Protein 4S28 (pdb70)

Solvent-accessible surface area: 21002 Å² total; per-residue (Å²): 124,18,122,36,58,121,25,50,33,3,111,112,5,11,31,75,7,54,48,52,86,110,112,27,81,5,158,108,28,46,23,74,3,121,3,3,38,21,78,5,74,31,54,69,82,40,106,42,33,66,28,36,1,7,10,1,56,46,148,50,80,10,92,136,8,14,78,108,58,0,108,86,5,25,55,50,19,92,183,120,49,29,91,72,31,0,1,3,36,8,0,91,91,50,62,58,1,1,0,0,24,3,0,0,19,22,11,150,48,87,35,86,70,0,41,29,1,0,19,133,0,34,1,2,0,0,2,0,34,81,0,31,3,0,9,0,4,1,0,0,88,92,0,42,6,2,0,0,0,30,9,2,10,29,93,142,39,56,47,28,56,42,0,4,18,4,4,47,26,0,8,1,10,9,0,4,0,0,7,8,32,5,46,10,64,108,12,68,81,0,5,59,58,1,0,48,10,2,8,5,0,0,0,2,10,0,2,28,9,0,34,90,85,24,127,46,83,3,63,75,3,68,32,78,20,1,76,89,0,0,56,36,2,0,92,11,0,0,0,0,0,5,2,6,0,0,0,2,28,158,19,12,89,75,14,74,181,24,119,58,24,41,62,2,111,0,0,44,18,1,5,111,7,0,101,54,106,142,96,35,0,6,0,47,103,56,0,68,57,0,1,73,20,0,7,88,22,2,0,0,0,0,0,0,8,0,0,36,0,10,5,46,156,3,3,21,37,96,0,11,17,20,1,10,97,7,3,0,58,0,0,95,66,0,33,142,46,12,0,0,0,0,0,23,3,3,2,20,0,17,107,144,65,2,72,69,2,6,98,46,0,42,111,62,0,69,65,2,5,5,7,0,40,0,0,3,16,40,64,152,26,68,25,132,3,28,94,8,0,18,74,0,0,23,58,0,0,32,69,2,0,0,0,0,10,6,1,3,22,66,52,104,111,45,61,31,66,84,102,14,0,46,34,0,0,29,12,0,32,97,1,2,32,43,0,7,58,65,53,158,19,77,129,10,109,44,42,51,73,21,28,57,91,0,108,69,70,9,33,28,74,3,17,7,3,4,23,39,18,0,75,49,34,44,58,135,21,26,130,86,45,91,65,128,49,11,26,110,16,68,54,37,60,171,59,17,84,161,144,10,74,50,64,84,43,60,68,81,133,134,105,12,118,159,118,20,154,84,61,144

Organism: Arabidopsis thaliana (NCBI:txid3702)

CATH classification: 3.20.20.540

B-factor: mean 16.29, std 10.5, range [6.79, 68.23]

InterPro domains:
  IPR002817 Phosphomethylpyrimidine synthase ThiC/5-hydroxybenzimidazole synthase BzaA/B [PF01964] (164-584)
  IPR002817 Phosphomethylpyrimidine synthase ThiC/5-hydroxybenzimidazole synthase BzaA/B [PTHR30557] (45-643)
  IPR002817 Phosphomethylpyrimidine synthase ThiC/5-hydroxybenzimidazole synthase BzaA/B [SFLDF00407] (164-584)
  IPR002817 Phosphomethylpyrimidine synthase ThiC/5-hydroxybenzimidazole synthase BzaA/B [TIGR00190] (164-587)
  IPR037509 Phosphomethylpyrimidine synthase [MF_00089] (163-589)
  IPR038521 ThiC/Bza, core domain [G3DSA:3.20.20.540] (206-520)

Foldseek 3Di:
DDPADFDDFLCVFFPQKDKAFDWDAPPVVRDIDTAIWIWRHADDPDHIDIGAAFLADPPDDLVVFADLQCVVQLVVDVVVDDPFAALLVCLLVVHQGPLLVSACVSQVHDSNVSSVCLNLQQKGWLWFSLLSLARIHMFGLLGFFAEEFEAEAEPVDDDLNQRLNLQSLLRSLGHQEYEHAYADDCSLPSVLSNSRHGHHAYEYAQVRVLCVVVVNDLLPDAVVSSVVSLLSNSNSIHREYAYQLLLWQVLQVQQVPAPVGFPDPRLVSQNVNCVVVVDTRRCNVCLVVSLVSCRHGVRAYAHEQRPAEAAQRCHPGPSRVSSLLVLQVSLVVSVVSSHRYEYEHDDAHAPVRLVVRLVSNCPSNVNNAYEYAQHQNHDPDQLCSLPSRLVRLLNNLLSRHGYYYWDFSCVVNDRDGSVRSSRRSLSNVVSSLSSCVSNVNPPSCVLVVQLVVCVLQLQQQSNLSSDSGSVVSLVVQCVQPVDPVSSRDQDGPVQPNPGRVSVVVVVQVVVQPVPGDPDD

Nearest PDB structures (foldseek):
  4s26-assembly1_A  TM=9.994E-01  e=6.951E-98  Arabidopsis thaliana
  4n7q-assembly1_A  TM=9.936E-01  e=3.331E-90  Arabidopsis thaliana
  3epn-assembly1_B  TM=9.527E-01  e=3.423E-64  Caulobacter vibrioides
  3epn-assembly1_A  TM=9.523E-01  e=1.612E-63  Caulobacter vibrioides
  3epm-assembly1_A  TM=9.352E-01  e=2.106E-63  Caulobacter vibrioides

Structure (mmCIF, N/CA/C/O backbone):
data_4S28
#
_entry.id   4S28
#
_cell.length_a   107.071
_cell.length_b   107.071
_cell.length_c   87.677
_cell.angle_alpha   90.00
_cell.angle_beta   90.00
_cell.angle_gamma   120.00
#
_symmetry.space_group_name_H-M   'P 32 2 1'
#
loop_
_entity.id
_entity.type
_entity.pdbx_description
1 polymer 'Phosphomethylpyrimidine synthase, chloroplastic'
2 non-polymer 'IRON/SULFUR CLUSTER'
3 non-polymer '5-AMINOIMIDAZOLE RIBONUCLEOTIDE'
4 non-polymer S-ADENOSYL-L-HOMOCYSTEINE
5 non-polymer 'FE (II) ION'
6 non-polymer 'CHLORIDE ION'
7 non-polymer 1,4-BUTANEDIOL
8 water water
#
loop_
_atom_site.group_PDB
_atom_site.id
_atom_site.type_symbol
_atom_site.label_atom_id
_atom_site.label_alt_id
_atom_site.label_comp_id
_atom_site.label_asym_id
_atom_site.label_entity_id
_atom_site.label_seq_id
_atom_site.pdbx_PDB_ins_code
_atom_site.Cartn_x
_atom_site.Cartn_y
_atom_site.Cartn_z
_atom_site.occupancy
_atom_site.B_iso_or_equiv
_atom_site.auth_seq_id
_atom_site.auth_comp_id
_atom_site.auth_asym_id
_atom_site.auth_atom_id
_atom_site.pdbx_PDB_model_num
ATOM 1 N N . SER A 1 11 ? 4.082 15.243 11.127 1.00 47.93 79 SER A N 1
ATOM 2 C CA . SER A 1 11 ? 2.967 15.471 12.041 1.00 47.58 79 SER A CA 1
ATOM 3 C C . SER A 1 11 ? 3.262 14.919 13.434 1.00 46.44 79 SER A C 1
ATOM 4 O O . SER A 1 11 ? 2.807 13.829 13.784 1.00 46.43 79 SER A O 1
ATOM 6 N N . PRO A 1 12 ? 4.034 15.674 14.232 1.00 44.42 80 PRO A N 1
ATOM 7 C CA . PRO A 1 12 ? 4.391 15.280 15.600 1.00 43.19 80 PRO A CA 1
ATOM 8 C C . PRO A 1 12 ? 3.166 15.136 16.497 1.00 41.55 80 PRO A C 1
ATOM 9 O O . PRO A 1 12 ? 2.125 15.734 16.226 1.00 40.86 80 PRO A O 1
ATOM 13 N N . ASP A 1 13 ? 3.300 14.347 17.557 1.00 41.02 81 ASP A N 1
ATOM 14 C CA . ASP A 1 13 ? 2.212 14.134 18.502 1.00 41.04 81 ASP A CA 1
ATOM 15 C C . ASP A 1 13 ? 2.220 15.218 19.576 1.00 37.55 81 ASP A C 1
ATOM 16 O O . ASP A 1 13 ? 2.562 14.960 20.730 1.00 37.04 81 ASP A O 1
ATOM 21 N N . PHE A 1 14 ? 1.848 16.434 19.189 1.00 34.67 82 PHE A N 1
ATOM 22 C CA . PHE A 1 14 ? 1.862 17.562 20.118 1.00 33.35 82 PHE A CA 1
ATOM 23 C C . PHE A 1 14 ? 0.850 17.385 21.245 1.00 34.05 82 PHE A C 1
ATOM 24 O O . PHE A 1 14 ? -0.280 16.949 21.015 1.00 34.76 82 PHE A O 1
ATOM 32 N N . GLN A 1 15 ? 1.273 17.721 22.460 1.00 33.04 83 GLN A N 1
ATOM 33 C CA . GLN A 1 15 ? 0.407 17.681 23.633 1.00 33.17 83 GLN A CA 1
ATOM 34 C C . GLN A 1 15 ? 0.344 19.065 24.270 1.00 30.68 83 GLN A C 1
ATOM 35 O O . GLN A 1 15 ? 1.352 19.769 24.332 1.00 29.75 83 GLN A O 1
ATOM 37 N N . PRO A 1 16 ? -0.842 19.460 24.751 1.00 28.82 84 PRO A N 1
ATOM 38 C CA . PRO A 1 16 ? -1.025 20.817 25.275 1.00 27.05 84 PRO A CA 1
ATOM 39 C C . PRO A 1 16 ? -0.340 21.054 26.621 1.00 24.19 84 PRO A C 1
ATOM 40 O O . PRO A 1 16 ? -0.275 20.158 27.463 1.00 25.27 84 PRO A O 1
ATOM 44 N N . ILE A 1 17 ? 0.168 22.263 26.821 1.00 20.72 85 ILE A N 1
ATOM 45 C CA . ILE A 1 17 ? 0.642 22.656 28.140 1.00 18.94 85 ILE A CA 1
ATOM 46 C C . ILE A 1 17 ? -0.574 22.928 29.021 1.00 18.39 85 ILE A C 1
ATOM 47 O O . ILE A 1 17 ? -1.683 23.110 28.507 1.00 18.98 85 ILE A O 1
ATOM 52 N N . PRO A 1 18 ? -0.384 22.924 30.351 1.00 17.99 86 PRO A N 1
ATOM 53 C CA . PRO A 1 18 ? -1.450 23.348 31.262 1.00 18.16 86 PRO A CA 1
ATOM 54 C C . PRO A 1 18 ? -1.992 24.713 30.869 1.00 18.37 86 PRO A C 1
ATOM 55 O O . PRO A 1 18 ? -1.253 25.553 30.338 1.00 18.94 86 PRO A O 1
ATOM 59 N N . SER A 1 19 ? -3.273 24.931 31.130 1.00 19.03 87 SER A N 1
ATOM 60 C CA . SER A 1 19 ? -3.932 26.136 30.663 1.00 18.34 87 SER A CA 1
ATOM 61 C C . SER A 1 19 ? -3.455 27.367 31.416 1.00 16.29 87 SER A C 1
ATOM 62 O O . SER A 1 19 ? -2.936 27.284 32.536 1.00 15.80 87 SER A O 1
ATOM 65 N N . PHE A 1 20 ? -3.647 28.516 30.784 1.00 16.48 88 PHE A N 1
ATOM 66 C CA . PHE A 1 20 ? -3.364 29.797 31.403 1.00 15.32 88 PHE A CA 1
ATOM 67 C C . PHE A 1 20 ? -4.079 29.901 32.750 1.00 15.28 88 PHE A C 1
ATOM 68 O O . PHE A 1 20 ? -3.504 30.367 33.733 1.00 15.19 88 PHE A O 1
ATOM 76 N N . GLU A 1 21 ? -5.327 29.440 32.786 1.00 16.06 89 GLU A N 1
ATOM 77 C CA . GLU A 1 21 ? -6.156 29.521 33.985 1.00 17.92 89 GLU A CA 1
ATOM 78 C C . GLU A 1 21 ? -5.623 28.658 35.114 1.00 17.25 89 GLU A C 1
ATOM 79 O O . GLU A 1 21 ? -5.708 29.038 36.283 1.00 17.79 89 GLU A O 1
ATOM 85 N N . GLU A 1 22 ? -5.081 27.493 34.768 1.00 17.35 90 GLU A N 1
ATOM 86 C CA . GLU A 1 22 ? -4.457 26.624 35.757 1.00 18.47 90 GLU A CA 1
ATOM 87 C C . GLU A 1 22 ? -3.195 27.254 36.332 1.00 15.86 90 GLU A C 1
ATOM 88 O O . GLU A 1 22 ? -2.914 27.127 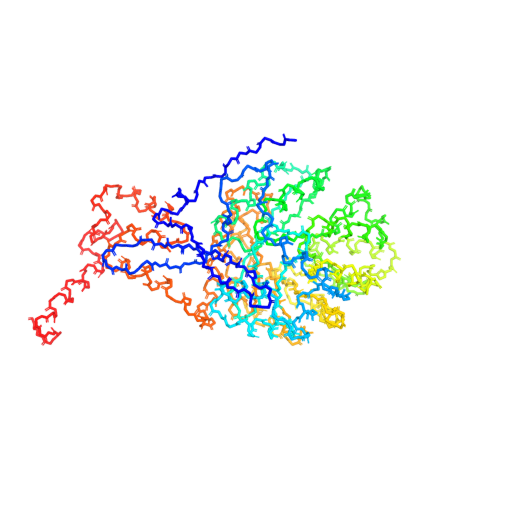37.518 1.00 18.03 90 GLU A O 1
ATOM 94 N N . CYS A 1 23 ? -2.440 27.940 35.482 1.00 13.71 91 CYS A N 1
ATOM 95 C CA . CYS A 1 23 ? -1.171 28.529 35.893 1.00 12.67 91 CYS A CA 1
ATOM 96 C C . CYS A 1 23 ? -1.359 29.831 36.659 1.00 11.59 91 CYS A C 1
ATOM 97 O O . CYS A 1 23 ? -0.607 30.126 37.593 1.00 11.60 91 CYS A O 1
ATOM 100 N N . PHE A 1 24 ? -2.376 30.592 36.263 1.00 11.86 92 PHE A N 1
ATOM 101 C CA . PHE A 1 24 ? -2.613 31.927 36.803 1.00 11.12 92 PHE A CA 1
ATOM 102 C C . PHE A 1 24 ? -4.060 32.128 37.236 1.00 11.22 92 PHE A C 1
ATOM 103 O O . PHE A 1 24 ? -4.820 32.865 36.604 1.00 11.60 92 PHE A O 1
ATOM 111 N N . PRO A 1 25 ? -4.447 31.477 38.339 1.00 11.96 93 PRO A N 1
ATOM 112 C CA . PRO A 1 25 ? -5.811 31.640 38.837 1.00 12.99 93 PRO A CA 1
ATOM 113 C C . PRO A 1 25 ? -6.110 33.107 39.127 1.00 12.28 93 PRO A C 1
ATOM 114 O O . PRO A 1 25 ? -5.245 33.822 39.626 1.00 12.72 93 PRO A O 1
ATOM 118 N N . LYS A 1 26 ? -7.318 33.533 38.769 1.00 11.61 94 LYS A N 1
ATOM 119 C CA . LYS A 1 26 ? -7.800 34.911 38.935 1.00 12.14 94 LYS A CA 1
ATOM 120 C C . LYS A 1 26 ? -7.249 35.883 37.896 1.00 11.67 94 LYS A C 1
ATOM 121 O O . LYS A 1 26 ? -7.588 37.059 37.930 1.00 12.99 94 LYS A O 1
ATOM 127 N N . SER A 1 27 ? -6.408 35.406 36.982 1.00 11.49 95 SER A N 1
ATOM 128 C CA . SER A 1 27 ? -5.919 36.258 35.900 1.00 11.30 95 SER A CA 1
ATOM 129 C C . SER A 1 27 ? -6.699 36.041 34.616 1.00 11.54 95 SER A C 1
ATOM 130 O O . SER A 1 27 ? -7.162 34.934 34.336 1.00 12.92 95 SER A O 1
ATOM 133 N N . THR A 1 28 ? -6.816 37.098 33.820 1.00 11.76 96 THR A N 1
ATOM 134 C CA . THR A 1 28 ? -7.327 36.971 32.463 1.00 12.09 96 THR A CA 1
ATOM 135 C C . THR A 1 28 ? -6.343 37.566 31.477 1.00 11.71 96 THR A C 1
ATOM 136 O O . THR A 1 28 ? -5.633 38.516 31.784 1.00 11.74 96 THR A O 1
ATOM 140 N N . LYS A 1 29 ? -6.300 36.988 30.283 1.00 12.19 97 LYS A N 1
ATOM 141 C CA . LYS A 1 29 ? -5.547 37.579 29.184 1.00 12.45 97 LYS A CA 1
ATOM 142 C C . LYS A 1 29 ? -6.379 38.709 28.600 1.00 12.30 97 LYS A C 1
ATOM 143 O O . LYS A 1 29 ? -7.580 38.561 28.383 1.00 14.72 97 LYS A O 1
ATOM 149 N N . GLU A 1 30 ? -5.734 39.845 28.378 1.00 11.90 98 GLU A N 1
ATOM 150 C CA . GLU A 1 30 ? -6.387 41.020 27.828 1.00 12.57 98 GLU A CA 1
ATOM 151 C C . GLU A 1 30 ? -5.508 41.600 26.729 1.00 12.55 98 GLU A C 1
ATOM 152 O O . GLU A 1 30 ? -4.360 41.191 26.549 1.00 12.01 98 GLU A O 1
ATOM 158 N N A HIS A 1 31 ? -6.059 42.538 25.970 0.69 12.92 99 HIS A N 1
ATOM 159 N N B HIS A 1 31 ? -6.040 42.573 26.001 0.31 13.72 99 HIS A N 1
ATOM 160 C CA A HIS A 1 31 ? -5.268 43.267 24.987 0.69 12.83 99 HIS A CA 1
ATOM 161 C CA B HIS A 1 31 ? -5.242 43.271 25.004 0.31 14.75 99 HIS A CA 1
ATOM 162 C C A HIS A 1 31 ? -5.642 44.742 25.042 0.69 13.86 99 HIS A C 1
ATOM 163 C C B HIS A 1 31 ? -5.644 44.734 24.907 0.31 14.64 99 HIS A C 1
ATOM 164 O O A HIS A 1 31 ? -6.807 45.086 25.258 0.69 16.04 99 HIS A O 1
ATOM 165 O O B HIS A 1 31 ? -6.830 45.066 24.857 0.31 15.97 99 HIS A O 1
ATOM 178 N N . LYS A 1 32 ? -4.642 45.605 24.888 1.00 13.65 100 LYS A N 1
ATOM 179 C CA . LYS A 1 32 ? -4.870 47.033 24.751 1.00 13.83 100 LYS A CA 1
ATOM 180 C C . LYS A 1 32 ? -4.846 47.376 23.269 1.00 13.11 100 LYS A C 1
ATOM 181 O O . LYS A 1 32 ? -3.861 47.104 22.580 1.00 13.74 100 LYS A O 1
ATOM 187 N N . GLU A 1 33 ? -5.928 47.964 22.774 1.00 13.83 101 GLU A N 1
ATOM 188 C CA . GLU A 1 33 ? -6.008 48.315 21.364 1.00 14.74 101 GLU A CA 1
ATOM 189 C C . GLU A 1 33 ? -5.482 49.718 21.122 1.00 14.05 101 GLU A C 1
ATOM 190 O O . GLU A 1 33 ? -5.896 50.674 21.785 1.00 16.32 101 GLU A O 1
ATOM 196 N N A VAL A 1 34 ? -4.562 49.836 20.173 0.67 12.68 102 VAL A N 1
ATOM 197 N N B VAL A 1 34 ? -4.568 49.839 20.163 0.33 13.31 102 VAL A N 1
ATOM 198 C CA A VAL A 1 34 ? -4.036 51.132 19.786 0.67 12.36 102 VAL A CA 1
ATOM 199 C CA B VAL A 1 34 ? -3.974 51.124 19.813 0.33 12.99 102 VAL A CA 1
ATOM 200 C C A VAL A 1 34 ? -3.988 51.172 18.277 0.67 12.37 102 VAL A C 1
ATOM 201 C C B VAL A 1 34 ? -3.784 51.200 18.300 0.33 12.43 102 VAL A C 1
ATOM 202 O O A VAL A 1 34 ? -3.915 50.138 17.623 0.67 12.90 102 VAL A O 1
ATOM 203 O O B VAL A 1 34 ? -3.422 50.213 17.662 0.33 12.04 102 VAL A O 1
ATOM 210 N N . VAL A 1 35 ? -4.042 52.373 17.731 1.00 12.55 103 VAL A N 1
ATOM 211 C CA . VAL A 1 35 ? -4.013 52.543 16.288 1.00 12.32 103 VAL A CA 1
ATOM 212 C C . VAL A 1 35 ? -2.672 53.082 15.835 1.00 12.11 103 VAL A C 1
ATOM 213 O O . VAL A 1 35 ? -2.188 54.083 16.362 1.00 13.00 103 VAL A O 1
ATOM 217 N N . HIS A 1 36 ? -2.071 52.412 14.855 1.00 11.72 104 HIS A N 1
ATOM 218 C CA . HIS A 1 36 ? -0.862 52.908 14.226 1.00 12.70 104 HIS A CA 1
ATOM 219 C C . HIS A 1 36 ? -1.303 53.951 13.216 1.00 14.35 104 HIS A C 1
ATOM 220 O O . HIS A 1 36 ? -1.900 53.620 12.196 1.00 14.31 104 HIS A O 1
ATOM 227 N N . GLU A 1 37 ? -1.045 55.220 13.509 1.00 17.80 105 GLU A N 1
ATOM 228 C CA . GLU A 1 37 ? -1.711 56.269 12.750 1.00 21.40 105 GLU A CA 1
ATOM 229 C C . GLU A 1 37 ? -1.332 56.361 11.282 1.00 21.82 105 GLU A C 1
ATOM 230 O O . GLU A 1 37 ? -2.186 56.631 10.451 1.00 22.60 105 GLU A O 1
ATOM 236 N N . GLU A 1 38 ? -0.073 56.104 10.949 1.00 22.19 106 GLU A N 1
ATOM 237 C CA . GLU A 1 38 ? 0.343 56.196 9.553 1.00 23.80 106 GLU A CA 1
ATOM 238 C C . GLU A 1 38 ? -0.383 55.192 8.656 1.00 20.88 106 GLU A C 1
ATOM 239 O O . GLU A 1 38 ? -0.720 55.500 7.506 1.00 22.25 106 GLU A O 1
ATOM 245 N N . SER A 1 39 ? -0.626 53.996 9.179 1.00 17.56 107 SER A N 1
ATOM 246 C CA . SER A 1 39 ? -1.195 52.916 8.372 1.00 15.50 107 SER A CA 1
ATOM 247 C C . SER A 1 39 ? -2.673 52.706 8.628 1.00 16.08 107 SER A C 1
ATOM 248 O O . SER A 1 39 ? -3.373 52.125 7.800 1.00 17.62 107 SER A O 1
ATOM 251 N N . GLY A 1 40 ? -3.147 53.144 9.791 1.00 14.59 108 GLY A N 1
ATOM 252 C CA . GLY A 1 40 ? -4.491 52.807 10.224 1.00 14.47 108 GLY A CA 1
ATOM 253 C C . GLY A 1 40 ? -4.613 51.403 10.804 1.00 13.24 108 GLY A C 1
ATOM 254 O O . GLY A 1 40 ? -5.707 50.972 11.154 1.00 14.28 108 GLY A O 1
ATOM 255 N N . HIS A 1 41 ? -3.500 50.688 10.930 1.00 12.06 109 HIS A N 1
ATOM 256 C CA . HIS A 1 41 ? -3.554 49.334 11.479 1.00 12.50 109 HIS A CA 1
ATOM 257 C C . HIS A 1 41 ? -3.860 49.358 12.968 1.00 11.96 109 HIS A C 1
ATOM 258 O O . HIS A 1 41 ? -3.281 50.140 13.720 1.00 12.67 109 HIS A O 1
ATOM 265 N N . VAL A 1 42 ? -4.778 48.497 13.384 1.00 11.80 110 VAL A N 1
ATOM 266 C CA . VAL A 1 42 ? -5.137 48.369 14.789 1.00 12.38 110 VAL A CA 1
ATOM 267 C C . VAL A 1 42 ? -4.271 47.279 15.412 1.00 11.52 110 VAL A C 1
ATOM 268 O O . VAL A 1 42 ? -4.216 46.144 14.911 1.00 12.48 110 VAL A O 1
ATOM 272 N N . LEU A 1 43 ? -3.574 47.634 16.487 1.00 11.40 111 LEU A N 1
ATOM 273 C CA . LEU A 1 43 ? -2.689 46.707 17.182 1.00 11.04 111 LEU A CA 1
ATOM 274 C C . LEU A 1 43 ? -3.373 46.262 18.469 1.00 11.37 111 LEU A C 1
ATOM 275 O O . LEU A 1 43 ? -4.018 47.063 19.145 1.00 13.38 111 LEU A O 1
ATOM 280 N N . LYS A 1 44 ? -3.226 44.985 18.806 1.00 11.10 112 LYS A N 1
ATOM 281 C CA . LYS A 1 44 ? -3.797 44.439 20.028 1.00 11.83 112 LYS A CA 1
ATOM 282 C C . LYS A 1 44 ? -2.667 43.953 20.927 1.00 10.50 112 LYS A C 1
ATOM 283 O O . LYS A 1 44 ? -2.136 42.862 20.751 1.00 12.09 112 LYS A O 1
ATOM 289 N N . VAL A 1 45 ? -2.304 44.787 21.890 1.00 10.51 113 VAL A N 1
ATOM 290 C CA . VAL A 1 45 ? -1.093 44.569 22.662 1.00 10.30 113 VAL A CA 1
ATOM 291 C C . VAL A 1 45 ? -1.428 43.804 23.947 1.00 10.46 113 VAL A C 1
ATOM 292 O O . VAL A 1 45 ? -2.224 44.266 24.758 1.00 11.54 113 VAL A O 1
ATOM 296 N N . PRO A 1 46 ? -0.837 42.614 24.126 1.00 10.28 114 PRO A N 1
ATOM 297 C CA . PRO A 1 46 ? -1.259 41.745 25.232 1.00 10.44 114 PRO A CA 1
ATOM 298 C C . PRO A 1 46 ? -0.850 42.243 26.610 1.00 10.10 114 PRO A C 1
ATOM 299 O O . PRO A 1 46 ? 0.200 42.864 26.778 1.00 10.60 114 PRO A O 1
ATOM 303 N N . PHE A 1 47 ? -1.702 41.960 27.590 1.00 10.01 115 PHE A N 1
ATOM 304 C CA . PHE A 1 47 ? -1.334 42.084 28.993 1.00 10.03 115 PHE A CA 1
ATOM 305 C C . PHE A 1 47 ? -2.168 41.100 29.776 1.00 10.01 115 PHE A C 1
ATOM 306 O O . PHE A 1 47 ? -3.093 40.492 29.243 1.00 11.31 115 PHE A O 1
ATOM 314 N N A ARG A 1 48 ? -1.825 40.923 31.031 0.51 10.45 116 ARG A N 1
ATOM 315 N N B ARG A 1 48 ? -1.824 40.917 31.055 0.49 10.12 116 ARG A N 1
ATOM 316 C CA A ARG A 1 48 ? -2.703 40.150 31.858 0.51 11.65 116 ARG A CA 1
ATOM 317 C CA B ARG A 1 48 ? -2.517 39.982 31.967 0.49 10.92 116 ARG A CA 1
ATOM 318 C C A ARG A 1 48 ? -3.316 41.055 32.888 0.51 10.72 116 ARG A C 1
ATOM 319 C C B ARG A 1 48 ? -3.128 40.742 33.153 0.49 10.32 116 ARG A C 1
ATOM 320 O O A ARG A 1 48 ? -2.807 42.124 33.229 0.51 10.03 116 ARG A O 1
ATOM 321 O O B ARG A 1 48 ? -2.392 41.437 33.857 0.49 10.52 116 ARG A O 1
ATOM 336 N N . ARG A 1 49 ? -4.448 40.609 33.371 1.00 10.84 117 ARG A N 1
ATOM 337 C CA . ARG A 1 49 ? -5.144 41.332 34.423 1.00 10.97 117 ARG A CA 1
ATOM 338 C C . ARG A 1 49 ? -5.431 40.392 35.577 1.00 10.90 117 ARG A C 1
ATOM 339 O O . ARG A 1 49 ? -6.062 39.347 35.393 1.00 11.29 117 ARG A O 1
ATOM 347 N N . VAL A 1 50 ? -4.958 40.763 36.764 1.00 10.27 118 VAL A N 1
ATOM 348 C CA . VAL A 1 50 ? -5.171 39.948 37.946 1.00 10.54 118 VAL A CA 1
ATOM 349 C C . VAL A 1 50 ? -6.345 40.539 38.711 1.00 10.66 118 VAL A C 1
ATOM 350 O O . VAL A 1 50 ? -6.302 41.682 39.149 1.00 11.28 118 VAL A O 1
ATOM 354 N N . HIS A 1 51 ? -7.408 39.756 38.848 1.00 10.90 119 HIS A N 1
ATOM 355 C CA . HIS A 1 51 ? -8.630 40.222 39.489 1.00 11.65 119 HIS A CA 1
ATOM 356 C C . HIS A 1 51 ? -8.551 40.011 40.993 1.00 12.45 119 HIS A C 1
ATOM 357 O O . HIS A 1 51 ? -8.285 38.904 41.461 1.00 14.87 119 HIS A O 1
ATOM 364 N N . LEU A 1 52 ? -8.711 41.098 41.740 1.00 12.46 120 LEU A N 1
ATOM 365 C CA . LEU A 1 52 ? -8.477 41.092 43.175 1.00 12.27 120 LEU A CA 1
ATOM 366 C C . LEU A 1 52 ? -9.765 41.356 43.937 1.00 14.60 120 LEU A C 1
ATOM 367 O O . LEU A 1 52 ? -10.775 41.769 43.377 1.00 17.32 120 LEU A O 1
ATOM 372 N N . SER A 1 53 ? -9.706 41.156 45.239 1.00 13.87 121 SER A N 1
ATOM 373 C CA . SER A 1 53 ? -10.870 41.304 46.097 1.00 14.63 121 SER A CA 1
ATOM 374 C C . SER A 1 53 ? -10.751 42.552 46.956 1.00 14.87 121 SER A C 1
ATOM 375 O O . SER A 1 53 ? -9.801 43.317 46.822 1.00 15.18 121 SER A O 1
ATOM 378 N N . GLY A 1 54 ? -11.720 42.755 47.842 1.00 16.67 122 GLY A N 1
ATOM 379 C CA . GLY A 1 54 ? -11.637 43.820 48.825 1.00 17.57 122 GLY A CA 1
ATOM 380 C C . GLY A 1 54 ? -11.571 45.235 48.281 1.00 18.37 122 GLY A C 1
ATOM 381 O O . GLY A 1 54 ? -10.995 46.123 48.908 1.00 20.15 122 GLY A O 1
ATOM 382 N N . GLY A 1 55 ? -12.166 45.460 47.120 1.00 18.52 123 GLY A N 1
ATOM 383 C CA . GLY A 1 55 ? -12.157 46.787 46.534 1.00 17.95 123 GLY A CA 1
ATOM 384 C C . GLY A 1 55 ? -10.837 47.213 45.909 1.00 15.29 123 GLY A C 1
ATOM 385 O O . GLY A 1 55 ? -10.676 48.369 45.525 1.00 16.38 123 GLY A O 1
ATOM 386 N N . GLU A 1 56 ? -9.882 46.298 45.791 1.00 12.63 124 GLU A N 1
ATOM 387 C CA . GLU A 1 56 ? -8.655 46.629 45.074 1.00 11.78 124 GLU A CA 1
ATOM 388 C C . GLU A 1 56 ? -8.938 46.691 43.586 1.00 12.20 124 GLU A C 1
ATOM 389 O O . GLU A 1 56 ? -9.651 45.839 43.055 1.00 12.86 124 GLU A O 1
ATOM 395 N N . PRO A 1 57 ? -8.347 47.674 42.893 1.00 12.04 125 PRO A N 1
ATOM 396 C CA . PRO A 1 57 ? -8.445 47.629 41.433 1.00 12.47 125 PRO A CA 1
ATOM 397 C C . PRO A 1 57 ? -7.684 46.424 40.906 1.00 12.14 125 PRO A C 1
ATOM 398 O O . PRO A 1 57 ? -6.731 45.959 41.525 1.00 12.71 125 PRO A O 1
ATOM 402 N N . ALA A 1 58 ? -8.110 45.905 39.768 1.00 12.02 126 ALA A N 1
ATOM 403 C CA . ALA A 1 58 ? -7.387 44.804 39.161 1.00 12.29 126 ALA A CA 1
ATOM 404 C C . ALA A 1 58 ? -5.969 45.257 38.829 1.00 11.90 126 ALA A C 1
ATOM 405 O O . ALA A 1 58 ? -5.727 46.432 38.531 1.00 14.26 126 ALA A O 1
ATOM 407 N N . PHE A 1 59 ? -5.029 44.324 38.897 1.00 10.70 127 PHE A N 1
ATOM 408 C CA . PHE A 1 59 ? -3.637 44.645 38.648 1.00 11.21 127 PHE A CA 1
ATOM 409 C C . PHE A 1 59 ? -3.211 44.144 37.272 1.00 10.04 127 PHE A C 1
ATOM 410 O O . PHE A 1 59 ? -3.320 42.953 36.976 1.00 10.92 127 PHE A O 1
ATOM 418 N N . ASP A 1 60 ? -2.717 45.056 36.444 1.00 11.18 128 ASP A N 1
ATOM 419 C CA . ASP A 1 60 ? -2.327 44.706 35.089 1.00 11.48 128 ASP A CA 1
ATOM 420 C C . ASP A 1 60 ? -0.836 44.456 35.014 1.00 11.55 128 ASP A C 1
ATOM 421 O O . ASP A 1 60 ? -0.031 45.256 35.486 1.00 13.95 128 ASP A O 1
ATOM 426 N N . ASN A 1 61 ? -0.474 43.340 34.403 1.00 11.85 129 ASN A N 1
ATOM 427 C CA . ASN A 1 61 ? 0.917 42.965 34.289 1.00 11.80 129 ASN A CA 1
ATOM 428 C C . ASN A 1 61 ? 1.283 42.575 32.863 1.00 10.27 129 ASN A C 1
ATOM 429 O O . ASN A 1 61 ? 0.415 42.404 32.009 1.00 9.97 129 ASN A O 1
ATOM 434 N N . TYR A 1 62 ? 2.578 42.438 32.622 1.00 9.88 130 TYR A N 1
ATOM 435 C CA . TYR A 1 62 ? 3.105 42.013 31.335 1.00 9.42 130 TYR A CA 1
ATOM 436 C C . TYR A 1 62 ? 2.670 40.577 31.040 1.00 9.98 130 TYR A C 1
ATOM 437 O O . TYR A 1 62 ? 2.411 39.792 31.962 1.00 12.04 130 TYR A O 1
ATOM 446 N N . ASP A 1 63 ? 2.587 40.225 29.758 1.00 9.38 131 ASP A N 1
ATOM 447 C CA . ASP A 1 63 ? 2.143 38.887 29.380 1.00 9.79 131 ASP A CA 1
ATOM 448 C C . ASP A 1 63 ? 2.843 38.435 28.108 1.00 8.80 131 ASP A C 1
ATOM 449 O O . ASP A 1 63 ? 2.585 38.971 27.031 1.00 9.29 131 ASP A O 1
ATOM 454 N N . THR A 1 64 ? 3.699 37.426 28.233 1.00 8.91 132 THR A N 1
ATOM 455 C CA . THR A 1 64 ? 4.393 36.832 27.095 1.00 9.96 132 THR A CA 1
ATOM 456 C C . THR A 1 64 ? 3.779 35.526 26.628 1.00 10.62 132 THR A C 1
ATOM 457 O O . THR A 1 64 ? 4.246 34.959 25.645 1.00 11.71 132 THR A O 1
ATOM 461 N N . SER A 1 65 ? 2.738 35.056 27.313 1.00 9.90 133 SER A N 1
ATOM 462 C CA . SER A 1 65 ? 2.233 33.699 27.097 1.00 11.26 133 SER A CA 1
ATOM 463 C C . SER A 1 65 ? 1.686 33.463 25.697 1.00 10.71 133 SER A C 1
ATOM 464 O O . SER A 1 65 ? 1.646 32.323 25.242 1.00 12.11 133 SER A O 1
ATOM 467 N N . GLY A 1 66 ? 1.268 34.529 25.018 1.00 10.23 134 GLY A N 1
ATOM 468 C CA . GLY A 1 66 ? 0.804 34.427 23.646 1.00 10.88 134 GLY A CA 1
ATOM 469 C C . GLY A 1 66 ? -0.579 33.807 23.534 1.00 11.50 134 GLY A C 1
ATOM 470 O O . GLY A 1 66 ? -1.210 33.449 24.532 1.00 12.08 134 GLY A O 1
ATOM 471 N N . PRO A 1 67 ? -1.075 33.669 22.301 1.00 12.20 135 PRO A N 1
ATOM 472 C CA . PRO A 1 67 ? -2.406 33.099 22.088 1.00 13.31 135 PRO A CA 1
ATOM 473 C C . PRO A 1 67 ? -2.484 31.675 22.628 1.00 14.17 135 PRO A C 1
ATOM 474 O O . PRO A 1 67 ? -1.550 30.880 22.462 1.00 14.67 135 PRO A O 1
ATOM 478 N N . GLN A 1 68 ? -3.606 31.365 23.265 1.00 15.58 136 GLN A N 1
ATOM 479 C CA . GLN A 1 68 ? -3.778 30.101 23.959 1.00 17.39 136 GLN A CA 1
ATOM 480 C C . GLN A 1 68 ? -4.650 29.116 23.199 1.00 20.68 136 GLN A C 1
ATOM 481 O O . GLN A 1 68 ? -5.500 29.514 22.406 1.00 20.82 136 GLN A O 1
ATOM 487 N N . ASN A 1 69 ? -4.425 27.828 23.451 1.00 22.85 137 ASN A N 1
ATOM 488 C CA . ASN A 1 69 ? -5.255 26.760 22.901 1.00 25.85 137 ASN A CA 1
ATOM 489 C C . ASN A 1 69 ? -5.235 26.692 21.376 1.00 24.59 137 ASN A C 1
ATOM 490 O O . ASN A 1 69 ? -6.217 26.296 20.757 1.00 25.65 137 ASN A O 1
ATOM 495 N N . VAL A 1 70 ? -4.118 27.078 20.771 1.00 22.30 138 VAL A N 1
ATOM 496 C CA . VAL A 1 70 ? -3.989 27.019 19.320 1.00 22.68 138 VAL A CA 1
ATOM 497 C C . VAL A 1 70 ? -3.327 25.711 18.900 1.00 24.74 138 VAL A C 1
ATOM 498 O O . VAL A 1 70 ? -2.254 25.360 19.396 1.00 26.76 138 VAL A O 1
ATOM 502 N N . ASN A 1 71 ? -3.975 24.993 17.990 1.00 24.75 139 ASN A N 1
ATOM 503 C CA . ASN A 1 71 ? -3.441 23.742 17.466 1.00 26.52 139 ASN A CA 1
ATOM 504 C C . ASN A 1 71 ? -2.088 23.976 16.817 1.00 25.76 139 ASN A C 1
ATOM 505 O O . ASN A 1 71 ? -1.976 24.769 15.887 1.00 25.28 139 ASN A O 1
ATOM 510 N N . ALA A 1 72 ? -1.068 23.284 17.323 1.00 26.42 140 ALA A N 1
ATOM 511 C CA . ALA A 1 72 ? 0.278 23.496 16.830 1.00 27.21 140 ALA A CA 1
ATOM 512 C C . ALA A 1 72 ? 0.469 23.063 15.382 1.00 27.21 140 ALA A C 1
ATOM 513 O O . ALA A 1 72 ? 1.382 23.547 14.705 1.00 26.97 140 ALA A O 1
ATOM 515 N N A HIS A 1 73 ? -0.406 22.180 14.909 0.50 27.89 141 HIS A N 1
ATOM 516 N N B HIS A 1 73 ? -0.407 22.181 14.906 0.50 27.94 141 HIS A N 1
ATOM 517 C CA A HIS A 1 73 ? -0.388 21.783 13.510 0.50 28.76 141 HIS A CA 1
ATOM 518 C CA B HIS A 1 73 ? -0.385 21.784 13.506 0.50 28.85 141 HIS A CA 1
ATOM 519 C C A HIS A 1 73 ? -0.867 22.915 12.612 0.50 28.51 141 HIS A C 1
ATOM 520 C C B HIS A 1 73 ? -0.864 22.918 12.611 0.50 28.56 141 HIS A C 1
ATOM 521 O O A HIS A 1 73 ? -0.548 22.947 11.428 0.50 29.85 141 HIS A O 1
ATOM 522 O O B HIS A 1 73 ? -0.544 22.953 11.427 0.50 29.90 141 HIS A O 1
ATOM 535 N N . ILE A 1 74 ? -1.621 23.853 13.176 1.00 27.20 142 ILE A N 1
ATOM 536 C CA . ILE A 1 74 ? -2.119 25.004 12.416 1.00 25.53 142 ILE A CA 1
ATOM 537 C C . ILE A 1 74 ? -1.211 26.235 12.597 1.00 23.02 142 ILE A C 1
ATOM 538 O O . ILE A 1 74 ? -0.923 26.954 11.650 1.00 24.38 142 ILE A O 1
ATOM 543 N N . GLY A 1 75 ? -0.719 26.430 13.808 1.00 20.40 143 GLY A N 1
ATOM 544 C CA . GLY A 1 75 ? 0.159 27.552 14.100 1.00 18.46 143 GLY A CA 1
ATOM 545 C C . GLY A 1 75 ? -0.602 28.806 14.473 1.00 16.02 143 GLY A C 1
ATOM 546 O O . GLY A 1 75 ? -1.820 28.877 14.318 1.00 16.29 143 GLY A O 1
ATOM 547 N N . LEU A 1 76 ? 0.128 29.800 14.965 1.00 14.09 144 LEU A N 1
ATOM 548 C CA . LEU A 1 76 ? -0.471 31.043 15.430 1.00 12.96 144 LEU A CA 1
ATOM 549 C C . LEU A 1 76 ? -0.914 31.946 14.290 1.00 12.75 144 LEU A C 1
ATOM 550 O O . LEU A 1 76 ? -0.434 31.830 13.165 1.00 13.39 144 LEU A O 1
ATOM 555 N N . ALA A 1 77 ? -1.834 32.856 14.594 1.00 13.19 145 ALA A N 1
ATOM 556 C CA . ALA A 1 77 ? -2.264 33.851 13.624 1.00 13.49 145 ALA A CA 1
ATOM 557 C C . ALA A 1 77 ? -1.085 34.702 13.164 1.00 12.84 145 ALA A C 1
ATOM 558 O O . ALA A 1 77 ? -0.200 35.051 13.952 1.00 12.56 145 ALA A O 1
ATOM 560 N N . LYS A 1 78 ? -1.083 35.044 11.882 1.00 12.39 146 LYS A N 1
ATOM 561 C CA . LYS A 1 78 ? -0.006 35.840 11.312 1.00 12.84 146 LYS A CA 1
ATOM 562 C C . LYS A 1 78 ? -0.310 37.325 11.483 1.00 11.94 146 LYS A C 1
ATOM 563 O O . LYS A 1 78 ? -0.593 38.041 10.523 1.00 12.32 146 LYS A O 1
ATOM 569 N N . LEU A 1 79 ? -0.240 37.775 12.733 1.00 11.33 147 LEU A N 1
ATOM 570 C CA . LEU A 1 79 ? -0.731 39.096 13.116 1.00 12.08 147 LEU A CA 1
ATOM 571 C C . LEU A 1 79 ? -0.001 40.248 12.434 1.00 11.37 147 LEU A C 1
ATOM 572 O O . LEU A 1 79 ? -0.562 41.318 12.265 1.00 12.21 147 LEU A O 1
ATOM 577 N N . ARG A 1 80 ? 1.250 40.031 12.035 1.00 10.14 148 ARG A N 1
ATOM 578 C CA . ARG A 1 80 ? 2.036 41.111 11.446 1.00 10.19 148 ARG A CA 1
ATOM 579 C C . ARG A 1 80 ? 1.897 41.204 9.921 1.00 10.40 148 ARG A C 1
ATOM 580 O O . ARG A 1 80 ? 2.498 42.080 9.302 1.00 10.57 148 ARG A O 1
ATOM 588 N N . LYS A 1 81 ? 1.110 40.320 9.314 1.00 10.41 149 LYS A N 1
ATOM 589 C CA . LYS A 1 81 ? 1.077 40.228 7.857 1.00 11.56 149 LYS A CA 1
ATOM 590 C C . LYS A 1 81 ? 0.793 41.557 7.156 1.00 11.12 149 LYS A C 1
ATOM 591 O O . LYS A 1 81 ? 1.487 41.929 6.216 1.00 11.91 149 LYS A O 1
ATOM 597 N N A GLU A 1 82 ? -0.230 42.272 7.615 0.65 11.44 150 GLU A N 1
ATOM 598 N N B GLU A 1 82 ? -0.229 42.275 7.601 0.35 11.66 150 GLU A N 1
ATOM 599 C CA A GLU A 1 82 ? -0.606 43.513 6.947 0.65 11.72 150 GLU A CA 1
ATOM 600 C CA B GLU A 1 82 ? -0.585 43.507 6.910 0.35 12.18 150 GLU A CA 1
ATOM 601 C C A GLU A 1 82 ? 0.460 44.588 7.113 0.65 10.71 150 GLU A C 1
ATOM 602 C C B GLU A 1 82 ? 0.442 44.615 7.128 0.35 11.23 150 GLU A C 1
ATOM 603 O O A GLU A 1 82 ? 0.617 45.445 6.242 0.65 11.79 150 GLU A O 1
ATOM 604 O O B GLU A 1 82 ? 0.547 45.530 6.311 0.35 12.01 150 GLU A O 1
ATOM 615 N N . TRP A 1 83 ? 1.199 44.533 8.222 1.00 10.39 151 TRP A N 1
ATOM 616 C CA . TRP A 1 83 ? 2.260 45.503 8.458 1.00 10.17 151 TRP A CA 1
ATOM 617 C C . TRP A 1 83 ? 3.363 45.293 7.421 1.00 10.43 151 TRP A C 1
ATOM 618 O O . TRP A 1 83 ? 3.838 46.244 6.793 1.00 10.19 151 TRP A O 1
ATOM 629 N N . ILE A 1 84 ? 3.784 44.038 7.274 1.00 9.69 152 ILE A N 1
ATOM 630 C CA . ILE A 1 84 ? 4.861 43.689 6.362 1.00 9.38 152 ILE A CA 1
ATOM 631 C C . ILE A 1 84 ? 4.443 43.922 4.907 1.00 9.94 152 ILE A C 1
ATOM 632 O O . ILE A 1 84 ? 5.214 44.467 4.112 1.00 10.09 152 ILE A O 1
ATOM 637 N N . ASP A 1 85 ? 3.215 43.541 4.569 1.00 10.60 153 ASP A N 1
ATOM 638 C CA . ASP A 1 85 ? 2.729 43.699 3.198 1.00 12.34 153 ASP A CA 1
ATOM 639 C C . ASP A 1 85 ? 2.676 45.178 2.821 1.00 11.78 153 ASP A C 1
ATOM 640 O O . ASP A 1 85 ? 3.064 45.561 1.713 1.00 12.56 153 ASP A O 1
ATOM 645 N N . ARG A 1 86 ? 2.193 46.019 3.731 1.00 11.92 154 ARG A N 1
ATOM 646 C CA . ARG A 1 86 ? 2.119 47.445 3.431 1.00 12.02 154 ARG A CA 1
ATOM 647 C C . ARG A 1 86 ? 3.510 48.053 3.231 1.00 12.00 154 ARG A C 1
ATOM 648 O O . ARG A 1 86 ? 3.727 48.826 2.300 1.00 12.81 154 ARG A O 1
ATOM 656 N N . ARG A 1 87 ? 4.460 47.706 4.095 1.00 11.73 155 ARG A N 1
ATOM 657 C CA . ARG A 1 87 ? 5.792 48.266 3.941 1.00 11.20 155 ARG A CA 1
ATOM 658 C C . ARG A 1 87 ? 6.441 47.801 2.639 1.00 11.36 155 ARG A C 1
ATOM 659 O O . ARG A 1 87 ? 7.148 48.564 1.997 1.00 12.16 155 ARG A O 1
ATOM 667 N N . GLU A 1 88 ? 6.179 46.565 2.230 1.00 11.01 156 GLU A N 1
ATOM 668 C CA . GLU A 1 88 ? 6.718 46.080 0.967 1.00 11.44 156 GLU A CA 1
ATOM 669 C C . GLU A 1 88 ? 6.128 46.849 -0.210 1.00 11.42 156 GLU A C 1
ATOM 670 O O . GLU A 1 88 ? 6.843 47.207 -1.138 1.00 13.20 156 GLU A O 1
ATOM 676 N N . LYS A 1 89 ? 4.826 47.105 -0.161 1.00 12.49 157 LYS A N 1
ATOM 677 C CA . LYS A 1 89 ? 4.167 47.845 -1.232 1.00 14.54 157 LYS A CA 1
ATOM 678 C C . LYS A 1 89 ? 4.661 49.287 -1.311 1.00 15.21 157 LYS A C 1
ATOM 679 O O . LYS A 1 89 ? 4.746 49.849 -2.395 1.00 17.31 157 LYS A O 1
ATOM 685 N N . LEU A 1 90 ? 4.993 49.889 -0.174 1.00 15.72 158 LEU A N 1
ATOM 686 C CA . LEU A 1 90 ? 5.572 51.235 -0.180 1.00 16.37 158 LEU A CA 1
ATOM 687 C C . LEU A 1 90 ? 6.963 51.246 -0.799 1.00 15.89 158 LEU A C 1
ATOM 688 O O . LEU A 1 90 ? 7.346 52.208 -1.465 1.00 17.16 158 LEU A O 1
ATOM 693 N N . GLY A 1 91 ? 7.711 50.173 -0.564 1.00 15.70 159 GLY A N 1
ATOM 694 C CA . GLY A 1 91 ? 9.066 50.042 -1.070 1.00 15.84 159 GLY A CA 1
ATOM 695 C C . GLY A 1 91 ? 10.086 50.574 -0.082 1.00 15.82 159 GLY A C 1
ATOM 696 O O . GLY A 1 91 ? 9.901 51.634 0.512 1.00 17.24 159 GLY A O 1
ATOM 697 N N . THR A 1 92 ? 11.184 49.844 0.088 1.00 14.55 160 THR A N 1
ATOM 698 C CA . THR A 1 92 ? 12.212 50.264 1.025 1.00 13.72 160 THR A CA 1
ATOM 699 C C . THR A 1 92 ? 13.526 49.587 0.677 1.00 13.44 160 THR A C 1
ATOM 700 O O . THR A 1 92 ? 13.520 48.452 0.209 1.00 14.04 160 THR A O 1
ATOM 704 N N . PRO A 1 93 ? 14.658 50.277 0.900 1.00 13.14 161 PRO A N 1
ATOM 705 C CA . PRO A 1 93 ? 15.946 49.655 0.568 1.00 14.34 161 PRO A CA 1
ATOM 706 C C . PRO A 1 93 ? 16.412 48.674 1.635 1.00 14.37 161 PRO A C 1
ATOM 707 O O . PRO A 1 93 ? 17.170 47.755 1.334 1.00 16.05 161 PRO A O 1
ATOM 711 N N . ARG A 1 94 ? 15.967 48.882 2.873 1.00 12.42 162 ARG A N 1
ATOM 712 C CA . ARG A 1 94 ? 16.349 48.043 4.007 1.00 11.65 162 ARG A CA 1
ATOM 713 C C . ARG A 1 94 ? 15.105 47.837 4.848 1.00 11.37 162 ARG A C 1
ATOM 714 O O . ARG A 1 94 ? 14.192 48.665 4.834 1.00 12.91 162 ARG A O 1
ATOM 722 N N . TYR A 1 95 ? 15.066 46.732 5.576 1.00 10.24 163 TYR A N 1
ATOM 723 C CA . TYR A 1 95 ? 13.838 46.303 6.231 1.00 9.53 163 TYR A CA 1
ATOM 724 C C . TYR A 1 95 ? 13.936 46.316 7.754 1.00 9.61 163 TYR A C 1
ATOM 725 O O . TYR A 1 95 ? 13.041 45.832 8.436 1.00 10.79 163 TYR A O 1
ATOM 734 N N . THR A 1 96 ? 15.005 46.888 8.292 1.00 9.21 164 THR A N 1
ATOM 735 C CA . THR A 1 96 ? 15.226 46.790 9.732 1.00 8.67 164 THR A CA 1
ATOM 736 C C . THR A 1 96 ? 14.546 47.890 10.530 1.00 8.53 164 THR A C 1
ATOM 737 O O . THR A 1 96 ? 14.362 49.008 10.052 1.00 9.02 164 THR A O 1
ATOM 741 N N . GLN A 1 97 ? 14.216 47.586 11.783 1.00 8.38 165 GLN A N 1
ATOM 742 C CA . GLN A 1 97 ? 13.642 48.606 12.648 1.00 8.38 165 GLN A CA 1
ATOM 743 C C . GLN A 1 97 ? 14.599 49.784 12.826 1.00 8.04 165 GLN A C 1
ATOM 744 O O . GLN A 1 97 ? 14.157 50.928 12.982 1.00 8.87 165 GLN A O 1
ATOM 750 N N . MET A 1 98 ? 15.907 49.525 12.819 1.00 8.58 166 MET A N 1
ATOM 751 C CA . MET A 1 98 ? 16.859 50.629 12.921 1.00 8.84 166 MET A CA 1
ATOM 752 C C . MET A 1 98 ? 16.830 51.540 11.688 1.00 8.84 166 MET A C 1
ATOM 753 O O . MET A 1 98 ? 16.881 52.762 11.814 1.00 9.28 166 MET A O 1
ATOM 758 N N . TYR A 1 99 ? 16.746 50.950 10.499 1.00 8.68 167 TYR A N 1
ATOM 759 C CA . TYR A 1 99 ? 16.599 51.751 9.296 1.00 9.37 167 TYR A CA 1
ATOM 760 C C . TYR A 1 99 ? 15.362 52.641 9.395 1.00 9.14 167 TYR A C 1
ATOM 761 O O . TYR A 1 99 ? 15.436 53.848 9.184 1.00 10.02 167 TYR A O 1
ATOM 770 N N . TYR A 1 100 ? 14.217 52.054 9.730 1.00 9.55 168 TYR A N 1
ATOM 771 C CA . TYR A 1 100 ? 12.991 52.834 9.808 1.00 9.50 168 TYR A CA 1
ATOM 772 C C . TYR A 1 100 ? 13.119 53.934 10.860 1.00 9.01 168 TYR A C 1
ATOM 773 O O . TYR A 1 100 ? 12.753 55.084 10.615 1.00 10.38 168 TYR A O 1
ATOM 782 N N . ALA A 1 101 ? 13.663 53.585 12.024 1.00 9.44 169 ALA A N 1
ATOM 783 C CA . ALA A 1 101 ? 13.814 54.547 13.109 1.00 9.78 169 ALA A CA 1
ATOM 784 C C . ALA A 1 101 ? 14.674 55.738 12.674 1.00 10.17 169 ALA A C 1
ATOM 785 O O . ALA A 1 101 ? 14.344 56.892 12.958 1.00 10.63 169 ALA A O 1
ATOM 787 N N . LYS A 1 102 ? 15.762 55.462 11.960 1.00 10.81 170 LYS A N 1
ATOM 788 C CA . LYS A 1 102 ? 16.650 56.531 11.513 1.00 11.80 170 LYS A CA 1
ATOM 789 C C . LYS A 1 102 ? 16.004 57.420 10.457 1.00 12.62 170 LYS A C 1
ATOM 790 O O . LYS A 1 102 ? 16.397 58.570 10.291 1.00 14.14 170 LYS A O 1
ATOM 796 N N A GLN A 1 103 ? 15.011 56.898 9.743 0.58 12.72 171 GLN A N 1
ATOM 797 N N B GLN A 1 103 ? 15.006 56.875 9.765 0.42 12.60 171 GLN A N 1
ATOM 798 C CA A GLN A 1 103 ? 14.279 57.732 8.795 0.58 13.56 171 GLN A CA 1
ATOM 799 C CA B GLN A 1 103 ? 14.217 57.630 8.798 0.42 13.05 171 GLN A CA 1
ATOM 800 C C A GLN A 1 103 ? 13.243 58.605 9.498 0.58 13.06 171 GLN A C 1
ATOM 801 C C B GLN A 1 103 ? 13.104 58.431 9.466 0.42 12.56 171 GLN A C 1
ATOM 802 O O A GLN A 1 103 ? 12.640 59.477 8.872 0.58 14.10 171 GLN A O 1
ATOM 803 O O B GLN A 1 103 ? 12.309 59.076 8.782 0.42 13.12 171 GLN A O 1
ATOM 814 N N . GLY A 1 104 ? 13.034 58.376 10.794 1.00 12.19 172 GLY A N 1
ATOM 815 C CA . GLY A 1 104 ? 12.017 59.101 11.538 1.00 12.74 172 GLY A CA 1
ATOM 816 C C . GLY A 1 104 ? 10.663 58.417 11.521 1.00 13.33 172 GLY A C 1
ATOM 817 O O . GLY A 1 104 ? 9.651 59.013 11.887 1.00 16.80 172 GLY A O 1
ATOM 818 N N . ILE A 1 105 ? 10.645 57.152 11.114 1.00 12.27 173 ILE A N 1
ATOM 819 C CA . ILE A 1 105 ? 9.399 56.417 10.996 1.00 12.75 173 ILE A CA 1
ATOM 820 C C . ILE A 1 105 ? 9.105 55.631 12.266 1.00 12.46 173 ILE A C 1
ATOM 821 O O . ILE A 1 105 ? 9.951 54.879 12.750 1.00 13.66 173 ILE A O 1
ATOM 826 N N . ILE A 1 106 ? 7.908 55.825 12.814 1.00 11.99 174 ILE A N 1
ATOM 827 C CA . ILE A 1 106 ? 7.430 54.980 13.903 1.00 12.36 174 ILE A CA 1
ATOM 828 C C . ILE A 1 106 ? 6.636 53.835 13.278 1.00 11.28 174 ILE A C 1
ATOM 829 O O . ILE A 1 106 ? 5.600 54.049 12.663 1.00 13.39 174 ILE A O 1
ATOM 834 N N . THR A 1 107 ? 7.168 52.625 13.374 1.00 9.96 175 THR A N 1
ATOM 835 C CA . THR A 1 107 ? 6.534 51.455 12.787 1.00 9.50 175 THR A CA 1
ATOM 836 C C . THR A 1 107 ? 5.498 50.868 13.746 1.00 8.74 175 THR A C 1
ATOM 837 O O . THR A 1 107 ? 5.435 51.248 14.933 1.00 9.40 175 THR A O 1
ATOM 841 N N . GLU A 1 108 ? 4.702 49.926 13.249 1.00 9.10 176 GLU A N 1
ATOM 842 C CA . GLU A 1 108 ? 3.782 49.184 14.108 1.00 9.13 176 GLU A CA 1
ATOM 843 C C . GLU A 1 108 ? 4.539 48.525 15.247 1.00 8.26 176 GLU A C 1
ATOM 844 O O . GLU A 1 108 ? 4.080 48.531 16.389 1.00 9.11 176 GLU A O 1
ATOM 850 N N . GLU A 1 109 ? 5.697 47.943 14.934 1.00 8.22 177 GLU A N 1
ATOM 851 C CA . GLU A 1 109 ? 6.478 47.249 15.955 1.00 8.49 177 GLU A CA 1
ATOM 852 C C . GLU A 1 109 ? 6.868 48.211 17.075 1.00 8.00 177 GLU A C 1
ATOM 853 O O . GLU A 1 109 ? 6.779 47.872 18.261 1.00 8.42 177 GLU A O 1
ATOM 859 N N . MET A 1 110 ? 7.301 49.414 16.711 1.00 8.66 178 MET A N 1
ATOM 860 C CA . MET A 1 110 ? 7.685 50.404 17.713 1.00 9.02 178 MET A CA 1
ATOM 861 C C . MET A 1 110 ? 6.508 50.830 18.578 1.00 8.15 178 MET A C 1
ATOM 862 O O . MET A 1 110 ? 6.636 50.937 19.807 1.00 8.98 178 MET A O 1
ATOM 867 N N . LEU A 1 111 ? 5.362 51.087 17.951 1.00 8.38 179 LEU A N 1
ATOM 868 C CA . LEU A 1 111 ? 4.176 51.473 18.715 1.00 9.44 179 LEU A CA 1
ATOM 869 C C . LEU A 1 111 ? 3.715 50.330 19.622 1.00 9.03 179 LEU A C 1
ATOM 870 O O . LEU A 1 111 ? 3.315 50.551 20.765 1.00 9.25 179 LEU A O 1
ATOM 875 N N . TYR A 1 112 ? 3.792 49.105 19.114 1.00 8.47 180 TYR A N 1
ATOM 876 C CA . TYR A 1 112 ? 3.395 47.931 19.881 1.00 8.62 180 TYR A CA 1
ATOM 877 C C . TYR A 1 112 ? 4.260 47.844 21.142 1.00 8.35 180 TYR A C 1
ATOM 878 O O . TYR A 1 112 ? 3.753 47.676 22.249 1.00 8.82 180 TYR A O 1
ATOM 887 N N . CYS A 1 113 ? 5.573 47.970 20.967 1.00 8.08 181 CYS A N 1
ATOM 888 C CA . CYS A 1 113 ? 6.496 47.918 22.099 1.00 8.56 181 CYS A CA 1
ATOM 889 C C . CYS A 1 113 ? 6.285 49.071 23.064 1.00 8.39 181 CYS A C 1
ATOM 890 O O . CYS A 1 113 ? 6.311 48.871 24.277 1.00 8.65 181 CYS A O 1
ATOM 893 N N . ALA A 1 114 ? 6.083 50.276 22.538 1.00 8.54 182 ALA A N 1
ATOM 894 C CA . ALA A 1 114 ? 5.855 51.444 23.387 1.00 9.50 182 ALA A CA 1
ATOM 895 C C . ALA A 1 114 ? 4.639 51.199 24.266 1.00 9.22 182 ALA A C 1
ATOM 896 O O . ALA A 1 114 ? 4.653 51.454 25.470 1.00 9.43 182 ALA A O 1
ATOM 898 N N . THR A 1 115 ? 3.574 50.697 23.658 1.00 9.31 183 THR A N 1
ATOM 899 C CA . THR A 1 115 ? 2.350 50.407 24.391 1.00 9.52 183 THR A CA 1
ATOM 900 C C . THR A 1 115 ? 2.624 49.356 25.469 1.00 8.95 183 THR A C 1
ATOM 901 O O . THR A 1 115 ? 2.193 49.482 26.623 1.00 9.98 183 THR A O 1
ATOM 905 N N . ARG A 1 116 ? 3.358 48.316 25.099 1.00 8.71 184 ARG A N 1
ATOM 906 C CA . ARG A 1 116 ? 3.637 47.207 25.992 1.00 9.58 184 ARG A CA 1
ATOM 907 C C . ARG A 1 116 ? 4.507 47.624 27.183 1.00 9.14 184 ARG A C 1
ATOM 908 O O . ARG A 1 116 ? 4.429 47.022 28.264 1.00 9.95 184 ARG A O 1
ATOM 916 N N . GLU A 1 117 ? 5.322 48.656 26.981 1.00 8.98 185 GLU A N 1
ATOM 917 C CA . GLU A 1 117 ? 6.239 49.178 27.987 1.00 9.16 185 GLU A CA 1
ATOM 918 C C . GLU A 1 117 ? 5.699 50.408 28.719 1.00 9.44 185 GLU A C 1
ATOM 919 O O . GLU A 1 117 ? 6.350 50.928 29.623 1.00 10.27 185 GLU A O 1
ATOM 925 N N . LYS A 1 118 ? 4.511 50.871 28.325 1.00 9.98 186 LYS A N 1
ATOM 926 C CA . LYS A 1 118 ? 3.927 52.108 28.858 1.00 11.18 186 LYS A CA 1
ATOM 927 C C . LYS A 1 118 ? 4.858 53.311 28.708 1.00 10.51 186 LYS A C 1
ATOM 928 O O . LYS A 1 118 ? 5.010 54.125 29.623 1.00 11.46 186 LYS A O 1
ATOM 934 N N . LEU A 1 119 ? 5.469 53.416 27.534 1.00 10.85 187 LEU A N 1
ATOM 935 C CA . LEU A 1 119 ? 6.372 54.513 27.224 1.00 11.58 187 LEU A CA 1
ATOM 936 C C . LEU A 1 119 ? 5.980 55.137 25.883 1.00 11.23 187 LEU A C 1
ATOM 937 O O . LEU A 1 119 ? 5.156 54.586 25.148 1.00 12.28 187 LEU A O 1
ATOM 942 N N . ASP A 1 120 ? 6.559 56.288 25.557 1.00 11.97 188 ASP A N 1
ATOM 943 C CA . ASP A 1 120 ? 6.186 57.003 24.342 1.00 13.73 188 ASP A CA 1
ATOM 944 C C . ASP A 1 120 ? 6.767 56.340 23.092 1.00 11.43 188 ASP A C 1
ATOM 945 O O . ASP A 1 120 ? 7.926 55.934 23.085 1.00 11.31 188 ASP A O 1
ATOM 950 N N . PRO A 1 121 ? 5.974 56.254 22.005 1.00 11.40 189 PRO A N 1
ATOM 951 C CA . PRO A 1 121 ? 6.519 55.677 20.767 1.00 11.25 189 PRO A CA 1
ATOM 952 C C . PRO A 1 121 ? 7.744 56.420 20.227 1.00 10.44 189 PRO A C 1
ATOM 953 O O . PRO A 1 121 ? 8.623 55.767 19.667 1.00 10.73 189 PRO A O 1
ATOM 957 N N . GLU A 1 122 ? 7.806 57.743 20.375 1.00 10.77 190 GLU A N 1
ATOM 958 C CA . GLU A 1 122 ? 8.992 58.473 19.947 1.00 11.29 190 GLU A CA 1
ATOM 959 C C . GLU A 1 122 ? 10.225 58.073 20.751 1.00 10.63 190 GLU A C 1
ATOM 960 O O . GLU A 1 122 ? 11.337 58.009 20.220 1.00 11.72 190 GLU A O 1
ATOM 966 N N . PHE A 1 123 ? 10.029 57.779 22.031 1.00 10.97 191 PHE A N 1
ATOM 967 C CA . PHE A 1 123 ? 11.137 57.330 22.861 1.00 10.72 191 PHE A CA 1
ATOM 968 C C . PHE A 1 123 ? 11.658 55.974 22.380 1.00 10.45 191 PHE A C 1
ATOM 969 O O . PHE A 1 123 ? 12.869 55.754 22.280 1.00 10.68 191 PHE A O 1
ATOM 977 N N . VAL A 1 124 ? 10.740 55.068 22.069 1.00 9.70 192 VAL A N 1
ATOM 978 C CA . VAL A 1 124 ? 11.125 53.791 21.476 1.00 9.17 192 VAL A CA 1
ATOM 979 C C . VAL A 1 124 ? 11.907 53.996 20.173 1.00 8.66 192 VAL A C 1
ATOM 980 O O . VAL A 1 124 ? 12.979 53.405 19.981 1.00 9.19 192 VAL A O 1
ATOM 984 N N . ARG A 1 125 ? 11.383 54.844 19.293 1.00 9.29 193 ARG A N 1
ATOM 985 C CA . ARG A 1 125 ? 12.051 55.097 18.023 1.00 9.60 193 ARG A CA 1
ATOM 986 C C . ARG A 1 125 ? 13.472 55.606 18.256 1.00 9.28 193 ARG A C 1
ATOM 987 O O . ARG A 1 125 ? 14.417 55.165 17.607 1.00 9.87 193 ARG A O 1
ATOM 995 N N . SER A 1 126 ? 13.611 56.544 19.186 1.00 9.65 194 SER A N 1
ATOM 996 C CA . SER A 1 126 ? 14.901 57.140 19.490 1.00 10.40 194 SER A CA 1
ATOM 997 C C . SER A 1 126 ? 15.895 56.095 19.992 1.00 9.63 194 SER A C 1
ATOM 998 O O . SER A 1 126 ? 17.052 56.064 19.571 1.00 10.01 194 SER A O 1
ATOM 1001 N N . GLU A 1 127 ? 15.444 55.246 20.913 1.00 9.29 195 GLU A N 1
ATOM 1002 C CA . GLU A 1 127 ? 16.325 54.225 21.473 1.00 8.43 195 GLU A CA 1
ATOM 1003 C C . GLU A 1 127 ? 16.797 53.242 20.404 1.00 8.58 195 GLU A C 1
ATOM 1004 O O . GLU A 1 127 ? 17.962 52.836 20.391 1.00 9.20 195 GLU A O 1
ATOM 1010 N N . VAL A 1 128 ? 15.896 52.855 19.504 1.00 8.32 196 VAL A N 1
ATOM 1011 C CA . VAL A 1 128 ? 16.266 51.954 18.425 1.00 8.79 196 VAL A CA 1
ATOM 1012 C C . VAL A 1 128 ? 17.218 52.649 17.445 1.00 8.89 196 VAL A C 1
ATOM 1013 O O . VAL A 1 128 ? 18.227 52.074 17.040 1.00 9.55 196 VAL A O 1
ATOM 1017 N N . ALA A 1 129 ? 16.919 53.892 17.085 1.00 8.93 197 ALA A N 1
ATOM 1018 C CA . ALA A 1 129 ? 17.767 54.611 16.143 1.00 9.76 197 ALA A CA 1
ATOM 1019 C C . ALA A 1 129 ? 19.188 54.795 16.652 1.00 10.36 197 ALA A C 1
ATOM 1020 O O . ALA A 1 129 ? 20.140 54.759 15.871 1.00 11.79 197 ALA A O 1
ATOM 1022 N N . ARG A 1 130 ? 19.337 55.015 17.955 1.00 9.98 198 ARG A N 1
ATOM 1023 C CA . ARG A 1 130 ? 20.664 55.275 18.506 1.00 11.10 198 ARG A CA 1
ATOM 1024 C C . ARG A 1 130 ? 21.417 53.979 18.822 1.00 10.62 198 ARG A C 1
ATOM 1025 O O . ARG A 1 130 ? 22.578 54.016 19.218 1.00 12.65 198 ARG A O 1
ATOM 1033 N N . GLY A 1 131 ? 20.756 52.835 18.639 1.00 10.19 199 GLY A N 1
ATOM 1034 C CA . GLY A 1 131 ? 21.381 51.541 18.864 1.00 11.05 199 GLY A CA 1
ATOM 1035 C C . GLY A 1 131 ? 21.328 51.036 20.297 1.00 9.70 199 GLY A C 1
ATOM 1036 O O . GLY A 1 131 ? 21.967 50.032 20.615 1.00 10.83 199 GLY A O 1
ATOM 1037 N N . ARG A 1 132 ? 20.559 51.704 21.158 1.00 8.36 200 ARG A N 1
ATOM 1038 C CA . ARG A 1 132 ? 20.521 51.375 22.577 1.00 8.36 200 ARG A CA 1
ATOM 1039 C C . ARG A 1 132 ? 19.364 50.432 22.910 1.00 7.86 200 ARG A C 1
ATOM 1040 O O . ARG A 1 132 ? 19.222 49.983 24.048 1.00 8.31 200 ARG A O 1
ATOM 1048 N N . ALA A 1 133 ? 18.544 50.112 21.917 1.00 7.75 201 ALA A N 1
ATOM 1049 C CA . ALA A 1 133 ? 17.494 49.112 22.084 1.00 7.75 201 ALA A CA 1
ATOM 1050 C C . ALA A 1 133 ? 17.279 48.436 20.741 1.00 7.41 201 ALA A C 1
ATOM 1051 O O . ALA A 1 133 ? 17.512 49.056 19.698 1.00 8.23 201 ALA A O 1
ATOM 1053 N N . ILE A 1 134 ? 16.829 47.183 20.770 1.00 7.37 202 ILE A N 1
ATOM 1054 C CA . ILE A 1 134 ? 16.478 46.472 19.551 1.00 7.92 202 ILE A CA 1
ATOM 1055 C C . ILE A 1 134 ? 15.097 45.838 19.676 1.00 7.18 202 ILE A C 1
ATOM 1056 O O . ILE A 1 134 ? 14.625 45.511 20.780 1.00 7.62 202 ILE A O 1
ATOM 1061 N N . ILE A 1 135 ? 14.451 45.669 18.528 1.00 7.13 203 ILE A N 1
ATOM 1062 C CA . ILE A 1 135 ? 13.153 45.017 18.432 1.00 7.66 203 ILE A CA 1
ATOM 1063 C C . ILE A 1 135 ? 13.353 43.836 17.490 1.00 7.45 203 ILE A C 1
ATOM 1064 O O . ILE A 1 135 ? 13.268 44.000 16.268 1.00 7.82 203 ILE A O 1
ATOM 1069 N N . PRO A 1 136 ? 13.697 42.653 18.030 1.00 7.75 204 PRO A N 1
ATOM 1070 C CA . PRO A 1 136 ? 14.020 41.519 17.147 1.00 8.41 204 PRO A CA 1
ATOM 1071 C C . PRO A 1 136 ? 12.740 41.022 16.496 1.00 7.86 204 PRO A C 1
ATOM 1072 O O . PRO A 1 136 ? 11.847 40.529 17.184 1.00 8.53 204 PRO A O 1
ATOM 1076 N N . SER A 1 137 ? 12.638 41.172 15.178 1.00 7.67 205 SER A N 1
ATOM 1077 C CA . SER A 1 137 ? 11.348 41.033 14.512 1.00 7.59 205 SER A CA 1
ATOM 1078 C C . SER A 1 137 ? 11.491 40.772 13.008 1.00 7.38 205 SER A C 1
ATOM 1079 O O . SER A 1 137 ? 11.070 41.578 12.167 1.00 8.21 205 SER A O 1
ATOM 1082 N N . ASN A 1 138 ? 12.096 39.638 12.668 1.00 7.86 206 ASN A N 1
ATOM 1083 C CA . ASN A 1 138 ? 12.235 39.219 11.274 1.00 8.02 206 ASN A CA 1
ATOM 1084 C C . ASN A 1 138 ? 10.873 39.302 10.580 1.00 8.06 206 ASN A C 1
ATOM 1085 O O . ASN A 1 138 ? 9.863 38.856 11.125 1.00 8.49 206 ASN A O 1
ATOM 1090 N N . LYS A 1 139 ? 10.838 39.885 9.378 1.00 8.08 207 LYS A N 1
ATOM 1091 C CA . LYS A 1 139 ? 9.585 40.075 8.656 1.00 8.64 207 LYS A CA 1
ATOM 1092 C C . LYS A 1 139 ? 8.898 38.752 8.293 1.00 8.87 207 LYS A C 1
ATOM 1093 O O . LYS A 1 139 ? 7.717 38.753 7.948 1.00 10.47 207 LYS A O 1
ATOM 1099 N N . LYS A 1 140 ? 9.633 37.640 8.364 1.00 8.88 208 LYS A N 1
ATOM 1100 C CA . LYS A 1 140 ? 9.072 36.315 8.123 1.00 10.02 208 LYS A CA 1
ATOM 1101 C C . LYS A 1 140 ? 8.493 35.671 9.384 1.00 9.72 208 LYS A C 1
ATOM 1102 O O . LYS A 1 140 ? 7.865 34.619 9.309 1.00 11.97 208 LYS A O 1
ATOM 1108 N N . HIS A 1 141 ? 8.698 36.289 10.546 1.00 8.82 209 HIS A N 1
ATOM 1109 C CA . HIS A 1 141 ? 8.087 35.783 11.782 1.00 8.77 209 HIS A CA 1
ATOM 1110 C C . HIS A 1 141 ? 6.787 36.554 12.013 1.00 8.66 209 HIS A C 1
ATOM 1111 O O . HIS A 1 141 ? 6.704 37.438 12.868 1.00 9.01 209 HIS A O 1
ATOM 1118 N N . LEU A 1 142 ? 5.772 36.243 11.215 1.00 9.03 210 LEU A N 1
ATOM 1119 C CA . LEU A 1 142 ? 4.538 37.019 11.237 1.00 9.36 210 LEU A CA 1
ATOM 1120 C C . LEU A 1 142 ? 3.698 36.781 12.482 1.00 9.48 210 LEU A C 1
ATOM 1121 O O . LEU A 1 142 ? 2.808 37.567 12.779 1.00 9.99 210 LEU A O 1
ATOM 1126 N N . GLU A 1 143 ? 3.994 35.697 13.196 1.00 9.05 211 GLU A N 1
ATOM 1127 C CA . GLU A 1 143 ? 3.279 35.297 14.408 1.00 9.84 211 GLU A CA 1
ATOM 1128 C C . GLU A 1 143 ? 3.697 36.099 15.636 1.00 9.10 211 GLU A C 1
ATOM 1129 O O . GLU A 1 143 ? 3.053 36.034 16.680 1.00 9.80 211 GLU A O 1
ATOM 1135 N N . LEU A 1 144 ? 4.806 36.820 15.518 1.00 8.60 212 LEU A N 1
ATOM 1136 C CA . LEU A 1 144 ? 5.422 37.512 16.645 1.00 8.66 212 LEU A CA 1
ATOM 1137 C C . LEU A 1 144 ? 4.581 38.646 17.222 1.00 8.36 212 LEU A C 1
ATOM 1138 O O . LEU A 1 144 ? 4.088 39.502 16.485 1.00 9.22 212 LEU A O 1
ATOM 1143 N N . GLU A 1 145 ? 4.441 38.648 18.550 1.00 8.03 213 GLU A N 1
ATOM 1144 C CA . GLU A 1 145 ? 3.999 39.820 19.310 1.00 8.47 213 GLU A CA 1
ATOM 1145 C C . GLU A 1 145 ? 5.248 40.650 19.649 1.00 7.96 213 GLU A C 1
ATOM 1146 O O . GLU A 1 145 ? 6.082 40.214 20.433 1.00 8.56 213 GLU A O 1
ATOM 1152 N N . PRO A 1 146 ? 5.418 41.827 19.023 1.00 8.21 214 PRO A N 1
ATOM 1153 C CA . PRO A 1 146 ? 6.694 42.536 19.226 1.00 7.75 214 PRO A CA 1
ATOM 1154 C C . PRO A 1 146 ? 7.036 42.890 20.670 1.00 7.42 214 PRO A C 1
ATOM 1155 O O . PRO A 1 146 ? 6.164 43.194 21.494 1.00 8.07 214 PRO A O 1
ATOM 1159 N N . MET A 1 147 ? 8.334 42.843 20.940 1.00 7.60 215 MET A N 1
ATOM 1160 C CA . MET A 1 147 ? 8.896 43.236 22.226 1.00 7.83 215 MET A CA 1
ATOM 1161 C C . MET A 1 147 ? 10.213 43.966 21.983 1.00 6.99 215 MET A C 1
ATOM 1162 O O . MET A 1 147 ? 10.812 43.842 20.900 1.00 7.35 215 MET A O 1
ATOM 1167 N N . ILE A 1 148 ? 10.655 44.732 22.981 1.00 7.30 216 ILE A N 1
ATOM 1168 C CA . ILE A 1 148 ? 11.881 45.495 22.869 1.00 7.23 216 ILE A CA 1
ATOM 1169 C C . ILE A 1 148 ? 12.887 45.086 23.945 1.00 7.35 216 ILE A C 1
ATOM 1170 O O . ILE A 1 148 ? 12.506 44.780 25.078 1.00 8.53 216 ILE A O 1
ATOM 1175 N N . VAL A 1 149 ? 14.161 45.085 23.572 1.00 7.09 217 VAL A N 1
ATOM 1176 C CA . VAL A 1 149 ? 15.280 44.806 24.456 1.00 7.39 217 VAL A CA 1
ATOM 1177 C C . VAL A 1 149 ? 16.150 46.050 24.536 1.00 7.29 217 VAL A C 1
ATOM 1178 O O . VAL A 1 149 ? 16.659 46.519 23.525 1.00 8.00 217 VAL A O 1
ATOM 1182 N N . GLY A 1 150 ? 16.322 46.591 25.737 1.00 7.47 218 GLY A N 1
ATOM 1183 C CA . GLY A 1 150 ? 17.203 47.731 25.905 1.00 7.26 218 GLY A CA 1
ATOM 1184 C C . GLY A 1 150 ? 17.197 48.202 27.340 1.00 7.47 218 GLY A C 1
ATOM 1185 O O . GLY A 1 150 ? 16.210 48.009 28.063 1.00 8.09 218 GLY A O 1
ATOM 1186 N N . ARG A 1 151 ? 18.283 48.854 27.749 1.00 8.30 219 ARG A N 1
ATOM 1187 C CA . ARG A 1 151 ? 18.442 49.290 29.136 1.00 8.75 219 ARG A CA 1
ATOM 1188 C C . ARG A 1 151 ? 17.332 50.231 29.616 1.00 8.83 219 ARG A C 1
ATOM 1189 O O . ARG A 1 151 ? 17.030 50.265 30.807 1.00 9.14 219 ARG A O 1
ATOM 1197 N N . LYS A 1 152 ? 16.719 50.986 28.709 1.00 8.52 220 LYS A N 1
ATOM 1198 C CA . LYS A 1 152 ? 15.671 51.921 29.118 1.00 9.10 220 LYS A CA 1
ATOM 1199 C C . LYS A 1 152 ? 14.312 51.245 29.304 1.00 8.93 220 LYS A C 1
ATOM 1200 O O . LYS A 1 152 ? 13.334 51.909 29.676 1.00 10.50 220 LYS A O 1
ATOM 1206 N N . PHE A 1 153 ? 14.254 49.934 29.051 1.00 8.04 221 PHE A N 1
ATOM 1207 C CA . PHE A 1 153 ? 13.005 49.179 29.074 1.00 8.28 221 PHE A CA 1
ATOM 1208 C C . PHE A 1 153 ? 13.007 48.149 30.205 1.00 8.22 221 PHE A C 1
ATOM 1209 O O . PHE A 1 153 ? 13.979 48.041 30.955 1.00 8.78 221 PHE A O 1
ATOM 1217 N N . LEU A 1 154 ? 11.916 47.411 30.352 1.00 8.56 222 LEU A N 1
ATOM 1218 C CA . LEU A 1 154 ? 11.908 46.320 31.325 1.00 8.62 222 LEU A CA 1
ATOM 1219 C C . LEU A 1 154 ? 13.039 45.345 31.011 1.00 7.95 222 LEU A C 1
ATOM 1220 O O . LEU A 1 154 ? 13.287 45.050 29.838 1.00 7.95 222 LEU A O 1
ATOM 1225 N N . VAL A 1 155 ? 13.732 44.850 32.032 1.00 7.92 223 VAL A N 1
ATOM 1226 C CA . VAL A 1 155 ? 14.733 43.824 31.817 1.00 7.74 223 VAL A CA 1
ATOM 1227 C C . VAL A 1 155 ? 14.061 42.539 31.323 1.00 7.79 223 VAL A C 1
ATOM 1228 O O . VAL A 1 155 ? 13.050 42.111 31.882 1.00 8.51 223 VAL A O 1
ATOM 1232 N N . LYS A 1 156 ? 14.601 41.953 30.257 1.00 7.69 224 LYS A N 1
ATOM 1233 C CA . LYS A 1 156 ? 13.981 40.799 29.620 1.00 7.55 224 LYS A CA 1
ATOM 1234 C C . LYS A 1 156 ? 14.750 39.514 29.915 1.00 7.16 224 LYS A C 1
ATOM 1235 O O . LYS A 1 156 ? 15.934 39.554 30.282 1.00 7.89 224 LYS A O 1
ATOM 1241 N N . VAL A 1 157 ? 14.066 38.386 29.737 1.00 7.31 225 VAL A N 1
ATOM 1242 C CA . VAL A 1 157 ? 14.613 37.051 29.995 1.00 7.55 225 VAL A CA 1
ATOM 1243 C C . VAL A 1 157 ? 14.541 36.193 28.732 1.00 7.73 225 VAL A C 1
ATOM 1244 O O . VAL A 1 157 ? 13.500 36.158 28.056 1.00 8.25 225 VAL A O 1
ATOM 1248 N N . ASN A 1 158 ? 15.636 35.498 28.425 1.00 7.69 226 ASN A N 1
ATOM 1249 C CA . ASN A 1 158 ? 15.624 34.491 27.369 1.00 7.86 226 ASN A CA 1
ATOM 1250 C C . ASN A 1 158 ? 15.621 33.085 27.953 1.00 7.78 226 ASN A C 1
ATOM 1251 O O . ASN A 1 158 ? 16.369 32.800 28.893 1.00 8.31 226 ASN A O 1
ATOM 1256 N N . ALA A 1 159 ? 14.805 32.202 27.387 1.00 8.03 227 ALA A N 1
ATOM 1257 C CA . ALA A 1 159 ? 14.863 30.774 27.704 1.00 8.08 227 ALA A CA 1
ATOM 1258 C C . ALA A 1 159 ? 15.466 30.010 26.545 1.00 8.57 227 ALA A C 1
ATOM 1259 O O . ALA A 1 159 ? 15.007 30.116 25.395 1.00 8.94 227 ALA A O 1
ATOM 1261 N N . ASN A 1 160 ? 16.500 29.231 26.842 1.00 9.75 228 ASN A N 1
ATOM 1262 C CA . ASN A 1 160 ? 17.118 28.355 25.859 1.00 9.98 228 ASN A CA 1
ATOM 1263 C C . ASN A 1 160 ? 16.479 26.996 25.893 1.00 10.51 228 ASN A C 1
ATOM 1264 O O . ASN A 1 160 ? 16.320 26.402 26.965 1.00 10.98 228 ASN A O 1
ATOM 1269 N N . ILE A 1 161 ? 16.111 26.512 24.716 1.00 10.40 229 ILE A N 1
ATOM 1270 C CA . ILE A 1 161 ? 15.594 25.166 24.562 1.00 11.11 229 ILE A CA 1
ATOM 1271 C C . ILE A 1 161 ? 16.267 24.535 23.336 1.00 10.70 229 ILE A C 1
ATOM 1272 O O . ILE A 1 161 ? 17.175 25.129 22.747 1.00 11.63 229 ILE A O 1
ATOM 1277 N N . GLY A 1 162 ? 15.835 23.338 22.954 1.00 11.75 230 GLY A N 1
ATOM 1278 C CA . GLY A 1 162 ? 16.386 22.678 21.790 1.00 13.11 230 GLY A CA 1
ATOM 1279 C C . GLY A 1 162 ? 16.833 21.289 22.169 1.00 14.30 230 GLY A C 1
ATOM 1280 O O . GLY A 1 162 ? 17.087 20.996 23.338 1.00 16.08 230 GLY A O 1
ATOM 1281 N N . ASN A 1 163 ? 16.943 20.416 21.188 1.00 15.68 231 ASN A N 1
ATOM 1282 C CA . ASN A 1 163 ? 17.399 19.078 21.503 1.00 16.67 231 ASN A CA 1
ATOM 1283 C C . ASN A 1 163 ? 18.930 18.981 21.536 1.00 16.63 231 ASN A C 1
ATOM 1284 O O . ASN A 1 163 ? 19.641 19.971 21.311 1.00 17.19 231 ASN A O 1
ATOM 1289 N N . SER A 1 164 ? 19.419 17.780 21.808 1.00 16.42 232 SER A N 1
ATOM 1290 C CA . SER A 1 164 ? 20.796 17.422 21.504 1.00 17.91 232 SER A CA 1
ATOM 1291 C C . SER A 1 164 ? 20.762 16.068 20.815 1.00 18.43 232 SER A C 1
ATOM 1292 O O . SER A 1 164 ? 19.700 15.462 20.680 1.00 18.85 232 SER A O 1
ATOM 1295 N N . ALA A 1 165 ? 21.920 15.582 20.390 1.00 19.86 233 ALA A N 1
ATOM 1296 C CA . ALA A 1 165 ? 21.987 14.264 19.773 1.00 22.87 233 ALA A CA 1
ATOM 1297 C C . ALA A 1 165 ? 21.605 13.162 20.767 1.00 26.09 233 ALA A C 1
ATOM 1298 O O . ALA A 1 165 ? 21.212 12.066 20.364 1.00 27.37 233 ALA A O 1
ATOM 1300 N N . VAL A 1 166 ? 21.707 13.477 22.059 1.00 26.87 234 VAL A N 1
ATOM 1301 C CA . VAL A 1 166 ? 21.476 12.523 23.146 1.00 28.34 234 VAL A CA 1
ATOM 1302 C C . VAL A 1 166 ? 20.037 12.544 23.678 1.00 27.48 234 VAL A C 1
ATOM 1303 O O . VAL A 1 166 ? 19.553 11.544 24.208 1.00 28.11 234 VAL A O 1
ATOM 1307 N N . ALA A 1 167 ? 19.346 13.673 23.538 1.00 26.24 235 ALA A N 1
ATOM 1308 C CA . ALA A 1 167 ? 18.064 13.832 24.231 1.00 26.47 235 ALA A CA 1
ATOM 1309 C C . ALA A 1 167 ? 17.006 14.690 23.528 1.00 25.39 235 ALA A C 1
ATOM 1310 O O . ALA A 1 167 ? 17.331 15.591 22.753 1.00 24.16 235 ALA A O 1
ATOM 1312 N N . SER A 1 168 ? 15.743 14.375 23.833 1.00 24.56 236 SER A N 1
ATOM 1313 C CA . SER A 1 168 ? 14.544 15.158 23.479 1.00 23.19 236 SER A CA 1
ATOM 1314 C C . SER A 1 168 ? 13.965 14.903 22.080 1.00 23.73 236 SER A C 1
ATOM 1315 O O . SER A 1 168 ? 14.449 14.046 21.346 1.00 25.64 236 SER A O 1
ATOM 1318 N N . SER A 1 169 ? 12.920 15.657 21.735 1.00 22.81 237 SER A N 1
ATOM 1319 C CA . SER A 1 169 ? 12.113 15.406 20.540 1.00 21.97 237 SER A CA 1
ATOM 1320 C C . SER A 1 169 ? 11.413 16.685 20.096 1.00 20.63 237 SER A C 1
ATOM 1321 O O . SER A 1 169 ? 11.374 17.659 20.842 1.00 20.93 237 SER A O 1
ATOM 1324 N N . ILE A 1 170 ? 10.824 16.669 18.902 1.00 19.82 238 ILE A N 1
ATOM 1325 C CA . ILE A 1 170 ? 10.119 17.847 18.398 1.00 21.01 238 ILE A CA 1
ATOM 1326 C C . ILE A 1 170 ? 8.960 18.226 19.314 1.00 20.19 238 ILE A C 1
ATOM 1327 O O . ILE A 1 170 ? 8.799 19.390 19.685 1.00 20.22 238 ILE A O 1
ATOM 1332 N N . GLU A 1 171 ? 8.156 17.234 19.680 1.00 20.42 239 GLU A N 1
ATOM 1333 C CA . GLU A 1 171 ? 7.009 17.466 20.551 1.00 20.70 239 GLU A CA 1
ATOM 1334 C C . GLU A 1 171 ? 7.425 18.111 21.861 1.00 18.89 239 GLU A C 1
ATOM 1335 O O . GLU A 1 171 ? 6.788 19.061 22.331 1.00 19.33 239 GLU A O 1
ATOM 1341 N N A GLU A 1 172 ? 8.502 17.612 22.448 0.61 18.57 240 GLU A N 1
ATOM 1342 N N B GLU A 1 172 ? 8.492 17.580 22.454 0.39 18.41 240 GLU A N 1
ATOM 1343 C CA A GLU A 1 172 ? 8.914 18.124 23.742 0.61 17.81 240 GLU A CA 1
ATOM 1344 C CA B GLU A 1 172 ? 8.988 18.068 23.738 0.39 17.55 240 GLU A CA 1
ATOM 1345 C C A GLU A 1 172 ? 9.471 19.540 23.650 0.61 16.20 240 GLU A C 1
ATOM 1346 C C B GLU A 1 172 ? 9.475 19.512 23.648 0.39 16.21 240 GLU A C 1
ATOM 1347 O O A GLU A 1 172 ? 9.275 20.349 24.549 0.61 15.46 240 GLU A O 1
ATOM 1348 O O B GLU A 1 172 ? 9.233 20.310 24.549 0.39 15.77 240 GLU A O 1
ATOM 1359 N N . GLU A 1 173 ? 10.154 19.851 22.558 1.00 15.60 241 GLU A N 1
ATOM 1360 C CA . GLU A 1 173 ? 10.685 21.198 22.404 1.00 15.33 241 GLU A CA 1
ATOM 1361 C C . GLU A 1 173 ? 9.592 22.249 22.146 1.00 14.83 241 GLU A C 1
ATOM 1362 O O . GLU A 1 173 ? 9.670 23.359 22.662 1.00 14.60 241 GLU A O 1
ATOM 1368 N N . VAL A 1 174 ? 8.563 21.901 21.378 1.00 15.93 242 VAL A N 1
ATOM 1369 C CA . VAL A 1 174 ? 7.434 22.809 21.219 1.00 15.62 242 VAL A CA 1
ATOM 1370 C C . VAL A 1 174 ? 6.721 23.038 22.561 1.00 14.76 242 VAL A C 1
ATOM 1371 O O . VAL A 1 174 ? 6.378 24.173 22.910 1.00 15.23 242 VAL A O 1
ATOM 1375 N N . TYR A 1 175 ? 6.507 21.961 23.317 1.00 14.10 243 TYR A N 1
ATOM 1376 C CA . TYR A 1 175 ? 5.961 22.087 24.665 1.00 13.79 243 TYR A CA 1
ATOM 1377 C C . TYR A 1 175 ? 6.808 23.070 25.464 1.00 13.21 243 TYR A C 1
ATOM 1378 O O . TYR A 1 175 ? 6.279 23.974 26.102 1.00 12.33 243 TYR A O 1
ATOM 1387 N N . LYS A 1 176 ? 8.131 22.914 25.397 1.00 13.37 244 LYS A N 1
ATOM 1388 C CA . LYS A 1 176 ? 9.022 23.751 26.195 1.00 13.24 244 LYS A CA 1
ATOM 1389 C C . LYS A 1 176 ? 8.958 25.233 25.829 1.00 13.06 244 LYS A C 1
ATOM 1390 O O . LYS A 1 176 ? 9.096 26.082 26.693 1.00 13.78 244 LYS A O 1
ATOM 1396 N N . VAL A 1 177 ? 8.756 25.550 24.555 1.00 13.83 245 VAL A N 1
ATOM 1397 C CA . VAL A 1 177 ? 8.612 26.957 24.186 1.00 13.83 245 VAL A CA 1
ATOM 1398 C C . VAL A 1 177 ? 7.312 27.558 24.742 1.00 13.41 245 VAL A C 1
ATOM 1399 O O . VAL A 1 177 ? 7.306 28.667 25.287 1.00 13.35 245 VAL A O 1
ATOM 1403 N N . GLN A 1 178 ? 6.216 26.822 24.615 1.00 13.22 246 GLN A N 1
ATOM 1404 C CA . GLN A 1 178 ? 4.938 27.284 25.139 1.00 13.70 246 GLN A CA 1
ATOM 1405 C C . GLN A 1 178 ? 5.004 27.421 26.658 1.00 11.82 246 GLN A C 1
ATOM 1406 O O . GLN A 1 178 ? 4.475 28.365 27.241 1.00 12.57 246 GLN A O 1
ATOM 1412 N N . TRP A 1 179 ? 5.678 26.472 27.292 1.00 10.11 247 TRP A N 1
ATOM 1413 C CA . TRP A 1 179 ? 5.834 26.457 28.735 1.00 10.17 247 TRP A CA 1
ATOM 1414 C C . TRP A 1 179 ? 6.747 27.593 29.198 1.00 9.97 247 TRP A C 1
ATOM 1415 O O . TRP A 1 179 ? 6.427 28.287 30.166 1.00 10.76 247 TRP A O 1
ATOM 1426 N N . ALA A 1 180 ? 7.878 27.801 28.520 1.00 9.71 248 ALA A N 1
ATOM 1427 C CA . ALA A 1 180 ? 8.784 28.878 28.906 1.00 9.81 248 ALA A CA 1
ATOM 1428 C C . ALA A 1 180 ? 8.079 30.222 28.857 1.00 9.53 248 ALA A C 1
ATOM 1429 O O . ALA A 1 180 ? 8.226 31.040 29.760 1.00 9.96 248 ALA A O 1
ATOM 1431 N N . THR A 1 181 ? 7.318 30.452 27.791 1.00 9.27 249 THR A N 1
ATOM 1432 C CA . THR A 1 181 ? 6.644 31.731 27.636 1.00 10.21 249 THR A CA 1
ATOM 1433 C C . THR A 1 181 ? 5.482 31.888 28.611 1.00 10.57 249 THR A C 1
ATOM 1434 O O . THR A 1 181 ? 5.206 32.995 29.062 1.00 12.07 249 THR A O 1
ATOM 1438 N N . MET A 1 182 ? 4.817 30.788 28.958 1.00 10.75 250 MET A N 1
ATOM 1439 C CA . MET A 1 182 ? 3.788 30.828 29.996 1.00 12.01 250 MET A CA 1
ATOM 1440 C C . MET A 1 182 ? 4.315 31.430 31.300 1.00 12.73 250 MET A C 1
ATOM 1441 O O . MET A 1 182 ? 3.627 32.201 31.962 1.00 15.77 250 MET A O 1
ATOM 1446 N N . TRP A 1 183 ? 5.550 31.086 31.654 1.00 10.95 251 TRP A N 1
ATOM 1447 C CA . TRP A 1 183 ? 6.122 31.530 32.922 1.00 11.10 251 TRP A CA 1
ATOM 1448 C C . TRP A 1 183 ? 6.861 32.853 32.848 1.00 10.07 251 TRP A C 1
ATOM 1449 O O . TRP A 1 183 ? 7.303 33.361 33.875 1.00 11.85 251 TRP A O 1
ATOM 1460 N N . GLY A 1 184 ? 6.984 33.420 31.651 1.00 9.35 252 GLY A N 1
ATOM 1461 C CA . GLY A 1 184 ? 7.550 34.746 31.533 1.00 9.44 252 GLY A CA 1
ATOM 1462 C C . GLY A 1 184 ? 8.728 34.918 30.589 1.00 8.35 252 GLY A C 1
ATOM 1463 O O . GLY A 1 184 ? 9.265 36.025 30.516 1.00 9.01 252 GLY A O 1
ATOM 1464 N N . ALA A 1 185 ? 9.152 33.875 29.869 1.00 8.51 253 ALA A N 1
ATOM 1465 C CA . ALA A 1 185 ? 10.255 34.079 28.921 1.00 8.60 253 ALA A CA 1
ATOM 1466 C C . ALA A 1 185 ? 9.868 35.119 27.871 1.00 8.29 253 ALA A C 1
ATOM 1467 O O . ALA A 1 185 ? 8.808 35.010 27.244 1.00 10.42 253 ALA A O 1
ATOM 1469 N N . ASP A 1 186 ? 10.733 36.117 27.686 1.00 7.72 254 ASP A N 1
ATOM 1470 C CA . ASP A 1 186 ? 10.517 37.191 26.717 1.00 7.82 254 ASP A CA 1
ATOM 1471 C C . ASP A 1 186 ? 11.040 36.851 25.323 1.00 7.80 254 ASP A C 1
ATOM 1472 O O . ASP A 1 186 ? 10.513 37.332 24.323 1.00 8.54 254 ASP A O 1
ATOM 1477 N N . THR A 1 187 ? 12.103 36.057 25.263 1.00 8.45 255 THR A N 1
ATOM 1478 C CA . THR A 1 187 ? 12.556 35.473 24.005 1.00 8.33 255 THR A CA 1
ATOM 1479 C C . THR A 1 187 ? 12.885 34.018 24.279 1.00 7.90 255 THR A C 1
ATOM 1480 O O . THR A 1 187 ? 13.028 33.614 25.441 1.00 8.18 255 THR A O 1
ATOM 1484 N N . ILE A 1 188 ? 12.984 33.228 23.219 1.00 8.46 256 ILE A N 1
ATOM 1485 C CA . ILE A 1 188 ? 13.545 31.897 23.340 1.00 9.30 256 ILE A CA 1
ATOM 1486 C C . ILE A 1 188 ? 14.633 31.724 22.287 1.00 8.41 256 ILE A C 1
ATOM 1487 O O . ILE A 1 188 ? 14.658 32.444 21.270 1.00 9.34 256 ILE A O 1
ATOM 1492 N N . MET A 1 189 ? 15.519 30.761 22.507 1.00 8.46 257 MET A N 1
ATOM 1493 C CA . MET A 1 189 ? 16.411 30.328 21.443 1.00 8.48 257 MET A CA 1
ATOM 1494 C C . MET A 1 189 ? 16.274 28.844 21.235 1.00 8.73 257 MET A C 1
ATOM 1495 O O . MET A 1 189 ? 16.163 28.079 22.203 1.00 9.58 257 MET A O 1
ATOM 1500 N N . ASP A 1 190 ? 16.237 28.452 19.965 1.00 9.01 258 ASP A N 1
ATOM 1501 C CA . ASP A 1 190 ? 16.227 27.050 19.613 1.00 10.27 258 ASP A CA 1
ATOM 1502 C C . ASP A 1 190 ? 17.658 26.648 19.298 1.00 10.40 258 ASP A C 1
ATOM 1503 O O . ASP A 1 190 ? 18.164 26.933 18.200 1.00 10.61 258 ASP A O 1
ATOM 1508 N N . LEU A 1 191 ? 18.289 25.995 20.274 1.00 11.34 259 LEU A N 1
ATOM 1509 C CA . LEU A 1 191 ? 19.701 25.619 20.221 1.00 11.86 259 LEU A CA 1
ATOM 1510 C C . LEU A 1 191 ? 19.909 24.167 19.817 1.00 13.75 259 LEU A C 1
ATOM 1511 O O . LEU A 1 191 ? 20.932 23.559 20.159 1.00 15.64 259 LEU A O 1
ATOM 1516 N N A SER A 1 192 ? 18.957 23.591 19.096 0.62 13.31 260 SER A N 1
ATOM 1517 N N B SER A 1 192 ? 18.927 23.633 19.089 0.38 14.35 260 SER A N 1
ATOM 1518 C CA A SER A 1 192 ? 19.067 22.181 18.716 0.62 13.58 260 SER A CA 1
ATOM 1519 C CA B SER A 1 192 ? 18.888 22.225 18.694 0.38 15.43 260 SER A CA 1
ATOM 1520 C C A SER A 1 192 ? 20.398 21.814 18.047 0.62 13.75 260 SER A C 1
ATOM 1521 C C B SER A 1 192 ? 20.029 21.789 17.793 0.38 16.02 260 SER A C 1
ATOM 1522 O O A SER A 1 192 ? 20.856 22.497 17.120 0.62 15.39 260 SER A O 1
ATOM 1523 O O B SER A 1 192 ? 20.666 22.603 17.117 0.38 16.60 260 SER A O 1
ATOM 1528 N N A THR A 1 193 ? 21.000 20.723 18.523 0.62 12.29 261 THR A N 1
ATOM 1529 N N B THR A 1 193 ? 20.243 20.476 17.777 0.38 15.55 261 THR A N 1
ATOM 1530 C CA A THR A 1 193 ? 22.237 20.177 17.957 0.62 12.82 261 THR A CA 1
ATOM 1531 C CA B THR A 1 193 ? 21.203 19.823 16.896 0.38 16.04 261 THR A CA 1
ATOM 1532 C C A THR A 1 193 ? 22.111 18.694 17.609 0.62 14.41 261 THR A C 1
ATOM 1533 C C B THR A 1 193 ? 20.581 18.541 16.330 0.38 16.41 261 THR A C 1
ATOM 1534 O O A THR A 1 193 ? 23.116 18.016 17.376 0.62 16.58 261 THR A O 1
ATOM 1535 O O B THR A 1 193 ? 19.410 18.257 16.566 0.38 17.24 261 THR A O 1
ATOM 1542 N N A GLY A 1 194 ? 20.883 18.191 17.584 0.62 13.58 262 GLY A N 1
ATOM 1543 N N B GLY A 1 194 ? 21.355 17.767 15.579 0.38 16.44 262 GLY A N 1
ATOM 1544 C CA A GLY A 1 194 ? 20.643 16.796 17.267 0.62 14.11 262 GLY A CA 1
ATOM 1545 C CA B GLY A 1 194 ? 20.848 16.516 15.039 0.38 17.23 262 GLY A CA 1
ATOM 1546 C C A GLY A 1 194 ? 19.935 16.644 15.940 0.62 15.41 262 GLY A C 1
ATOM 1547 C C B GLY A 1 194 ? 20.199 16.626 13.669 0.38 18.32 262 GLY A C 1
ATOM 1548 O O A GLY A 1 194 ? 20.290 17.291 14.956 0.62 16.42 262 GLY A O 1
ATOM 1549 O O B GLY A 1 194 ? 20.472 17.561 12.917 0.38 18.03 262 GLY A O 1
ATOM 1550 N N A ARG A 1 195 ? 18.915 15.798 15.921 0.62 15.41 263 ARG A N 1
ATOM 1551 N N B ARG A 1 195 ? 19.318 15.675 13.358 0.38 19.50 263 ARG A N 1
ATOM 1552 C CA A ARG A 1 195 ? 18.194 15.487 14.693 0.62 15.77 263 ARG A CA 1
ATOM 1553 C CA B ARG A 1 195 ? 18.828 15.483 11.990 0.38 20.22 263 ARG A CA 1
ATOM 1554 C C A ARG A 1 195 ? 17.142 16.547 14.378 0.62 14.81 263 ARG A C 1
ATOM 1555 C C B ARG A 1 195 ? 17.492 16.153 11.661 0.38 20.86 263 ARG A C 1
ATOM 1556 O O A ARG A 1 195 ? 16.734 17.303 15.256 0.62 13.75 263 ARG A O 1
ATOM 1557 O O B ARG A 1 195 ? 17.018 16.054 10.527 0.38 21.65 263 ARG A O 1
ATOM 1560 N N A HIS A 1 196 ? 16.724 16.597 13.115 0.62 15.95 264 HIS A N 1
ATOM 1561 N N B HIS A 1 196 ? 16.891 16.828 12.636 0.38 20.14 264 HIS A N 1
ATOM 1562 C CA A HIS A 1 196 ? 15.598 17.422 12.674 0.62 17.73 264 HIS A CA 1
ATOM 1563 C CA B HIS A 1 196 ? 15.581 17.449 12.439 0.38 19.40 264 HIS A CA 1
ATOM 1564 C C A HIS A 1 196 ? 15.674 18.886 13.087 0.62 15.26 264 HIS A C 1
AT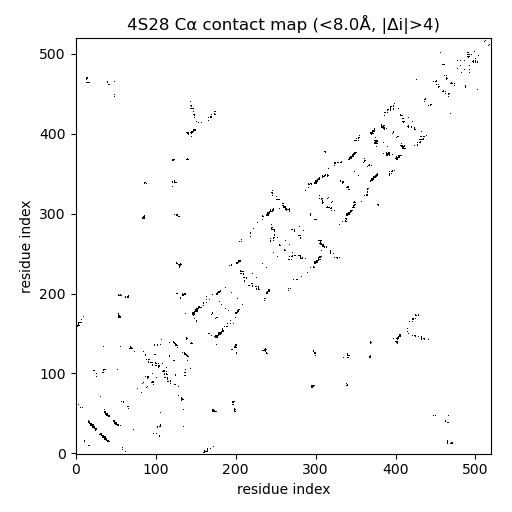OM 1565 C C B HIS A 1 196 ? 15.589 18.936 12.756 0.38 16.69 264 HIS A C 1
ATOM 1566 O O A HIS A 1 196 ? 14.697 19.454 13.573 0.62 15.03 264 HIS A O 1
ATOM 1567 O O B HIS A 1 196 ? 14.577 19.492 13.186 0.38 16.81 264 HIS A O 1
ATOM 1580 N N A ILE A 1 197 ? 16.830 19.499 12.883 0.62 13.61 265 ILE A N 1
ATOM 1581 N N B ILE A 1 197 ? 16.729 19.579 12.538 0.38 14.37 265 ILE A N 1
ATOM 1582 C CA A ILE A 1 197 ? 17.024 20.882 13.294 0.62 12.34 265 ILE A CA 1
ATOM 1583 C CA B ILE A 1 197 ? 16.893 20.981 12.892 0.38 12.54 265 ILE A CA 1
ATOM 1584 C C A ILE A 1 197 ? 16.091 21.853 12.560 0.62 12.37 265 ILE A C 1
ATOM 1585 C C B ILE A 1 197 ? 15.883 21.887 12.192 0.38 11.65 265 ILE A C 1
ATOM 1586 O O A ILE A 1 197 ? 15.434 22.681 13.193 0.62 13.04 265 ILE A O 1
ATOM 1587 O O B ILE A 1 197 ? 15.188 22.666 12.842 0.38 11.38 265 ILE A O 1
ATOM 1596 N N A HIS A 1 198 ? 16.017 21.747 11.236 0.62 12.45 266 HIS A N 1
ATOM 1597 N N B HIS A 1 198 ? 15.799 21.778 10.871 0.38 12.24 266 HIS A N 1
ATOM 1598 C CA A HIS A 1 198 ? 15.165 22.653 10.463 0.62 12.55 266 HIS A CA 1
ATOM 1599 C CA B HIS A 1 198 ? 14.905 22.636 10.098 0.38 13.56 266 HIS A CA 1
ATOM 1600 C C A HIS A 1 198 ? 13.692 22.510 10.850 0.62 12.53 266 HIS A C 1
ATOM 1601 C C B HIS A 1 198 ? 13.448 22.462 10.526 0.38 13.93 266 HIS A C 1
ATOM 1602 O O A HIS A 1 198 ? 13.001 23.505 11.101 0.62 11.89 266 HIS A O 1
ATOM 1603 O O B HIS A 1 198 ? 12.699 23.437 10.625 0.38 13.47 266 HIS A O 1
ATOM 1616 N N A GLU A 1 199 ? 13.217 21.269 10.891 0.62 14.24 267 GLU A N 1
ATOM 1617 N N B GLU A 1 199 ? 13.052 21.222 10.799 0.38 14.17 267 GLU A N 1
ATOM 1618 C CA A GLU A 1 199 ? 11.816 20.992 11.184 0.62 15.64 267 GLU A CA 1
ATOM 1619 C CA B GLU A 1 199 ? 11.677 20.954 11.199 0.38 14.83 267 GLU A CA 1
ATOM 1620 C C A GLU A 1 199 ? 11.416 21.423 12.592 0.62 14.87 267 GLU A C 1
ATOM 1621 C C B GLU A 1 199 ? 11.368 21.403 12.626 0.38 14.26 267 GLU A C 1
ATOM 1622 O O A GLU A 1 199 ? 10.350 22.013 12.793 0.62 15.93 267 GLU A O 1
ATOM 1623 O O B GLU A 1 199 ? 10.314 21.996 12.875 0.38 14.11 267 GLU A O 1
ATOM 1634 N N . THR A 1 200 ? 12.271 21.122 13.564 1.00 14.43 268 THR A N 1
ATOM 1635 C CA . THR A 1 200 ? 12.029 21.513 14.956 1.00 14.95 268 THR A CA 1
ATOM 1636 C C . THR A 1 200 ? 11.835 23.027 15.022 1.00 13.59 268 THR A C 1
ATOM 1637 O O . THR A 1 200 ? 10.892 23.529 15.631 1.00 14.52 268 THR A O 1
ATOM 1641 N N . ARG A 1 201 ? 12.716 23.751 14.346 1.00 13.18 269 ARG A N 1
ATOM 1642 C CA . ARG A 1 201 ? 12.673 25.202 14.345 1.00 12.97 269 ARG A CA 1
ATOM 1643 C C . ARG A 1 201 ? 11.436 25.752 13.627 1.00 12.86 269 ARG A C 1
ATOM 1644 O O . ARG A 1 201 ? 10.867 26.757 14.051 1.00 12.59 269 ARG A O 1
ATOM 1652 N N . GLU A 1 202 ? 11.025 25.101 12.541 1.00 13.32 270 GLU A N 1
ATOM 1653 C CA . GLU A 1 202 ? 9.823 25.522 11.827 1.00 13.65 270 GLU A CA 1
ATOM 1654 C C . GLU A 1 202 ? 8.594 25.443 12.735 1.00 13.57 270 GLU A C 1
ATOM 1655 O O . GLU A 1 202 ? 7.811 26.397 12.837 1.00 14.20 270 GLU A O 1
ATOM 1661 N N . TRP A 1 203 ? 8.423 24.305 13.403 1.00 13.05 271 TRP A N 1
ATOM 1662 C CA . TRP A 1 203 ? 7.297 24.147 14.323 1.00 13.98 271 TRP A CA 1
ATOM 1663 C C . TRP A 1 203 ? 7.322 25.194 15.435 1.00 13.38 271 TRP A C 1
ATOM 1664 O O . TRP A 1 203 ? 6.283 25.729 15.826 1.00 14.20 271 TRP A O 1
ATOM 1675 N N . ILE A 1 204 ? 8.512 25.468 15.947 1.00 12.41 272 ILE A N 1
ATOM 1676 C CA . ILE A 1 204 ? 8.672 26.459 16.993 1.00 12.09 272 ILE A CA 1
ATOM 1677 C C . ILE A 1 204 ? 8.297 27.866 16.519 1.00 12.21 272 ILE A C 1
ATOM 1678 O O . ILE A 1 204 ? 7.504 28.548 17.168 1.00 12.92 272 ILE A O 1
ATOM 1683 N N . LEU A 1 205 ? 8.837 28.291 15.378 1.00 11.94 273 LEU A N 1
ATOM 1684 C CA . LEU A 1 205 ? 8.572 29.641 14.869 1.00 11.63 273 LEU A CA 1
ATOM 1685 C C . LEU A 1 205 ? 7.093 29.872 14.593 1.00 12.49 273 LEU A C 1
ATOM 1686 O O . LEU A 1 205 ? 6.549 30.924 14.943 1.00 12.88 273 LEU A O 1
ATOM 1691 N N . ARG A 1 206 ? 6.444 28.895 13.965 1.00 13.11 274 ARG A N 1
ATOM 1692 C CA . ARG A 1 206 ? 5.040 29.043 13.615 1.00 13.35 274 ARG A CA 1
ATOM 1693 C C . ARG A 1 206 ? 4.153 29.052 14.859 1.00 14.25 274 ARG A C 1
ATOM 1694 O O . ARG A 1 206 ? 3.004 29.484 14.808 1.00 15.37 274 ARG A O 1
ATOM 1702 N N . ASN A 1 207 ? 4.702 28.592 15.980 1.00 13.34 275 ASN A N 1
ATOM 1703 C CA . ASN A 1 207 ? 3.955 28.521 17.230 1.00 14.06 275 ASN A CA 1
ATOM 1704 C C . ASN A 1 207 ? 4.515 29.387 18.349 1.00 13.87 275 ASN A C 1
ATOM 1705 O O . ASN A 1 207 ? 4.138 29.218 19.513 1.00 15.26 275 ASN A O 1
ATOM 1710 N N . SER A 1 208 ? 5.391 30.327 18.002 1.00 12.77 276 SER A N 1
ATOM 1711 C CA . SER A 1 208 ? 5.976 31.210 19.006 1.00 12.05 276 SER A CA 1
ATOM 1712 C C . SER A 1 208 ? 5.540 32.651 18.833 1.00 10.44 276 SER A C 1
ATOM 1713 O O . SER A 1 208 ? 5.772 33.249 17.781 1.00 10.91 276 SER A O 1
ATOM 1716 N N . ALA A 1 209 ? 4.944 33.211 19.881 1.00 10.62 277 ALA A N 1
ATOM 1717 C CA . ALA A 1 209 ? 4.565 34.613 19.891 1.00 10.89 277 ALA A CA 1
ATOM 1718 C C . ALA A 1 209 ? 5.718 35.509 20.343 1.00 8.39 277 ALA A C 1
ATOM 1719 O O . ALA A 1 209 ? 5.600 36.732 20.287 1.00 9.01 277 ALA A O 1
ATOM 1721 N N . VAL A 1 210 ? 6.813 34.907 20.817 1.00 8.36 278 VAL A N 1
ATOM 1722 C CA . VAL A 1 210 ? 7.983 35.673 21.245 1.00 8.27 278 VAL A CA 1
ATOM 1723 C C . VAL A 1 210 ? 9.111 35.536 20.217 1.00 7.71 278 VAL A C 1
ATOM 1724 O O . VAL A 1 210 ? 9.102 34.610 19.399 1.00 8.42 278 VAL A O 1
ATOM 1728 N N . PRO A 1 211 ? 10.097 36.453 20.244 1.00 7.61 279 PRO A N 1
ATOM 1729 C CA . PRO A 1 211 ? 11.230 36.311 19.325 1.00 7.99 279 PRO A CA 1
ATOM 1730 C C . PRO A 1 211 ? 11.963 34.997 19.521 1.00 7.85 279 PRO A C 1
ATOM 1731 O O . PRO A 1 211 ? 12.091 34.510 20.663 1.00 8.89 279 PRO A O 1
ATOM 1735 N N . VAL A 1 212 ? 12.429 34.441 18.410 1.00 7.75 280 VAL A N 1
ATOM 1736 C CA . VAL A 1 212 ? 13.181 33.208 18.408 1.00 8.42 280 VAL A CA 1
ATOM 1737 C C . VAL A 1 212 ? 14.571 33.495 17.882 1.00 8.16 280 VAL A C 1
ATOM 1738 O O . VAL A 1 212 ? 14.725 34.005 16.766 1.00 9.77 280 VAL A O 1
ATOM 1742 N N . GLY A 1 213 ? 15.582 33.167 18.675 1.00 7.67 281 GLY A N 1
ATOM 1743 C CA . GLY A 1 213 ? 16.958 33.266 18.230 1.00 8.06 281 GLY A CA 1
ATOM 1744 C C . GLY A 1 213 ? 17.581 31.906 17.963 1.00 7.81 281 GLY A C 1
ATOM 1745 O O . GLY A 1 213 ? 17.097 30.870 18.444 1.00 8.96 281 GLY A O 1
ATOM 1746 N N . THR A 1 214 ? 18.665 31.901 17.189 1.00 7.53 282 THR A N 1
ATOM 1747 C CA . THR A 1 214 ? 19.448 30.690 16.973 1.00 7.85 282 THR A CA 1
ATOM 1748 C C . THR A 1 214 ? 20.920 31.024 16.976 1.00 7.63 282 THR A C 1
ATOM 1749 O O . THR A 1 214 ? 21.297 32.199 16.959 1.00 8.16 282 THR A O 1
ATOM 1753 N N . VAL A 1 215 ? 21.738 29.976 16.973 1.00 8.44 283 VAL A N 1
ATOM 1754 C CA . VAL A 1 215 ? 23.172 30.095 16.766 1.00 8.38 283 VAL A CA 1
ATOM 1755 C C . VAL A 1 215 ? 23.463 29.330 15.474 1.00 8.24 283 VAL A C 1
ATOM 1756 O O . VAL A 1 215 ? 23.633 28.110 15.499 1.00 9.09 283 VAL A O 1
ATOM 1760 N N . PRO A 1 216 ? 23.479 30.030 14.321 1.00 8.12 284 PRO A N 1
ATOM 1761 C CA . PRO A 1 216 ? 23.556 29.338 13.023 1.00 8.99 284 PRO A CA 1
ATOM 1762 C C . PRO A 1 216 ? 24.748 28.391 12.857 1.00 8.40 284 PRO A C 1
ATOM 1763 O O . PRO A 1 216 ? 24.636 27.435 12.094 1.00 9.34 284 PRO A O 1
ATOM 1767 N N . ILE A 1 217 ? 25.864 28.634 13.536 1.00 8.36 285 ILE A N 1
ATOM 1768 C CA . ILE A 1 217 ? 27.015 27.750 13.354 1.00 9.14 285 ILE A CA 1
ATOM 1769 C C . ILE A 1 217 ? 26.707 26.313 13.779 1.00 8.80 285 ILE A C 1
ATOM 1770 O O . ILE A 1 217 ? 27.323 25.375 13.268 1.00 10.60 285 ILE A O 1
ATOM 1775 N N . TYR A 1 218 ? 25.755 26.120 14.700 1.00 9.43 286 TYR A N 1
ATOM 1776 C CA . TYR A 1 218 ? 25.424 24.754 15.116 1.00 10.36 286 TYR A CA 1
ATOM 1777 C C . TYR A 1 218 ? 24.898 23.948 13.929 1.00 10.85 286 TYR A C 1
ATOM 1778 O O . TYR A 1 218 ? 25.354 22.834 13.669 1.00 12.32 286 TYR A O 1
ATOM 1787 N N . GLN A 1 219 ? 23.920 24.497 13.211 1.00 10.74 287 GLN A N 1
ATOM 1788 C CA . GLN A 1 219 ? 23.379 23.780 12.065 1.00 10.72 287 GLN A CA 1
ATOM 1789 C C . GLN A 1 219 ? 24.395 23.706 10.924 1.00 10.87 287 GLN A C 1
ATOM 1790 O O . GLN A 1 219 ? 24.442 22.712 10.199 1.00 11.59 287 GLN A O 1
ATOM 1796 N N . ALA A 1 220 ? 25.205 24.750 10.752 1.00 10.99 288 ALA A N 1
ATOM 1797 C CA . ALA A 1 220 ? 26.240 24.705 9.725 1.00 11.52 288 ALA A CA 1
ATOM 1798 C C . ALA A 1 220 ? 27.170 23.519 9.985 1.00 11.70 288 ALA A C 1
ATOM 1799 O O . ALA A 1 220 ? 27.534 22.798 9.060 1.00 13.23 288 ALA A O 1
ATOM 1801 N N . LEU A 1 221 ? 27.528 23.306 11.247 1.00 11.56 289 LEU A N 1
ATOM 1802 C CA . LEU A 1 221 ? 28.394 22.181 11.590 1.00 12.34 289 LEU A CA 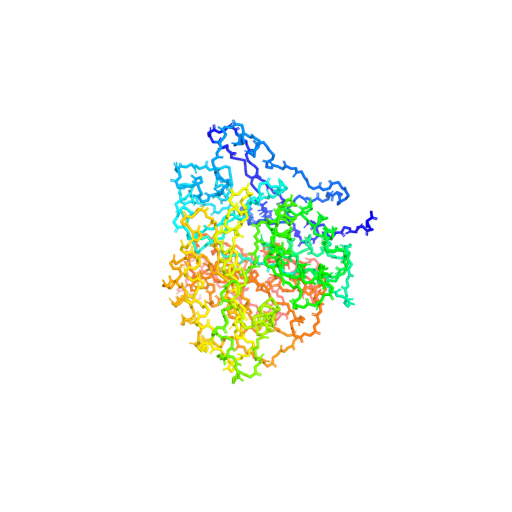1
ATOM 1803 C C . LEU A 1 221 ? 27.692 20.850 11.307 1.00 14.37 289 LEU A C 1
ATOM 1804 O O . LEU A 1 221 ? 28.308 19.903 10.805 1.00 15.01 289 LEU A O 1
ATOM 1809 N N A GLU A 1 222 ? 26.392 20.790 11.584 0.54 15.69 290 GLU A N 1
ATOM 1810 N N B GLU A 1 222 ? 26.405 20.780 11.638 0.46 15.89 290 GLU A N 1
ATOM 1811 C CA A GLU A 1 222 ? 25.594 19.609 11.247 0.54 18.10 290 GLU A CA 1
ATOM 1812 C CA B GLU A 1 222 ? 25.629 19.564 11.416 0.46 18.46 290 GLU A CA 1
ATOM 1813 C C A GLU A 1 222 ? 25.558 19.360 9.730 0.54 17.86 290 GLU A C 1
ATOM 1814 C C B GLU A 1 222 ? 25.560 19.214 9.931 0.46 18.73 290 GLU A C 1
ATOM 1815 O O A GLU A 1 222 ? 25.593 18.211 9.279 0.54 19.36 290 GLU A O 1
ATOM 1816 O O B GLU A 1 222 ? 25.614 18.038 9.558 0.46 19.78 290 GLU A O 1
ATOM 1827 N N A LYS A 1 223 ? 25.511 20.438 8.949 0.54 17.19 291 LYS A N 1
ATOM 1828 N N B LYS A 1 223 ? 25.454 20.241 9.090 0.46 18.40 291 LYS A N 1
ATOM 1829 C CA A LYS A 1 223 ? 25.488 20.333 7.487 0.54 17.45 291 LYS A CA 1
ATOM 1830 C CA B LYS A 1 223 ? 25.429 20.052 7.644 0.46 18.68 291 LYS A CA 1
ATOM 1831 C C A LYS A 1 223 ? 26.763 19.718 6.921 0.54 17.59 291 LYS A C 1
ATOM 1832 C C B LYS A 1 223 ? 26.700 19.377 7.149 0.46 18.48 291 LYS A C 1
ATOM 1833 O O A LYS A 1 223 ? 26.771 19.211 5.798 0.54 17.76 291 LYS A O 1
ATOM 1834 O O B LYS A 1 223 ? 26.644 18.499 6.290 0.46 19.23 291 LYS A O 1
ATOM 1845 N N . VAL A 1 224 ? 27.844 19.783 7.692 1.00 17.79 292 VAL A N 1
ATOM 1846 C CA . VAL A 1 224 ? 29.113 19.195 7.286 1.00 17.68 292 VAL A CA 1
ATOM 1847 C C . VAL A 1 224 ? 29.482 18.013 8.181 1.00 18.87 292 VAL A C 1
ATOM 1848 O O . VAL A 1 224 ? 30.652 17.661 8.318 1.00 19.84 292 VAL A O 1
ATOM 1852 N N . ASP A 1 225 ? 28.459 17.397 8.773 1.00 20.63 293 ASP A N 1
ATOM 1853 C CA . ASP A 1 225 ? 28.603 16.118 9.475 1.00 23.52 293 ASP A CA 1
ATOM 1854 C C . ASP A 1 225 ? 29.559 16.185 10.663 1.00 21.62 293 ASP A C 1
ATOM 1855 O O . ASP A 1 225 ? 30.240 15.209 10.977 1.00 22.85 293 ASP A O 1
ATOM 1860 N N . GLY A 1 226 ? 29.607 17.341 11.319 1.00 18.85 294 GLY A N 1
ATOM 1861 C CA . GLY A 1 226 ? 30.416 17.503 12.514 1.00 18.86 294 GLY A CA 1
ATOM 1862 C C . GLY A 1 226 ? 31.901 17.693 12.265 1.00 18.48 294 GLY A C 1
ATOM 1863 O O . GLY A 1 226 ? 32.693 17.674 13.207 1.00 20.39 294 GLY A O 1
ATOM 1864 N N . ILE A 1 227 ? 32.293 17.864 11.006 1.00 18.18 295 ILE A N 1
ATOM 1865 C CA . ILE A 1 227 ? 33.698 18.078 10.680 1.00 19.88 295 ILE A CA 1
ATOM 1866 C C . ILE A 1 227 ? 33.943 19.578 10.562 1.00 18.59 295 ILE A C 1
ATOM 1867 O O . ILE A 1 227 ? 33.625 20.186 9.540 1.00 17.20 295 ILE A O 1
ATOM 1872 N N . ALA A 1 228 ? 34.499 20.175 11.616 1.00 18.17 296 ALA A N 1
ATOM 1873 C CA . ALA A 1 228 ? 34.621 21.630 11.686 1.00 16.99 296 ALA A CA 1
ATOM 1874 C C . ALA A 1 228 ? 35.492 22.185 10.575 1.00 17.50 296 ALA A C 1
ATOM 1875 O O . ALA A 1 228 ? 35.281 23.306 10.117 1.00 16.29 296 ALA A O 1
ATOM 1877 N N . GLU A 1 229 ? 36.462 21.387 10.141 1.00 19.64 297 GLU A N 1
ATOM 1878 C CA . GLU A 1 229 ? 37.368 21.784 9.075 1.00 21.20 297 GLU A CA 1
ATOM 1879 C C . GLU A 1 229 ? 36.652 21.939 7.738 1.00 19.96 297 GLU A C 1
ATOM 1880 O O . GLU A 1 229 ? 37.174 22.562 6.816 1.00 21.25 297 GLU A O 1
ATOM 1886 N N . ASN A 1 230 ? 35.456 21.373 7.625 1.00 18.23 298 ASN A N 1
ATOM 1887 C CA . ASN A 1 230 ? 34.680 21.515 6.397 1.00 17.64 298 ASN A CA 1
ATOM 1888 C C . ASN A 1 230 ? 33.692 22.677 6.433 1.00 14.67 298 ASN A C 1
ATOM 1889 O O . ASN A 1 230 ? 32.964 22.909 5.470 1.00 15.68 298 ASN A O 1
ATOM 1894 N N . LEU A 1 231 ? 33.678 23.421 7.537 1.00 13.02 299 LEU A N 1
ATOM 1895 C CA . LEU A 1 231 ? 32.986 24.700 7.548 1.00 11.79 299 LEU A CA 1
ATOM 1896 C C . LEU A 1 231 ? 33.731 25.693 6.666 1.00 10.99 299 LEU A C 1
ATOM 1897 O O . LEU A 1 231 ? 34.917 25.545 6.404 1.00 11.45 299 LEU A O 1
ATOM 1902 N N . ASN A 1 232 ? 33.012 26.716 6.229 1.00 10.43 300 ASN A N 1
ATOM 1903 C CA . ASN A 1 232 ? 33.579 27.852 5.512 1.00 11.04 300 ASN A CA 1
ATOM 1904 C C . ASN A 1 232 ? 32.462 28.876 5.373 1.00 9.74 300 ASN A C 1
ATOM 1905 O O . ASN A 1 232 ? 31.314 28.605 5.755 1.00 10.04 300 ASN A O 1
ATOM 1910 N N . TRP A 1 233 ? 32.792 30.051 4.849 1.00 9.72 301 TRP A N 1
ATOM 1911 C CA . TRP A 1 233 ? 31.794 31.096 4.680 1.00 9.97 301 TRP A CA 1
ATOM 1912 C C . TRP A 1 233 ? 30.600 30.613 3.878 1.00 9.12 301 TRP A C 1
ATOM 1913 O O . TRP A 1 233 ? 29.461 30.888 4.239 1.00 9.58 301 TRP A O 1
ATOM 1924 N N . GLU A 1 234 ? 30.841 29.901 2.783 1.00 9.47 302 GLU A N 1
ATOM 1925 C CA . GLU A 1 234 ? 29.729 29.548 1.916 1.00 9.79 302 GLU A CA 1
ATOM 1926 C C . GLU A 1 234 ? 28.669 28.685 2.617 1.00 10.17 302 GLU A C 1
ATOM 1927 O O . GLU A 1 234 ? 27.466 28.957 2.502 1.00 11.60 302 GLU A O 1
ATOM 1933 N N A VAL A 1 235 ? 29.085 27.663 3.352 0.42 10.55 303 VAL A N 1
ATOM 1934 N N B VAL A 1 235 ? 29.123 27.655 3.338 0.58 10.18 303 VAL A N 1
ATOM 1935 C CA A VAL A 1 235 ? 28.091 26.842 4.029 0.42 11.62 303 VAL A CA 1
ATOM 1936 C CA B VAL A 1 235 ? 28.236 26.797 4.128 0.58 11.33 303 VAL A CA 1
ATOM 1937 C C A VAL A 1 235 ? 27.431 27.619 5.182 0.42 10.82 303 VAL A C 1
ATOM 1938 C C B VAL A 1 235 ? 27.454 27.646 5.133 0.58 10.10 303 VAL A C 1
ATOM 1939 O O A VAL A 1 235 ? 26.256 27.410 5.493 0.42 11.53 303 VAL A O 1
ATOM 1940 O O B VAL A 1 235 ? 26.236 27.517 5.293 0.58 9.66 303 VAL A O 1
ATOM 1947 N N . PHE A 1 236 ? 28.172 28.541 5.790 1.00 9.63 304 PHE A N 1
ATOM 1948 C CA . PHE A 1 236 ? 27.580 29.400 6.810 1.00 9.35 304 PHE A CA 1
ATOM 1949 C C . PHE A 1 236 ? 26.526 30.332 6.191 1.00 8.97 304 PHE A C 1
ATOM 1950 O O . PHE A 1 236 ? 25.420 30.469 6.727 1.00 9.16 304 PHE A O 1
ATOM 1958 N N . ARG A 1 237 ? 26.866 30.942 5.053 1.00 8.84 305 ARG A N 1
ATOM 1959 C CA . ARG A 1 237 ? 25.967 31.844 4.344 1.00 9.47 305 ARG A CA 1
ATOM 1960 C C . ARG A 1 237 ? 24.653 31.152 3.993 1.00 9.44 305 ARG A C 1
ATOM 1961 O O . ARG A 1 237 ? 23.565 31.707 4.189 1.00 9.85 305 ARG A O 1
ATOM 1969 N N A GLU A 1 238 ? 24.744 29.937 3.474 0.58 9.44 306 GLU A N 1
ATOM 1970 N N B GLU A 1 238 ? 24.777 29.939 3.455 0.42 10.01 306 GLU A N 1
ATOM 1971 C CA A GLU A 1 238 ? 23.537 29.210 3.117 0.58 9.59 306 GLU A CA 1
ATOM 1972 C CA B GLU A 1 238 ? 23.631 29.095 3.137 0.42 10.79 306 GLU A CA 1
ATOM 1973 C C A GLU A 1 238 ? 22.688 28.869 4.343 0.58 10.08 306 GLU A C 1
ATOM 1974 C C B GLU A 1 238 ? 22.726 28.958 4.349 0.42 10.12 306 GLU A C 1
ATOM 1975 O O A GLU A 1 238 ? 21.458 28.833 4.262 0.58 10.60 306 GLU A O 1
ATOM 1976 O O B GLU A 1 238 ? 21.511 29.151 4.267 0.42 9.97 306 GLU A O 1
ATOM 1987 N N . THR A 1 239 ? 23.344 28.625 5.476 1.00 9.59 307 THR A N 1
ATOM 1988 C CA . THR A 1 239 ? 22.629 28.378 6.714 1.00 9.63 307 THR A CA 1
ATOM 1989 C C . THR A 1 239 ? 21.915 29.645 7.179 1.00 8.64 307 THR A C 1
ATOM 1990 O O . THR A 1 239 ? 20.757 29.584 7.613 1.00 9.12 307 THR A O 1
ATOM 1994 N N . LEU A 1 240 ? 22.605 30.786 7.114 1.00 8.73 308 LEU A N 1
ATOM 1995 C CA . LEU A 1 240 ? 21.984 32.064 7.487 1.00 8.32 308 LEU A CA 1
ATOM 1996 C C . LEU A 1 240 ? 20.718 32.328 6.680 1.00 8.61 308 LEU A C 1
ATOM 1997 O O . LEU A 1 240 ? 19.687 32.717 7.237 1.00 9.09 308 LEU A O 1
ATOM 2002 N N . ILE A 1 241 ? 20.788 32.135 5.364 1.00 8.88 309 ILE A N 1
ATOM 2003 C CA . ILE A 1 241 ? 19.630 32.401 4.534 1.00 9.48 309 ILE A CA 1
ATOM 2004 C C . ILE A 1 241 ? 18.486 31.438 4.851 1.00 9.53 309 ILE A C 1
ATOM 2005 O O . ILE A 1 241 ? 17.335 31.860 4.971 1.00 10.05 309 ILE A O 1
ATOM 2010 N N . GLU A 1 242 ? 18.807 30.156 5.013 1.00 9.58 310 GLU A N 1
ATOM 2011 C CA . GLU A 1 242 ? 17.802 29.170 5.395 1.00 10.24 310 GLU A CA 1
ATOM 2012 C C . GLU A 1 242 ? 17.042 29.587 6.661 1.00 9.72 310 GLU A C 1
ATOM 2013 O O . GLU A 1 242 ? 15.804 29.567 6.708 1.00 10.18 310 GLU A O 1
ATOM 2019 N N . GLN A 1 243 ? 17.793 29.962 7.691 1.00 9.16 311 GLN A N 1
ATOM 2020 C CA . GLN A 1 243 ? 17.187 30.294 8.974 1.00 9.09 311 GLN A CA 1
ATOM 2021 C C . GLN A 1 243 ? 16.434 31.618 8.898 1.00 8.81 311 GLN A C 1
ATOM 2022 O O . GLN A 1 243 ? 15.350 31.770 9.486 1.00 9.49 311 GLN A O 1
ATOM 2028 N N . ALA A 1 244 ? 16.997 32.582 8.173 1.00 8.85 312 ALA A N 1
ATOM 2029 C CA . ALA A 1 244 ? 16.321 33.864 8.003 1.00 8.90 312 ALA A CA 1
ATOM 2030 C C . ALA A 1 244 ? 14.976 33.679 7.297 1.00 9.17 312 ALA A C 1
ATOM 2031 O O . ALA A 1 244 ? 13.978 34.312 7.667 1.00 9.68 312 ALA A O 1
ATOM 2033 N N . GLU A 1 245 ? 14.950 32.831 6.270 1.00 9.45 313 GLU A N 1
ATOM 2034 C CA . GLU A 1 245 ? 13.716 32.605 5.529 1.00 10.19 313 GLU A CA 1
ATOM 2035 C C . GLU A 1 245 ? 12.602 32.034 6.407 1.00 10.60 313 GLU A C 1
ATOM 2036 O O . GLU A 1 245 ? 11.425 32.290 6.165 1.00 11.44 313 GLU A O 1
ATOM 2042 N N . GLN A 1 246 ? 12.964 31.273 7.434 1.00 9.75 314 GLN A N 1
ATOM 2043 C CA . GLN A 1 246 ? 11.964 30.697 8.333 1.00 10.06 314 GLN A CA 1
ATOM 2044 C C . GLN A 1 246 ? 11.385 31.725 9.295 1.00 9.67 314 GLN A C 1
ATOM 2045 O O . GLN A 1 246 ? 10.289 31.531 9.814 1.00 11.14 314 GLN A O 1
ATOM 2051 N N . GLY A 1 247 ? 12.137 32.787 9.560 1.00 9.15 315 GLY A N 1
ATOM 2052 C CA . GLY A 1 247 ? 11.680 33.816 10.472 1.00 8.82 315 GLY A CA 1
ATOM 2053 C C . GLY A 1 247 ? 12.520 34.016 11.727 1.00 8.42 315 GLY A C 1
ATOM 2054 O O . GLY A 1 247 ? 12.088 34.736 12.627 1.00 8.63 315 GLY A O 1
ATOM 2055 N N . VAL A 1 248 ? 13.714 33.424 11.808 1.00 8.09 316 VAL A N 1
ATOM 2056 C CA . VAL A 1 248 ? 14.542 33.618 13.002 1.00 7.82 316 VAL A CA 1
ATOM 2057 C C . VAL A 1 248 ? 14.784 35.112 13.231 1.00 7.39 316 VAL A C 1
ATOM 2058 O O . VAL A 1 248 ? 15.187 35.838 12.317 1.00 8.02 316 VAL A O 1
ATOM 2062 N N . ASP A 1 249 ? 14.538 35.570 14.457 1.00 7.49 317 ASP A N 1
ATOM 2063 C CA . ASP A 1 249 ? 14.583 36.998 14.764 1.00 7.64 317 ASP A CA 1
ATOM 2064 C C . ASP A 1 249 ? 15.961 37.525 15.107 1.00 7.00 317 ASP A C 1
ATOM 2065 O O . ASP A 1 249 ? 16.231 38.713 14.906 1.00 8.02 317 ASP A O 1
ATOM 2070 N N . TYR A 1 250 ? 16.827 36.660 15.634 1.00 7.29 318 TYR A N 1
ATOM 2071 C CA . TYR A 1 250 ? 18.197 37.060 15.900 1.00 7.41 318 TYR A CA 1
ATOM 2072 C C . TYR A 1 250 ? 19.142 35.882 15.805 1.00 7.56 318 TYR A C 1
ATOM 2073 O O . TYR A 1 250 ? 18.769 34.753 16.099 1.00 7.78 318 TYR A O 1
ATOM 2082 N N . PHE A 1 251 ? 20.366 36.174 15.380 1.00 7.79 319 PHE A N 1
ATOM 2083 C CA . PHE A 1 251 ? 21.417 35.168 15.252 1.00 8.04 319 PHE A CA 1
ATOM 2084 C C . PHE A 1 251 ? 22.539 35.497 16.221 1.00 7.72 319 PHE A C 1
ATOM 2085 O O . PHE A 1 251 ? 23.077 36.609 16.196 1.00 8.20 319 PHE A O 1
ATOM 2093 N N . THR A 1 252 ? 22.947 34.519 17.024 1.00 7.65 320 THR A N 1
ATOM 2094 C CA . THR A 1 252 ? 24.221 34.619 17.723 1.00 7.80 320 THR A CA 1
ATOM 2095 C C . THR A 1 252 ? 25.317 34.237 16.742 1.00 8.04 320 THR A C 1
ATOM 2096 O O . THR A 1 252 ? 25.303 33.131 16.193 1.00 8.97 320 THR A O 1
ATOM 2100 N N . ILE A 1 253 ? 26.263 35.148 16.523 1.00 8.25 321 ILE A N 1
ATOM 2101 C CA . ILE A 1 253 ? 27.383 34.884 15.614 1.00 8.50 321 ILE A CA 1
ATOM 2102 C C . ILE A 1 253 ? 28.680 35.266 16.314 1.00 8.42 321 ILE A C 1
ATOM 2103 O O . ILE A 1 253 ? 28.838 36.400 16.773 1.00 8.93 321 ILE A O 1
ATOM 2108 N N . HIS A 1 254 ? 29.597 34.307 16.400 1.00 8.95 322 HIS A N 1
ATOM 2109 C CA . HIS A 1 254 ? 30.824 34.477 17.171 1.00 8.78 322 HIS A CA 1
ATOM 2110 C C . HIS A 1 254 ? 31.938 35.091 16.335 1.00 8.80 322 HIS A C 1
ATOM 2111 O O . HIS A 1 254 ? 33.043 34.551 16.244 1.00 10.09 322 HIS A O 1
ATOM 2118 N N . ALA A 1 255 ? 31.645 36.239 15.740 1.00 9.13 323 ALA A N 1
ATOM 2119 C CA . ALA A 1 255 ? 32.568 36.882 14.815 1.00 9.63 323 ALA A CA 1
ATOM 2120 C C . ALA A 1 255 ? 33.725 37.591 15.522 1.00 10.05 323 ALA A C 1
ATOM 2121 O O . ALA A 1 255 ? 34.645 38.070 14.869 1.00 11.94 323 ALA A O 1
ATOM 2123 N N . GLY A 1 256 ? 33.683 37.663 16.852 1.00 9.93 324 GLY A N 1
ATOM 2124 C CA . GLY A 1 256 ? 34.779 38.241 17.610 1.00 10.45 324 GLY A CA 1
ATOM 2125 C C . GLY A 1 256 ? 35.806 37.236 18.097 1.00 9.66 324 GLY A C 1
ATOM 2126 O O . GLY A 1 256 ? 36.762 37.618 18.769 1.00 10.70 324 GLY A O 1
ATOM 2127 N N . VAL A 1 257 ? 35.615 35.958 17.777 1.00 9.58 325 VAL A N 1
ATOM 2128 C CA . VAL A 1 257 ? 36.620 34.947 18.097 1.00 10.11 325 VAL A CA 1
ATOM 2129 C C . VAL A 1 257 ? 37.703 34.994 17.022 1.00 9.92 325 VAL A C 1
ATOM 2130 O O . VAL A 1 257 ? 37.681 34.235 16.052 1.00 10.58 325 VAL A O 1
ATOM 2134 N N . LEU A 1 258 ? 38.636 35.923 17.186 1.00 10.01 326 LEU A N 1
ATOM 2135 C CA . LEU A 1 258 ? 39.667 36.142 16.178 1.00 10.39 326 LEU A CA 1
ATOM 2136 C C . LEU A 1 258 ? 40.818 35.168 16.374 1.00 10.69 326 LEU A C 1
ATOM 2137 O O . LEU A 1 258 ? 41.120 34.756 17.510 1.00 11.45 326 LEU A O 1
ATOM 2142 N N . LEU A 1 259 ? 41.474 34.822 15.270 1.00 10.84 327 LEU A N 1
ATOM 2143 C CA . LEU A 1 259 ? 42.572 33.874 15.290 1.00 11.51 327 LEU A CA 1
ATOM 2144 C C . LEU A 1 259 ? 43.601 34.235 16.364 1.00 11.86 327 LEU A C 1
ATOM 2145 O O . LEU A 1 259 ? 44.030 33.380 17.138 1.00 13.01 327 LEU A O 1
ATOM 2150 N N . ARG A 1 260 ? 43.968 35.508 16.437 1.00 12.35 328 ARG A N 1
ATOM 2151 C CA . ARG A 1 260 ? 45.014 35.924 17.364 1.00 12.62 328 ARG A CA 1
ATOM 2152 C C . ARG A 1 260 ? 44.588 35.906 18.834 1.00 13.27 328 ARG A C 1
ATOM 2153 O O . ARG A 1 260 ? 45.436 35.999 19.721 1.00 15.53 328 ARG A O 1
ATOM 2161 N N . TYR A 1 261 ? 43.289 35.790 19.103 1.00 12.33 329 TYR A N 1
ATOM 2162 C CA . TYR A 1 261 ? 42.819 35.761 20.488 1.00 12.09 329 TYR A CA 1
ATOM 2163 C C . TYR A 1 261 ? 42.862 34.353 21.037 1.00 12.57 329 TYR A C 1
ATOM 2164 O O . TYR A 1 261 ? 42.869 34.165 22.244 1.00 13.77 329 TYR A O 1
ATOM 2173 N N . ILE A 1 262 ? 42.887 33.356 20.166 1.00 13.15 330 ILE A N 1
ATOM 2174 C CA . ILE A 1 262 ? 42.813 31.974 20.634 1.00 13.40 330 ILE A CA 1
ATOM 2175 C C . ILE A 1 262 ? 43.965 31.569 21.577 1.00 14.36 330 ILE A C 1
ATOM 2176 O O . ILE A 1 262 ? 43.717 30.945 22.614 1.00 15.07 330 ILE A O 1
ATOM 2181 N N . PRO A 1 263 ? 45.214 31.965 21.275 1.00 14.89 331 PRO A N 1
ATOM 2182 C CA . PRO A 1 263 ? 46.284 31.608 22.217 1.00 15.80 331 PRO A CA 1
ATOM 2183 C C . PRO A 1 263 ? 46.130 32.253 23.593 1.00 15.55 331 PRO A C 1
ATOM 2184 O O . PRO A 1 263 ? 46.725 31.760 24.549 1.00 17.02 331 PRO A O 1
ATOM 2188 N N . LEU A 1 264 ? 45.341 33.320 23.702 1.00 14.60 332 LEU A N 1
ATOM 2189 C CA . LEU A 1 264 ? 45.104 33.965 24.994 1.00 14.93 332 LEU A CA 1
ATOM 2190 C C . LEU A 1 264 ? 44.340 33.049 25.943 1.00 14.86 332 LEU A C 1
ATOM 2191 O O . LEU A 1 264 ? 44.255 33.328 27.141 1.00 16.17 332 LEU A O 1
ATOM 2196 N N . THR A 1 265 ? 43.778 31.964 25.420 1.00 13.95 333 THR A N 1
ATOM 2197 C CA . THR A 1 265 ? 43.030 31.018 26.246 1.00 14.83 333 THR A CA 1
ATOM 2198 C C . THR A 1 265 ? 43.858 29.837 26.754 1.00 15.08 333 THR A C 1
ATOM 2199 O O . THR A 1 265 ? 43.346 28.998 27.494 1.00 15.45 333 THR A O 1
ATOM 2203 N N . ALA A 1 266 ? 45.129 29.770 26.366 1.00 16.54 334 ALA A N 1
ATOM 2204 C CA . ALA A 1 266 ? 45.955 28.603 26.665 1.00 18.84 334 ALA A CA 1
ATOM 2205 C C . ALA A 1 266 ? 46.127 28.328 28.153 1.00 19.27 334 ALA A C 1
ATOM 2206 O O . ALA A 1 266 ? 46.245 27.174 28.559 1.00 21.88 334 ALA A O 1
ATOM 2208 N N . LYS A 1 267 ? 46.162 29.382 28.959 1.00 17.96 335 LYS A N 1
ATOM 2209 C CA . LYS A 1 267 ? 46.391 29.223 30.393 1.00 19.61 335 LYS A CA 1
ATOM 2210 C C . LYS A 1 267 ? 45.110 29.238 31.219 1.00 17.16 335 LYS A C 1
ATOM 2211 O O . LYS A 1 267 ? 45.154 29.251 32.453 1.00 18.25 335 LYS A O 1
ATOM 2217 N N . ARG A 1 268 ? 43.967 29.219 30.549 1.00 14.98 336 ARG A N 1
ATOM 2218 C CA . ARG A 1 268 ? 42.689 29.193 31.253 1.00 13.27 336 ARG A CA 1
ATOM 2219 C C . ARG A 1 268 ? 42.438 27.870 31.960 1.00 14.33 336 ARG A C 1
ATOM 2220 O O . ARG A 1 268 ? 42.878 26.807 31.520 1.00 17.72 336 ARG A O 1
ATOM 2228 N N . LEU A 1 269 ? 41.695 27.943 33.056 1.00 11.55 337 LEU A N 1
ATOM 2229 C CA . LEU A 1 269 ? 41.317 26.750 33.789 1.00 11.74 337 LEU A CA 1
ATOM 2230 C C . LEU A 1 269 ? 40.284 25.928 33.024 1.00 12.10 337 LEU A C 1
ATOM 2231 O O . LEU A 1 269 ? 40.380 24.702 32.971 1.00 13.46 337 LEU A O 1
ATOM 2236 N N . THR A 1 270 ? 39.294 26.598 32.433 1.00 11.48 338 THR A N 1
ATOM 2237 C CA . THR A 1 270 ? 38.242 25.874 31.726 1.00 11.76 338 THR A CA 1
ATOM 2238 C C . THR A 1 270 ? 38.198 26.169 30.221 1.00 11.90 338 THR A C 1
ATOM 2239 O O . THR A 1 270 ? 37.228 25.834 29.558 1.00 13.50 338 THR A O 1
ATOM 2243 N N . GLY A 1 271 ? 39.253 26.781 29.688 1.00 11.73 339 GLY A N 1
ATOM 2244 C CA . GLY A 1 271 ? 39.423 26.896 28.242 1.00 12.04 339 GLY A CA 1
ATOM 2245 C C . GLY A 1 271 ? 38.320 27.696 27.570 1.00 10.95 339 GLY A C 1
ATOM 2246 O O . GLY A 1 271 ? 37.859 28.707 28.099 1.00 11.05 339 GLY A O 1
ATOM 2247 N N . ILE A 1 272 ? 37.912 27.249 26.387 1.00 10.94 340 ILE A N 1
ATOM 2248 C CA . ILE A 1 272 ? 36.811 27.857 25.656 1.00 10.63 340 ILE A CA 1
ATOM 2249 C C . ILE A 1 272 ? 35.551 27.039 25.920 1.00 11.23 340 ILE A C 1
ATOM 2250 O O . ILE A 1 272 ? 35.452 25.886 25.512 1.00 12.61 340 ILE A O 1
ATOM 2255 N N . VAL A 1 273 ? 34.606 27.627 26.645 1.00 10.73 341 VAL A N 1
ATOM 2256 C CA . VAL A 1 273 ? 33.389 26.911 27.030 1.00 11.16 341 VAL A CA 1
ATOM 2257 C C . VAL A 1 273 ? 32.208 27.203 26.111 1.00 11.56 341 VAL A C 1
ATOM 2258 O O . VAL A 1 273 ? 31.202 26.503 26.139 1.00 14.32 341 VAL A O 1
ATOM 2262 N N . SER A 1 274 ? 32.329 28.237 25.298 1.00 11.03 342 SER A N 1
ATOM 2263 C CA . SER A 1 274 ? 31.316 28.531 24.309 1.00 11.35 342 SER A CA 1
ATOM 2264 C C . SER A 1 274 ? 31.274 27.439 23.250 1.00 10.42 342 SER A C 1
ATOM 2265 O O . SER A 1 274 ? 32.304 27.093 22.682 1.00 11.66 342 SER A O 1
ATOM 2268 N N . ARG A 1 275 ? 30.085 26.910 22.985 1.00 10.69 343 ARG A N 1
ATOM 2269 C CA . ARG A 1 275 ? 29.914 25.912 21.941 1.00 11.27 343 ARG A CA 1
ATOM 2270 C C . ARG A 1 275 ? 30.305 26.486 20.569 1.00 9.98 343 ARG A C 1
ATOM 2271 O O . ARG A 1 275 ? 31.179 25.959 19.874 1.00 10.68 343 ARG A O 1
ATOM 2279 N N . GLY A 1 276 ? 29.666 27.579 20.172 1.00 9.97 344 GLY A N 1
ATOM 2280 C CA . GLY A 1 276 ? 30.003 28.201 18.905 1.00 10.39 344 GLY A CA 1
ATOM 2281 C C . GLY A 1 276 ? 31.420 28.736 18.865 1.00 9.89 344 GLY A C 1
ATOM 2282 O O . GLY A 1 276 ? 32.107 28.632 17.857 1.00 10.57 344 GLY A O 1
ATOM 2283 N N . GLY A 1 277 ? 31.868 29.314 19.971 1.00 10.62 345 GLY A N 1
ATOM 2284 C CA . GLY A 1 277 ? 33.217 29.834 20.026 1.00 11.47 345 GLY A CA 1
ATOM 2285 C C . GLY A 1 277 ? 34.257 28.748 19.816 1.00 11.33 345 GLY A C 1
ATOM 2286 O O . GLY A 1 277 ? 35.243 28.954 19.109 1.00 12.02 345 GLY A O 1
ATOM 2287 N N A SER A 1 278 ? 34.040 27.584 20.419 0.70 10.58 346 SER A N 1
ATOM 2288 N N B SER A 1 278 ? 34.036 27.593 20.440 0.30 11.20 346 SER A N 1
ATOM 2289 C CA A SER A 1 278 ? 34.994 26.488 20.281 0.70 10.95 346 SER A CA 1
ATOM 2290 C CA B SER A 1 278 ? 34.932 26.450 20.290 0.30 11.65 346 SER A CA 1
ATOM 2291 C C A SER A 1 278 ? 35.014 25.938 18.848 0.70 11.29 346 SER A C 1
ATOM 2292 C C B SER A 1 278 ? 35.016 26.009 18.835 0.30 11.02 346 SER A C 1
ATOM 2293 O O A SER A 1 278 ? 36.063 25.528 18.353 0.70 12.52 346 SER A O 1
ATOM 2294 O O B SER A 1 278 ? 36.100 25.738 18.318 0.30 11.19 346 SER A O 1
ATOM 2299 N N . ILE A 1 279 ? 33.862 25.938 18.180 1.00 10.28 347 ILE A N 1
ATOM 2300 C CA . ILE A 1 279 ? 33.796 25.502 16.791 1.00 10.17 347 ILE A CA 1
ATOM 2301 C C . ILE A 1 279 ? 34.591 26.450 15.886 1.00 9.92 347 ILE A C 1
A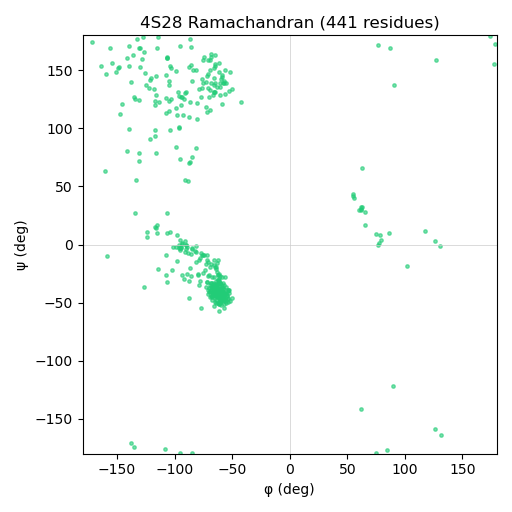TOM 2302 O O . ILE A 1 279 ? 35.399 26.007 15.063 1.00 10.94 347 ILE A O 1
ATOM 2307 N N . HIS A 1 280 ? 34.390 27.753 16.057 1.00 10.50 348 HIS A N 1
ATOM 2308 C CA . HIS A 1 280 ? 35.158 28.729 15.291 1.00 10.36 348 HIS A CA 1
ATOM 2309 C C . HIS A 1 280 ? 36.648 28.633 15.591 1.00 10.83 348 HIS A C 1
ATOM 2310 O O . HIS A 1 280 ? 37.478 28.756 14.678 1.00 11.84 348 HIS A O 1
ATOM 2317 N N . ALA A 1 281 ? 36.993 28.424 16.861 1.00 11.48 349 ALA A N 1
ATOM 2318 C CA . ALA A 1 281 ? 38.401 28.342 17.226 1.00 12.27 349 ALA A CA 1
ATOM 2319 C C . ALA A 1 281 ? 39.056 27.129 16.568 1.00 12.39 349 ALA A C 1
ATOM 2320 O O . ALA A 1 281 ? 40.190 27.205 16.087 1.00 13.88 349 ALA A O 1
ATOM 2322 N N . LYS A 1 282 ? 38.339 26.008 16.542 1.00 12.54 350 LYS A N 1
ATOM 2323 C CA . LYS A 1 282 ? 38.865 24.796 15.926 1.00 13.31 350 LYS A CA 1
ATOM 2324 C C . LYS A 1 282 ? 39.145 25.017 14.441 1.00 13.52 350 LYS A C 1
ATOM 2325 O O . LYS A 1 282 ? 40.195 24.620 13.934 1.00 14.93 350 LYS A O 1
ATOM 2331 N N . TRP A 1 283 ? 38.214 25.666 13.747 1.00 12.78 351 TRP A N 1
ATOM 2332 C CA . TRP A 1 283 ? 38.382 25.955 12.334 1.00 13.02 351 TRP A CA 1
ATOM 2333 C C . TRP A 1 283 ? 39.561 26.902 12.119 1.00 12.94 351 TRP A C 1
ATOM 2334 O O . TRP A 1 283 ? 40.415 26.653 11.257 1.00 13.98 351 TRP A O 1
ATOM 2345 N N . CYS A 1 284 ? 39.617 27.977 12.905 1.00 12.70 352 CYS A N 1
ATOM 2346 C CA . CYS A 1 284 ? 40.686 28.965 12.763 1.00 13.62 352 CYS A CA 1
ATOM 2347 C C . CYS A 1 284 ? 42.050 28.331 12.934 1.00 13.88 352 CYS A C 1
ATOM 2348 O O . CYS A 1 284 ? 42.971 28.604 12.171 1.00 14.55 352 CYS A O 1
ATOM 2351 N N . LEU A 1 285 ? 42.189 27.492 13.952 1.00 14.95 353 LEU A N 1
ATOM 2352 C CA . LEU A 1 285 ? 43.472 26.832 14.173 1.00 16.21 353 LEU A CA 1
ATOM 2353 C C . LEU A 1 285 ? 43.810 25.813 13.096 1.00 16.42 353 LEU A C 1
ATOM 2354 O O . LEU A 1 285 ? 44.974 25.659 12.733 1.00 18.67 353 LEU A O 1
ATOM 2359 N N . ALA A 1 286 ? 42.795 25.111 12.599 1.00 16.14 354 ALA A N 1
ATOM 2360 C CA . ALA A 1 286 ? 43.007 24.102 11.563 1.00 17.75 354 ALA A CA 1
ATOM 2361 C C . ALA A 1 286 ? 43.642 24.705 10.318 1.00 18.73 354 ALA A C 1
ATOM 2362 O O . ALA A 1 286 ? 44.493 24.079 9.671 1.00 20.46 354 ALA A O 1
ATOM 2364 N N . TYR A 1 287 ? 43.231 25.927 9.986 1.00 18.04 355 TYR A N 1
ATOM 2365 C CA . TYR A 1 287 ? 43.663 26.579 8.750 1.00 18.54 355 TYR A CA 1
ATOM 2366 C C . TYR A 1 287 ? 44.656 27.721 8.977 1.00 18.47 355 TYR A C 1
ATOM 2367 O O . TYR A 1 287 ? 45.225 28.245 8.030 1.00 19.17 355 TYR A O 1
ATOM 2376 N N . HIS A 1 288 ? 44.861 28.098 10.233 1.00 17.24 356 HIS A N 1
ATOM 2377 C CA . HIS A 1 288 ? 45.562 29.339 10.568 1.00 17.70 356 HIS A CA 1
ATOM 2378 C C . HIS A 1 288 ? 45.034 30.510 9.740 1.00 16.33 356 HIS A C 1
ATOM 2379 O O . HIS A 1 288 ? 45.799 31.251 9.108 1.00 16.87 356 HIS A O 1
ATOM 2386 N N A LYS A 1 289 ? 43.712 30.651 9.745 0.48 15.80 357 LYS A N 1
ATOM 2387 N N B LYS A 1 289 ? 43.714 30.665 9.747 0.52 15.63 357 LYS A N 1
ATOM 2388 C CA A LYS A 1 289 ? 43.027 31.706 9.011 0.48 15.35 357 LYS A CA 1
ATOM 2389 C CA B LYS A 1 289 ? 43.048 31.717 8.989 0.52 14.89 357 LYS A CA 1
ATOM 2390 C C A LYS A 1 289 ? 42.158 32.511 9.959 0.48 14.40 357 LYS A C 1
ATOM 2391 C C B LYS A 1 289 ? 42.066 32.467 9.879 0.52 13.76 357 LYS A C 1
ATOM 2392 O O A LYS A 1 289 ? 41.766 32.026 11.020 0.48 14.68 357 LYS A O 1
ATOM 2393 O O B LYS A 1 289 ? 41.520 31.903 10.829 0.52 12.86 357 LYS A O 1
ATOM 2404 N N . GLU A 1 290 ? 41.839 33.738 9.564 1.00 13.56 358 GLU A N 1
ATOM 2405 C CA . GLU A 1 290 ? 40.926 34.559 10.341 1.00 12.74 358 GLU A CA 1
ATOM 2406 C C . GLU A 1 290 ? 39.504 34.016 10.272 1.00 11.63 358 GLU A C 1
ATOM 2407 O O . GLU A 1 290 ? 39.066 33.490 9.250 1.00 12.40 358 GLU A O 1
ATOM 2413 N N . ASN A 1 291 ? 38.805 34.153 11.390 1.00 10.98 359 ASN A N 1
ATOM 2414 C CA . ASN A 1 291 ? 37.405 33.787 11.532 1.00 10.89 359 ASN A CA 1
ATOM 2415 C C . ASN A 1 291 ? 36.589 34.222 10.308 1.00 10.80 359 ASN A C 1
ATOM 2416 O O . ASN A 1 291 ? 36.575 35.402 9.956 1.00 10.26 359 ASN A O 1
ATOM 2421 N N . PHE A 1 292 ? 35.927 33.272 9.650 1.00 10.68 360 PHE A N 1
ATOM 2422 C CA . PHE A 1 292 ? 35.232 33.586 8.397 1.00 10.54 360 PHE A CA 1
ATOM 2423 C C . PHE A 1 292 ? 34.003 34.460 8.598 1.00 10.58 360 PHE A C 1
ATOM 2424 O O . PHE A 1 292 ? 33.599 35.175 7.680 1.00 10.97 360 PHE A O 1
ATOM 2432 N N . ALA A 1 293 ? 33.398 34.405 9.781 1.00 9.94 361 ALA A N 1
ATOM 2433 C CA . ALA A 1 293 ? 32.271 35.280 10.067 1.00 10.20 361 ALA A CA 1
ATOM 2434 C C . ALA A 1 293 ? 32.754 36.721 10.261 1.00 10.27 361 ALA A C 1
ATOM 2435 O O . ALA A 1 293 ? 32.075 37.665 9.846 1.00 11.64 361 ALA A O 1
ATOM 2437 N N . TYR A 1 294 ? 33.927 36.887 10.870 1.00 10.14 362 TYR A N 1
ATOM 2438 C CA . TYR A 1 294 ? 34.541 38.201 10.924 1.00 9.77 362 TYR A CA 1
ATOM 2439 C C . TYR A 1 294 ? 34.854 38.713 9.509 1.00 10.12 362 TYR A C 1
ATOM 2440 O O . TYR A 1 294 ? 34.488 39.832 9.140 1.00 10.23 362 TYR A O 1
ATOM 2449 N N A GLU A 1 295 ? 35.529 37.892 8.711 0.36 10.35 363 GLU A N 1
ATOM 2450 N N B GLU A 1 295 ? 35.538 37.888 8.721 0.64 9.76 363 GLU A N 1
ATOM 2451 C CA A GLU A 1 295 ? 35.941 38.333 7.378 0.36 10.97 363 GLU A CA 1
ATOM 2452 C CA B GLU A 1 295 ? 35.934 38.296 7.376 0.64 10.15 363 GLU A CA 1
ATOM 2453 C C A GLU A 1 295 ? 34.767 38.619 6.439 0.36 10.43 363 GLU A C 1
ATOM 2454 C C B GLU A 1 295 ? 34.732 38.701 6.526 0.64 9.32 363 GLU A C 1
ATOM 2455 O O A GLU A 1 295 ? 34.899 39.408 5.503 0.36 11.09 363 GLU A O 1
ATOM 2456 O O B GLU A 1 295 ? 34.808 39.651 5.745 0.64 9.39 363 GLU A O 1
ATOM 2467 N N . HIS A 1 296 ? 33.626 37.985 6.690 1.00 9.24 364 HIS A N 1
ATOM 2468 C CA . HIS A 1 296 ? 32.430 38.218 5.898 1.00 9.03 364 HIS A CA 1
ATOM 2469 C C . HIS A 1 296 ? 31.351 38.996 6.635 1.00 8.83 364 HIS A C 1
ATOM 2470 O O . HIS A 1 296 ? 30.178 38.894 6.310 1.00 9.24 364 HIS A O 1
ATOM 2477 N N . TRP A 1 297 ? 31.758 39.797 7.614 1.00 9.08 365 TRP A N 1
ATOM 2478 C CA . TRP A 1 297 ? 30.790 40.559 8.394 1.00 9.16 365 TRP A CA 1
ATOM 2479 C C . TRP A 1 297 ? 29.872 41.401 7.502 1.00 9.26 365 TRP A C 1
ATOM 2480 O O . TRP A 1 297 ? 28.658 41.390 7.681 1.00 9.08 365 TRP A O 1
ATOM 2491 N N . ASP A 1 298 ? 30.444 42.103 6.524 1.00 9.63 366 ASP A N 1
ATOM 2492 C CA . ASP A 1 298 ? 29.630 42.941 5.642 1.00 10.49 366 ASP A CA 1
ATOM 2493 C C . ASP A 1 298 ? 28.578 42.113 4.891 1.00 9.35 366 ASP A C 1
ATOM 2494 O O . ASP A 1 298 ? 27.451 42.569 4.695 1.00 9.74 366 ASP A O 1
ATOM 2499 N N . ASP A 1 299 ? 28.945 40.908 4.463 1.00 8.95 367 ASP A N 1
ATOM 2500 C CA . ASP A 1 299 ? 28.009 40.041 3.752 1.00 9.17 367 ASP A CA 1
ATOM 2501 C C . ASP A 1 299 ? 26.903 39.547 4.679 1.00 8.95 367 ASP A C 1
ATOM 2502 O O . ASP A 1 299 ? 25.759 39.356 4.254 1.00 9.68 367 ASP A O 1
ATOM 2507 N N . ILE A 1 300 ? 27.237 39.344 5.947 1.00 8.50 368 ILE A N 1
ATOM 2508 C CA . ILE A 1 300 ? 26.229 38.983 6.931 1.00 8.44 368 ILE A CA 1
ATOM 2509 C C . ILE A 1 300 ? 25.236 40.134 7.103 1.00 7.91 368 ILE A C 1
ATOM 2510 O O . ILE A 1 300 ? 24.018 39.926 7.157 1.00 9.05 368 ILE A O 1
ATOM 2515 N N . LEU A 1 301 ? 25.755 41.357 7.155 1.00 8.27 369 LEU A N 1
ATOM 2516 C CA . LEU A 1 301 ? 24.895 42.524 7.297 1.00 8.62 369 LEU A CA 1
ATOM 2517 C C . LEU A 1 301 ? 23.925 42.639 6.126 1.00 8.63 369 LEU A C 1
ATOM 2518 O O . LEU A 1 301 ? 22.766 43.007 6.310 1.00 9.12 369 LEU A O 1
ATOM 2523 N N . ASP A 1 302 ? 24.394 42.319 4.919 1.00 8.93 370 ASP A N 1
ATOM 2524 C CA . ASP A 1 302 ? 23.530 42.384 3.743 1.00 10.06 370 ASP A CA 1
ATOM 2525 C C . ASP A 1 302 ? 22.355 41.420 3.866 1.00 10.37 370 ASP A C 1
ATOM 2526 O O . ASP A 1 302 ? 21.238 41.728 3.462 1.00 12.46 370 ASP A O 1
ATOM 2531 N N . ILE A 1 303 ? 22.603 40.238 4.416 1.00 9.53 371 ILE A N 1
ATOM 2532 C CA . ILE A 1 303 ? 21.524 39.289 4.659 1.00 9.30 371 ILE A CA 1
ATOM 2533 C C . ILE A 1 303 ? 20.553 39.862 5.693 1.00 9.04 371 ILE A C 1
ATOM 2534 O O . ILE A 1 303 ? 19.342 39.881 5.477 1.00 9.79 371 ILE A O 1
ATOM 2539 N N . CYS A 1 304 ? 21.083 40.346 6.811 1.00 8.62 372 CYS A N 1
ATOM 2540 C CA . CYS A 1 304 ? 20.233 40.815 7.894 1.00 9.19 372 CYS A CA 1
ATOM 2541 C C . CYS A 1 304 ? 19.302 41.935 7.489 1.00 9.28 372 CYS A C 1
ATOM 2542 O O . CYS A 1 304 ? 18.164 41.997 7.954 1.00 10.50 372 CYS A O 1
ATOM 2545 N N A ASN A 1 305 ? 19.797 42.803 6.599 0.60 8.73 373 ASN A N 1
ATOM 2546 N N B ASN A 1 305 ? 19.747 42.844 6.644 0.40 9.77 373 ASN A N 1
ATOM 2547 C CA A ASN A 1 305 ? 19.046 43.968 6.108 0.60 9.22 373 ASN A CA 1
ATOM 2548 C CA B ASN A 1 305 ? 18.858 43.956 6.373 0.40 10.79 373 ASN A CA 1
ATOM 2549 C C A ASN A 1 305 ? 17.793 43.621 5.339 0.60 9.63 373 ASN A C 1
ATOM 2550 C C B ASN A 1 305 ? 17.835 43.691 5.246 0.40 9.82 373 ASN A C 1
ATOM 2551 O O A ASN A 1 305 ? 16.827 44.382 5.325 0.60 10.34 373 ASN A O 1
ATOM 2552 O O B ASN A 1 305 ? 17.052 44.580 4.913 0.40 9.15 373 ASN A O 1
ATOM 2561 N N . GLN A 1 306 ? 17.817 42.475 4.682 1.00 9.59 374 GLN A N 1
ATOM 2562 C CA . GLN A 1 306 ? 16.686 42.085 3.836 1.00 9.44 374 GLN A CA 1
ATOM 2563 C C . GLN A 1 306 ? 15.527 41.495 4.639 1.00 9.38 374 GLN A C 1
ATOM 2564 O O . GLN A 1 306 ? 14.392 41.527 4.172 1.00 11.22 374 GLN A O 1
ATOM 2570 N N . TYR A 1 307 ? 15.805 40.964 5.829 1.00 9.00 375 TYR A N 1
ATOM 2571 C CA . TYR A 1 307 ? 14.787 40.287 6.634 1.00 9.61 375 TYR A CA 1
ATOM 2572 C C . TYR A 1 307 ? 14.467 41.008 7.931 1.00 9.86 375 TYR A C 1
ATOM 2573 O O . TYR A 1 307 ? 13.423 40.759 8.532 1.00 10.78 375 TYR A O 1
ATOM 2582 N N . ASP A 1 308 ? 15.398 41.855 8.375 1.00 9.58 376 ASP A N 1
ATOM 2583 C CA . ASP A 1 308 ? 15.517 42.298 9.778 1.00 8.63 376 ASP A CA 1
ATOM 2584 C C . ASP A 1 308 ? 15.807 41.120 10.697 1.00 8.19 376 ASP A C 1
ATOM 2585 O O . ASP A 1 308 ? 14.987 40.762 11.542 1.00 9.12 376 ASP A O 1
ATOM 2590 N N . VAL A 1 309 ? 16.979 40.517 10.530 1.00 8.35 377 VAL A N 1
ATOM 2591 C CA . VAL A 1 309 ? 17.507 39.650 11.572 1.00 8.66 377 VAL A CA 1
ATOM 2592 C C . VAL A 1 309 ? 18.460 40.489 12.413 1.00 8.36 377 VAL A C 1
ATOM 2593 O O . VAL A 1 309 ? 19.343 41.163 11.865 1.00 9.55 377 VAL A O 1
ATOM 2597 N N . ALA A 1 310 ? 18.266 40.496 13.731 1.00 8.34 378 ALA A N 1
ATOM 2598 C CA . ALA A 1 310 ? 19.182 41.200 14.609 1.00 8.19 378 ALA A CA 1
ATOM 2599 C C . ALA A 1 310 ? 20.396 40.317 14.858 1.00 7.50 378 ALA A C 1
ATOM 2600 O O . ALA A 1 310 ? 20.307 39.089 14.839 1.00 8.69 378 ALA A O 1
ATOM 2602 N N . LEU A 1 311 ? 21.535 40.952 15.089 1.00 8.25 379 LEU A N 1
ATOM 2603 C CA . LEU A 1 311 ? 22.749 40.211 15.387 1.00 8.87 379 LEU A CA 1
ATOM 2604 C C . LEU A 1 311 ? 23.042 40.265 16.878 1.00 8.39 379 LEU A C 1
ATOM 2605 O O . LEU A 1 311 ? 23.121 41.338 17.462 1.00 10.52 379 LEU A O 1
ATOM 2610 N N . SER A 1 312 ? 23.187 39.094 17.477 1.00 8.08 380 SER A N 1
ATOM 2611 C CA . SER A 1 312 ? 23.598 38.967 18.863 1.00 8.24 380 SER A CA 1
ATOM 2612 C C . SER A 1 312 ? 25.061 38.544 18.792 1.00 8.30 380 SER A C 1
ATOM 2613 O O . SER A 1 312 ? 25.375 37.373 18.533 1.00 9.39 380 SER A O 1
ATOM 2616 N N . ILE A 1 313 ? 25.967 39.503 18.951 1.00 8.58 381 ILE A N 1
ATOM 2617 C CA . ILE A 1 313 ? 27.369 39.208 18.707 1.00 9.51 381 ILE A CA 1
ATOM 2618 C C . ILE A 1 313 ? 27.871 38.338 19.845 1.00 9.76 381 ILE A C 1
ATOM 2619 O O . ILE A 1 313 ? 27.822 38.739 21.009 1.00 10.86 381 ILE A O 1
ATOM 2624 N N . GLY A 1 314 ? 28.308 37.125 19.517 1.00 10.36 382 GLY A N 1
ATOM 2625 C CA . GLY A 1 314 ? 28.589 36.125 20.533 1.00 10.59 382 GLY A CA 1
ATOM 2626 C C . GLY A 1 314 ? 29.784 36.473 21.387 1.00 10.66 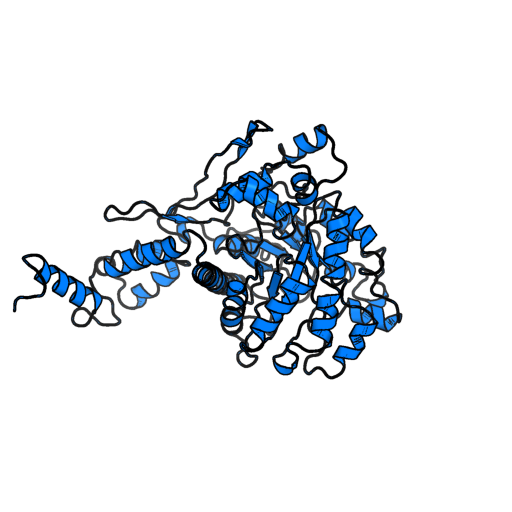382 GLY A C 1
ATOM 2627 O O . GLY A 1 314 ? 30.614 37.300 21.011 1.00 11.40 382 GLY A O 1
ATOM 2628 N N . ASP A 1 315 ? 29.880 35.848 22.551 1.00 11.10 383 ASP A N 1
ATOM 2629 C CA . ASP A 1 315 ? 31.121 35.917 23.315 1.00 11.60 383 ASP A CA 1
ATOM 2630 C C . ASP A 1 315 ? 31.726 34.527 23.443 1.00 10.75 383 ASP A C 1
ATOM 2631 O O . ASP A 1 315 ? 31.598 33.836 24.463 1.00 11.16 383 ASP A O 1
ATOM 2636 N N . GLY A 1 316 ? 32.365 34.112 22.358 1.00 10.35 384 GLY A N 1
ATOM 2637 C CA . GLY A 1 316 ? 32.971 32.805 22.318 1.00 10.55 384 GLY A CA 1
ATOM 2638 C C . GLY A 1 316 ? 34.118 32.624 23.286 1.00 10.65 384 GLY A C 1
ATOM 2639 O O . GLY A 1 316 ? 34.481 31.494 23.602 1.00 11.68 384 GLY A O 1
ATOM 2640 N N . LEU A 1 317 ? 34.688 33.734 23.756 1.00 10.02 385 LEU A N 1
ATOM 2641 C CA . LEU A 1 317 ? 35.776 33.684 24.729 1.00 10.53 385 LEU A CA 1
ATOM 2642 C C . LEU A 1 317 ? 35.300 34.109 26.120 1.00 10.83 385 LEU A C 1
ATOM 2643 O O . LEU A 1 317 ? 36.075 34.581 26.946 1.00 12.02 385 LEU A O 1
ATOM 2648 N N . ARG A 1 318 ? 34.023 33.916 26.407 1.00 11.00 386 ARG A N 1
ATOM 2649 C CA . ARG A 1 318 ? 33.569 34.179 27.765 1.00 12.20 386 ARG A CA 1
ATOM 2650 C C . ARG A 1 318 ? 34.210 33.219 28.762 1.00 10.71 386 ARG A C 1
ATOM 2651 O O . ARG A 1 318 ? 34.630 32.113 28.410 1.00 10.74 386 ARG A O 1
ATOM 2659 N N . PRO A 1 319 ? 34.292 33.645 30.027 1.00 10.01 387 PRO A N 1
ATOM 2660 C CA . PRO A 1 319 ? 34.873 32.787 31.065 1.00 9.44 387 PRO A CA 1
ATOM 2661 C C . PRO A 1 319 ? 33.901 31.693 31.484 1.00 9.31 387 PRO A C 1
ATOM 2662 O O . PRO A 1 319 ? 32.723 31.966 31.749 1.00 9.53 387 PRO A O 1
ATOM 2666 N N . GLY A 1 320 ? 34.413 30.471 31.595 1.00 9.38 388 GLY A N 1
ATOM 2667 C CA . GLY A 1 320 ? 33.613 29.334 32.011 1.00 9.22 388 GLY A CA 1
ATOM 2668 C C . GLY A 1 320 ? 33.895 28.862 33.421 1.00 8.66 388 GLY A C 1
ATOM 2669 O O . GLY A 1 320 ? 33.417 27.805 33.810 1.00 9.37 388 GLY A O 1
ATOM 2670 N N . SER A 1 321 ? 34.678 29.639 34.177 1.00 8.74 389 SER A N 1
ATOM 2671 C CA . SER A 1 321 ? 35.011 29.369 35.569 1.00 8.58 389 SER A CA 1
ATOM 2672 C C . SER A 1 321 ? 35.324 30.708 36.213 1.00 7.97 389 SER A C 1
ATOM 2673 O O . SER A 1 321 ? 35.723 31.660 35.532 1.00 8.85 389 SER A O 1
ATOM 2676 N N . ILE A 1 322 ? 35.171 30.776 37.530 1.00 7.96 390 ILE A N 1
ATOM 2677 C CA . ILE A 1 322 ? 35.538 31.982 38.256 1.00 8.28 390 ILE A CA 1
ATOM 2678 C C . ILE A 1 322 ? 37.009 32.332 37.997 1.00 8.35 390 ILE A C 1
ATOM 2679 O O . ILE A 1 322 ? 37.357 33.497 37.826 1.00 9.62 390 ILE A O 1
ATOM 2684 N N . TYR A 1 323 ? 37.858 31.312 37.928 1.00 9.24 391 TYR A N 1
ATOM 2685 C CA . TYR A 1 323 ? 39.280 31.522 37.691 1.00 9.74 391 TYR A CA 1
ATOM 2686 C C . TYR A 1 323 ? 39.543 32.370 36.443 1.00 10.16 391 TYR A C 1
ATOM 2687 O O . TYR A 1 323 ? 40.442 33.216 36.441 1.00 10.74 391 TYR A O 1
ATOM 2696 N N . ASP A 1 324 ? 38.757 32.148 35.388 1.00 9.08 392 ASP A N 1
ATOM 2697 C CA . ASP A 1 324 ? 38.994 32.785 34.101 1.00 9.62 392 ASP A CA 1
ATOM 2698 C C . ASP A 1 324 ? 38.302 34.139 33.938 1.00 9.27 392 ASP A C 1
ATOM 2699 O O . ASP A 1 324 ? 38.461 34.790 32.902 1.00 10.12 392 ASP A O 1
ATOM 2704 N N . ALA A 1 325 ? 37.533 34.569 34.935 1.00 9.53 393 ALA A N 1
ATOM 2705 C CA . ALA A 1 325 ? 36.731 35.779 34.785 1.00 9.21 393 ALA A CA 1
ATOM 2706 C C . ALA A 1 325 ? 37.565 37.025 34.509 1.00 9.65 393 ALA A C 1
ATOM 2707 O O . ALA A 1 325 ? 38.581 37.269 35.169 1.00 10.13 393 ALA A O 1
ATOM 2709 N N . ASN A 1 326 ? 37.103 37.824 33.549 1.00 9.98 394 ASN A N 1
ATOM 2710 C CA . ASN A 1 326 ? 37.686 39.136 33.265 1.00 10.37 394 ASN A CA 1
ATOM 2711 C C . ASN A 1 326 ? 39.131 39.034 32.812 1.00 10.80 394 ASN A C 1
ATOM 2712 O O . ASN A 1 326 ? 39.933 39.924 33.079 1.00 12.52 394 ASN A O 1
ATOM 2717 N N . ASP A 1 327 ? 39.452 37.951 32.115 1.00 11.10 395 ASP A N 1
ATOM 2718 C CA . ASP A 1 327 ? 40.812 37.768 31.630 1.00 11.50 395 ASP A CA 1
ATOM 2719 C C . ASP A 1 327 ? 41.042 38.438 30.274 1.00 11.82 395 ASP A C 1
ATOM 2720 O O . ASP A 1 327 ? 40.132 39.031 29.691 1.00 11.51 395 ASP A O 1
ATOM 2725 N N . THR A 1 328 ? 42.276 38.369 29.794 1.00 12.53 396 THR A N 1
ATOM 2726 C CA . THR A 1 328 ? 42.656 39.070 28.573 1.00 13.31 396 THR A CA 1
ATOM 2727 C C . THR A 1 328 ? 41.850 38.602 27.363 1.00 12.33 396 THR A C 1
ATOM 2728 O O . THR A 1 328 ? 41.394 39.417 26.561 1.00 12.64 396 THR A O 1
ATOM 2732 N N . ALA A 1 329 ? 41.651 37.293 27.245 1.00 11.21 397 ALA A N 1
ATOM 2733 C CA . ALA A 1 329 ? 40.889 36.751 26.128 1.00 12.29 397 ALA A CA 1
ATOM 2734 C C . ALA A 1 329 ? 39.475 37.321 26.101 1.00 11.00 397 ALA A C 1
ATOM 2735 O O . ALA A 1 329 ? 38.978 37.736 25.057 1.00 11.09 397 ALA A O 1
ATOM 2737 N N . GLN A 1 330 ? 38.825 37.342 27.256 1.00 10.18 398 GLN A N 1
ATOM 2738 C CA . GLN A 1 330 ? 37.451 37.807 27.328 1.00 10.22 398 GLN A CA 1
ATOM 2739 C C . GLN A 1 330 ? 37.329 39.248 26.834 1.00 9.80 398 GLN A C 1
ATOM 2740 O O . GLN A 1 330 ? 36.455 39.568 26.029 1.00 10.32 398 GLN A O 1
ATOM 2746 N N . PHE A 1 331 ? 38.214 40.116 27.312 1.00 10.31 399 PHE A N 1
ATOM 2747 C CA . PHE A 1 331 ? 38.101 41.531 26.995 1.00 10.47 399 PHE A CA 1
ATOM 2748 C C . PHE A 1 331 ? 38.633 41.875 25.600 1.00 10.84 399 PHE A C 1
ATOM 2749 O O . PHE A 1 331 ? 38.192 42.852 24.993 1.00 11.84 399 PHE A O 1
ATOM 2757 N N . ALA A 1 332 ? 39.558 41.071 25.081 1.00 10.87 400 ALA A N 1
ATOM 2758 C CA . ALA A 1 332 ? 39.983 41.231 23.692 1.00 11.67 400 ALA A CA 1
ATOM 2759 C C . ALA A 1 332 ? 38.758 41.067 22.788 1.00 10.75 400 ALA A C 1
ATOM 2760 O O . ALA A 1 332 ? 38.530 41.850 21.860 1.00 11.18 400 ALA A O 1
ATOM 2762 N N . GLU A 1 333 ? 37.970 40.032 23.047 1.00 10.48 401 GLU A N 1
ATOM 2763 C CA . GLU A 1 333 ? 36.769 39.808 22.259 1.00 10.22 401 GLU A CA 1
ATOM 2764 C C . GLU A 1 333 ? 35.756 40.930 22.427 1.00 9.59 401 GLU A C 1
ATOM 2765 O O . GLU A 1 333 ? 35.130 41.340 21.456 1.00 10.54 401 GLU A O 1
ATOM 2771 N N . LEU A 1 334 ? 35.598 41.436 23.648 1.00 9.78 402 LEU A N 1
ATOM 2772 C CA . LEU A 1 334 ? 34.661 42.533 23.885 1.00 10.38 402 LEU A CA 1
ATOM 2773 C C . LEU A 1 334 ? 35.016 43.758 23.038 1.00 9.99 402 LEU A C 1
ATOM 2774 O O . LEU A 1 334 ? 34.134 44.404 22.448 1.00 10.64 402 LEU A O 1
ATOM 2779 N N . LEU A 1 335 ? 36.306 44.070 22.959 1.00 10.21 403 LEU A N 1
ATOM 2780 C CA . LEU A 1 335 ? 36.748 45.182 22.131 1.00 11.64 403 LEU A CA 1
ATOM 2781 C C . LEU A 1 335 ? 36.312 44.975 20.672 1.00 11.00 403 LEU A C 1
ATOM 2782 O O . LEU A 1 335 ? 35.797 45.893 20.024 1.00 11.28 403 LEU A O 1
ATOM 2787 N N . THR A 1 336 ? 36.499 43.763 20.160 1.00 10.60 404 THR A N 1
ATOM 2788 C CA . THR A 1 336 ? 36.082 43.446 18.795 1.00 10.25 404 THR A CA 1
ATOM 2789 C C . THR A 1 336 ? 34.558 43.466 18.631 1.00 9.24 404 THR A C 1
ATOM 2790 O O . THR A 1 336 ? 34.060 43.888 17.600 1.00 10.14 404 THR A O 1
ATOM 2794 N N A GLN A 1 337 ? 33.820 43.026 19.647 0.62 9.39 405 GLN A N 1
ATOM 2795 N N B GLN A 1 337 ? 33.828 43.026 19.649 0.38 9.55 405 GLN A N 1
ATOM 2796 C CA A GLN A 1 337 ? 32.362 43.129 19.598 0.62 9.54 405 GLN A CA 1
ATOM 2797 C CA B GLN A 1 337 ? 32.376 43.142 19.617 0.38 9.84 405 GLN A CA 1
ATOM 2798 C C A GLN A 1 337 ? 31.935 44.579 19.363 0.62 9.33 405 GLN A C 1
ATOM 2799 C C B GLN A 1 337 ? 31.963 44.579 19.333 0.38 9.67 405 GLN A C 1
ATOM 2800 O O A GLN A 1 337 ? 30.991 44.834 18.632 0.62 10.08 405 GLN A O 1
ATOM 2801 O O B GLN A 1 337 ? 31.061 44.824 18.539 0.38 10.17 405 GLN A O 1
ATOM 2812 N N . GLY A 1 338 ? 32.637 45.528 19.977 1.00 9.96 406 GLY A N 1
ATOM 2813 C CA . GLY A 1 338 ? 32.322 46.933 19.784 1.00 10.88 406 GLY A CA 1
ATOM 2814 C C . GLY A 1 338 ? 32.586 47.393 18.359 1.00 10.15 406 GLY A C 1
ATOM 2815 O O . GLY A 1 338 ? 31.772 48.118 17.784 1.00 11.10 406 GLY A O 1
ATOM 2816 N N . GLU A 1 339 ? 33.707 46.964 17.779 1.00 10.41 407 GLU A N 1
ATOM 2817 C CA . GLU A 1 339 ? 33.998 47.276 16.384 1.00 11.17 407 GLU A CA 1
ATOM 2818 C C . GLU A 1 339 ? 32.899 46.733 15.471 1.00 10.04 407 GLU A C 1
ATOM 2819 O O . GLU A 1 339 ? 32.417 47.422 14.563 1.00 11.04 407 GLU A O 1
ATOM 2825 N N . LEU A 1 340 ? 32.514 45.481 15.702 1.00 9.46 408 LEU A N 1
ATOM 2826 C CA . LEU A 1 340 ? 31.504 44.829 14.879 1.00 9.55 408 LEU A CA 1
ATOM 2827 C C . LEU A 1 340 ? 30.138 45.501 15.027 1.00 9.07 408 LEU A C 1
ATOM 2828 O O . LEU A 1 340 ? 29.368 45.585 14.058 1.00 9.71 408 LEU A O 1
ATOM 2833 N N . THR A 1 341 ? 29.851 45.972 16.239 1.00 8.92 409 THR A N 1
ATOM 2834 C CA . THR A 1 341 ? 28.607 46.688 16.525 1.00 9.43 409 THR A CA 1
ATOM 2835 C C . THR A 1 341 ? 28.536 47.960 15.687 1.00 8.99 409 THR A C 1
ATOM 2836 O O . THR A 1 341 ? 27.546 48.218 14.985 1.00 9.51 409 THR A O 1
ATOM 2840 N N . ARG A 1 342 ? 29.597 48.759 15.736 1.00 9.49 410 ARG A N 1
ATOM 2841 C CA . ARG A 1 342 ? 29.604 50.010 14.987 1.00 10.11 410 ARG A CA 1
ATOM 2842 C C . ARG A 1 342 ? 29.512 49.770 13.478 1.00 10.06 410 ARG A C 1
ATOM 2843 O O . ARG A 1 342 ? 28.844 50.519 12.765 1.00 11.07 410 ARG A O 1
ATOM 2851 N N . ARG A 1 343 ? 30.150 48.707 12.997 1.00 10.33 411 ARG A N 1
ATOM 2852 C CA . ARG A 1 343 ? 30.075 48.370 11.578 1.00 10.18 411 ARG A CA 1
ATOM 2853 C C . ARG A 1 343 ? 28.651 47.981 11.195 1.00 9.69 411 ARG A C 1
ATOM 2854 O O . ARG A 1 343 ? 28.146 48.372 10.139 1.00 10.96 411 ARG A O 1
ATOM 2862 N N . ALA A 1 344 ? 27.999 47.195 12.047 1.00 9.36 412 ALA A N 1
ATOM 2863 C CA . ALA A 1 344 ? 26.620 46.798 11.789 1.00 9.83 412 ALA A CA 1
ATOM 2864 C C . ALA A 1 344 ? 25.694 48.011 11.717 1.00 9.75 412 ALA A C 1
ATOM 2865 O O . ALA A 1 344 ? 24.835 48.098 10.843 1.00 10.60 412 ALA A O 1
ATOM 2867 N N . TRP A 1 345 ? 25.891 48.960 12.625 1.00 10.65 413 TRP A N 1
ATOM 2868 C CA . TRP A 1 345 ? 25.055 50.151 12.654 1.00 11.03 413 TRP A CA 1
ATOM 2869 C C . TRP A 1 345 ? 25.205 51.000 11.384 1.00 12.10 413 TRP A C 1
ATOM 2870 O O . TRP A 1 345 ? 24.264 51.672 10.980 1.00 12.72 413 TRP A O 1
ATOM 2881 N N . GLU A 1 346 ? 26.387 50.988 10.769 1.00 12.59 414 GLU A N 1
ATOM 2882 C CA . GLU A 1 346 ? 26.590 51.722 9.523 1.00 14.80 414 GLU A CA 1
ATOM 2883 C C . GLU A 1 346 ? 25.671 51.206 8.427 1.00 14.35 414 GLU A C 1
ATOM 2884 O O . GLU A 1 346 ? 25.351 51.933 7.494 1.00 17.04 414 GLU A O 1
ATOM 2890 N N . LYS A 1 347 ? 25.258 49.947 8.537 1.00 12.67 415 LYS A N 1
ATOM 2891 C CA . LYS A 1 347 ? 24.322 49.342 7.600 1.00 12.86 415 LYS A CA 1
ATOM 2892 C C . LYS A 1 347 ? 22.912 49.210 8.175 1.00 12.73 415 LYS A C 1
ATOM 2893 O O . LYS A 1 347 ? 22.067 48.523 7.599 1.00 13.94 415 LYS A O 1
ATOM 2899 N N . ASP A 1 348 ? 22.673 49.851 9.319 1.00 10.99 416 ASP A N 1
ATOM 2900 C CA . ASP A 1 348 ? 21.358 49.873 9.973 1.00 11.24 416 ASP A CA 1
ATOM 2901 C C . ASP A 1 348 ? 20.897 48.507 10.480 1.00 10.50 416 ASP A C 1
ATOM 2902 O O . ASP A 1 348 ? 19.694 48.268 10.627 1.00 11.28 416 ASP A O 1
ATOM 2907 N N . VAL A 1 349 ? 21.843 47.632 10.806 1.00 9.36 417 VAL A N 1
ATOM 2908 C CA . VAL A 1 349 ? 21.483 46.328 11.360 1.00 9.21 417 VAL A CA 1
ATOM 2909 C C . VAL A 1 349 ? 21.405 46.413 12.884 1.00 8.79 417 VAL A C 1
ATOM 2910 O O . VAL A 1 349 ? 22.302 46.957 13.527 1.00 9.19 417 VAL A O 1
ATOM 2914 N N . GLN A 1 350 ? 20.317 45.899 13.455 1.00 8.23 418 GLN A N 1
ATOM 2915 C CA . GLN A 1 350 ? 20.149 45.869 14.898 1.00 8.10 418 GLN A CA 1
ATOM 2916 C C . GLN A 1 350 ? 21.132 44.909 15.550 1.00 8.46 418 GLN A C 1
ATOM 2917 O O . GLN A 1 350 ? 21.344 43.795 15.054 1.00 9.42 418 GLN A O 1
ATOM 2923 N N . VAL A 1 351 ? 21.690 45.326 16.688 1.00 8.60 419 VAL A N 1
ATOM 2924 C CA . VAL A 1 351 ? 22.727 44.561 17.374 1.00 9.34 419 VAL A CA 1
ATOM 2925 C C . VAL A 1 351 ? 22.525 44.537 18.880 1.00 8.65 419 VAL A C 1
ATOM 2926 O O . VAL A 1 351 ? 22.192 45.558 19.497 1.00 9.62 419 VAL A O 1
ATOM 2930 N N . MET A 1 352 ? 22.768 43.371 19.474 1.00 8.44 420 MET A N 1
ATOM 2931 C CA . MET A 1 352 ? 23.060 43.291 20.902 1.00 8.29 420 MET A CA 1
ATOM 2932 C C . MET A 1 352 ? 24.374 42.530 21.081 1.00 8.23 420 MET A C 1
ATOM 2933 O O . MET A 1 352 ? 24.881 41.918 20.130 1.00 9.12 420 MET A O 1
ATOM 2938 N N . ASN A 1 353 ? 24.957 42.613 22.269 1.00 8.55 421 ASN A N 1
ATOM 2939 C CA . ASN A 1 353 ? 26.236 41.972 22.524 1.00 8.60 421 ASN A CA 1
ATOM 2940 C C . ASN A 1 353 ? 26.066 40.934 23.602 1.00 8.49 421 ASN A C 1
ATOM 2941 O O . ASN A 1 353 ? 25.472 41.218 24.634 1.00 8.91 421 ASN A O 1
ATOM 2946 N N . GLU A 1 354 ? 26.613 39.745 23.388 1.00 8.38 422 GLU A N 1
ATOM 2947 C CA . GLU A 1 354 ? 26.555 38.705 24.410 1.00 9.13 422 GLU A CA 1
ATOM 2948 C C . GLU A 1 354 ? 27.675 38.835 25.416 1.00 9.04 422 GLU A C 1
ATOM 2949 O O . GLU A 1 354 ? 28.812 39.166 25.066 1.00 10.32 422 GLU A O 1
ATOM 2955 N N . GLY A 1 355 ? 27.332 38.588 26.679 1.00 8.65 423 GLY A N 1
ATOM 2956 C CA . GLY A 1 355 ? 28.258 38.760 27.780 1.00 9.75 423 GLY A CA 1
ATOM 2957 C C . GLY A 1 355 ? 28.365 37.527 28.655 1.00 9.99 423 GLY A C 1
ATOM 2958 O O . GLY A 1 355 ? 27.678 36.519 28.433 1.00 11.96 423 GLY A O 1
ATOM 2959 N N . PRO A 1 356 ? 29.221 37.605 29.681 1.00 9.46 424 PRO A N 1
ATOM 2960 C CA . PRO A 1 356 ? 29.590 36.450 30.501 1.00 9.66 424 PRO A CA 1
ATOM 2961 C C . PRO A 1 356 ? 28.382 35.916 31.281 1.00 10.09 424 PRO A C 1
ATOM 2962 O O . PRO A 1 356 ? 27.380 36.633 31.405 1.00 11.31 424 PRO A O 1
ATOM 2966 N N . GLY A 1 357 ? 28.437 34.696 31.809 1.00 10.11 425 GLY A N 1
ATOM 2967 C CA . GLY A 1 357 ? 29.622 33.863 31.955 1.00 10.14 425 GLY A CA 1
ATOM 2968 C C . GLY A 1 357 ? 29.724 33.451 33.419 1.00 9.93 425 GLY A C 1
ATOM 2969 O O . GLY A 1 357 ? 28.732 33.464 34.135 1.00 13.03 425 GLY A O 1
ATOM 2970 N N . HIS A 1 358 ? 30.913 33.071 33.861 1.00 8.21 426 HIS A N 1
ATOM 2971 C CA . HIS A 1 358 ? 31.178 32.846 35.282 1.00 8.23 426 HIS A CA 1
ATOM 2972 C C . HIS A 1 358 ? 31.998 34.041 35.748 1.00 8.26 426 HIS A C 1
ATOM 2973 O O . HIS A 1 358 ? 33.117 34.247 35.269 1.00 9.02 426 HIS A O 1
ATOM 2980 N N . VAL A 1 359 ? 31.431 34.846 36.645 1.00 8.10 427 VAL A N 1
ATOM 2981 C CA . VAL A 1 359 ? 32.058 36.096 37.093 1.00 8.35 427 VAL A CA 1
ATOM 2982 C C . VAL A 1 359 ? 31.723 36.317 38.570 1.00 8.15 427 VAL A C 1
ATOM 2983 O O . VAL A 1 359 ? 30.550 36.394 38.927 1.00 9.08 427 VAL A O 1
ATOM 2987 N N . PRO A 1 360 ? 32.746 36.410 39.439 1.00 8.56 428 PRO A N 1
ATOM 2988 C CA . PRO A 1 360 ? 32.459 36.680 40.852 1.00 9.19 428 PRO A CA 1
ATOM 2989 C C . PRO A 1 360 ? 31.935 38.114 40.998 1.00 8.49 428 PRO A C 1
ATOM 2990 O O . PRO A 1 360 ? 32.216 38.971 40.159 1.00 8.68 428 PRO A O 1
ATOM 2994 N N A MET A 1 361 ? 31.204 38.379 42.075 0.41 8.48 429 MET A N 1
ATOM 2995 N N B MET A 1 361 ? 31.196 38.383 42.071 0.59 8.61 429 MET A N 1
ATOM 2996 C CA A MET A 1 361 ? 30.437 39.618 42.166 0.41 9.09 429 MET A CA 1
ATOM 2997 C CA B MET A 1 361 ? 30.443 39.633 42.140 0.59 9.41 429 MET A CA 1
ATOM 2998 C C A MET A 1 361 ? 31.273 40.894 42.095 0.41 9.04 429 MET A C 1
ATOM 2999 C C B MET A 1 361 ? 31.301 40.885 42.036 0.59 9.02 429 MET A C 1
ATOM 3000 O O A MET A 1 361 ? 30.812 41.904 41.569 0.41 9.55 429 MET A O 1
ATOM 3001 O O B MET A 1 361 ? 30.883 41.872 41.435 0.59 9.79 429 MET A O 1
ATOM 3010 N N . HIS A 1 362 ? 32.490 40.865 42.630 1.00 8.75 430 HIS A N 1
ATOM 3011 C CA . HIS A 1 362 ? 33.325 42.065 42.606 1.00 9.26 430 HIS A CA 1
ATOM 3012 C C . HIS A 1 362 ? 33.832 42.411 41.205 1.00 9.30 430 HIS A C 1
ATOM 3013 O O . HIS A 1 362 ? 34.271 43.530 40.975 1.00 10.56 430 HIS A O 1
ATOM 3020 N N . LYS A 1 363 ? 33.784 41.450 40.288 1.00 8.92 431 LYS A N 1
ATOM 3021 C CA . LYS A 1 363 ? 34.229 41.653 38.918 1.00 9.29 431 LYS A CA 1
ATOM 3022 C C . LYS A 1 363 ? 33.075 42.025 37.978 1.00 9.06 431 LYS A C 1
ATOM 3023 O O . LYS A 1 363 ? 33.292 42.310 36.804 1.00 9.42 431 LYS A O 1
ATOM 3029 N N . ILE A 1 364 ? 31.842 42.025 38.481 1.00 9.12 432 ILE A N 1
ATOM 3030 C CA . ILE A 1 364 ? 30.696 42.375 37.643 1.00 9.29 432 ILE A CA 1
ATOM 3031 C C . ILE A 1 364 ? 30.713 43.840 37.158 1.00 9.40 432 ILE A C 1
ATOM 3032 O O . ILE A 1 364 ? 30.499 44.077 35.970 1.00 9.49 432 ILE A O 1
ATOM 3037 N N . PRO A 1 365 ? 30.996 44.821 38.044 1.00 9.72 433 PRO A N 1
ATOM 3038 C CA . PRO A 1 365 ? 30.973 46.208 37.559 1.00 9.76 433 PRO A CA 1
ATOM 3039 C C . PRO A 1 365 ? 31.915 46.477 36.386 1.00 10.21 433 PRO A C 1
ATOM 3040 O O . PRO A 1 365 ? 31.507 47.190 35.464 1.00 10.82 433 PRO A O 1
ATOM 3044 N N . GLU A 1 366 ? 33.125 45.922 36.405 1.00 9.90 434 GLU A N 1
ATOM 3045 C CA . GLU A 1 366 ? 34.058 46.120 35.299 1.00 10.55 434 GLU A CA 1
ATOM 3046 C C . GLU A 1 366 ? 33.462 45.632 33.980 1.00 10.27 434 GLU A C 1
ATOM 3047 O O . GLU A 1 366 ? 33.672 46.239 32.919 1.00 10.60 434 GLU A O 1
ATOM 3053 N N . ASN A 1 367 ? 32.731 44.525 34.026 1.00 9.90 435 ASN A N 1
ATOM 3054 C CA . ASN A 1 367 ? 32.103 44.006 32.822 1.00 10.09 435 ASN A CA 1
ATOM 3055 C C . ASN A 1 367 ? 31.140 44.996 32.198 1.00 10.24 435 ASN A C 1
ATOM 3056 O O . ASN A 1 367 ? 31.152 45.206 30.985 1.00 10.57 435 ASN A O 1
ATOM 3061 N N . MET A 1 368 ? 30.288 45.597 33.023 1.00 9.85 436 MET A N 1
ATOM 3062 C CA . MET A 1 368 ? 29.325 46.556 32.507 1.00 10.28 436 MET A CA 1
ATOM 3063 C C . MET A 1 368 ? 29.999 47.833 32.050 1.00 10.17 436 MET A C 1
ATOM 3064 O O . MET A 1 368 ? 29.637 48.397 31.018 1.00 11.07 436 MET A O 1
ATOM 3069 N N . GLN A 1 369 ? 30.983 48.296 32.816 1.00 10.58 437 GLN A N 1
ATOM 3070 C CA . GLN A 1 369 ? 31.653 49.540 32.479 1.00 11.12 437 GLN A CA 1
ATOM 3071 C C . GLN A 1 369 ? 32.318 49.439 31.115 1.00 10.97 437 GLN A C 1
ATOM 3072 O O . GLN A 1 369 ? 32.168 50.327 30.271 1.00 11.99 437 GLN A O 1
ATOM 3078 N N . LYS A 1 370 ? 33.058 48.359 30.895 1.00 10.54 438 LYS A N 1
ATOM 3079 C CA . LYS A 1 370 ? 33.762 48.203 29.634 1.00 10.69 438 LYS A CA 1
ATOM 3080 C C . LYS A 1 370 ? 32.786 47.995 28.477 1.00 9.93 438 LYS A C 1
ATOM 3081 O O . LYS A 1 370 ? 32.987 48.538 27.397 1.00 11.14 438 LYS A O 1
ATOM 3087 N N . GLN A 1 371 ? 31.713 47.234 28.686 1.00 9.59 439 GLN A N 1
ATOM 3088 C CA . GLN A 1 371 ? 30.768 47.022 27.592 1.00 9.45 439 GLN A CA 1
ATOM 3089 C C . GLN A 1 371 ? 30.075 48.325 27.190 1.00 9.29 439 GLN A C 1
ATOM 3090 O O . GLN A 1 371 ? 29.942 48.631 26.005 1.00 10.12 439 GLN A O 1
ATOM 3096 N N . LEU A 1 372 ? 29.654 49.112 28.175 1.00 10.01 440 LEU A N 1
ATOM 3097 C CA . LEU A 1 372 ? 28.930 50.347 27.875 1.00 10.16 440 LEU A CA 1
ATOM 3098 C C . LEU A 1 372 ? 29.800 51.293 27.063 1.00 10.46 440 LEU A C 1
ATOM 3099 O O . LEU A 1 372 ? 29.324 51.947 26.135 1.00 11.42 440 LEU A O 1
ATOM 3104 N N . GLU A 1 373 ? 31.080 51.348 27.417 1.00 11.15 441 GLU A N 1
ATOM 3105 C CA . GLU A 1 373 ? 32.016 52.235 26.743 1.00 12.87 441 GLU A CA 1
ATOM 3106 C C . GLU A 1 373 ? 32.436 51.690 25.380 1.00 12.16 441 GLU A C 1
ATOM 3107 O O . GLU A 1 373 ? 32.292 52.361 24.354 1.00 13.80 441 GLU A O 1
ATOM 3113 N N . TRP A 1 374 ? 32.936 50.458 25.365 1.00 11.43 442 TRP A N 1
ATOM 3114 C CA . TRP A 1 374 ? 33.559 49.909 24.170 1.00 11.71 442 TRP A CA 1
ATOM 3115 C C . TRP A 1 374 ? 32.543 49.548 23.102 1.00 11.76 442 TRP A C 1
ATOM 3116 O O . TRP A 1 374 ? 32.901 49.449 21.931 1.00 12.09 442 TRP A O 1
ATOM 3127 N N . CYS A 1 375 ? 31.291 49.339 23.500 1.00 11.13 443 CYS A N 1
ATOM 3128 C CA . CYS A 1 375 ? 30.249 48.930 22.572 1.00 10.93 443 CYS A CA 1
ATOM 3129 C C . CYS A 1 375 ? 29.154 49.976 22.428 1.00 10.58 443 CYS A C 1
ATOM 3130 O O . CYS A 1 375 ? 28.064 49.672 21.947 1.00 10.38 443 CYS A O 1
ATOM 3133 N N . ASN A 1 376 ? 29.447 51.203 22.854 1.00 10.84 444 ASN A N 1
ATOM 3134 C CA . ASN A 1 376 ? 28.571 52.339 22.565 1.00 11.28 444 ASN A CA 1
ATOM 3135 C C . ASN A 1 376 ? 27.143 52.102 23.039 1.00 10.12 444 ASN A C 1
ATOM 3136 O O . ASN A 1 376 ? 26.181 52.458 22.356 1.00 10.85 444 ASN A O 1
ATOM 3141 N N . GLU A 1 377 ? 27.018 51.492 24.214 1.00 10.27 445 GLU A N 1
ATOM 3142 C CA . GLU A 1 377 ? 25.718 51.289 24.854 1.00 10.38 445 GLU A CA 1
ATOM 3143 C C . GLU A 1 377 ? 24.755 50.357 24.126 1.00 9.85 445 GLU A C 1
ATOM 3144 O O . GLU A 1 377 ? 23.559 50.374 24.413 1.00 9.60 445 GLU A O 1
ATOM 3150 N N . ALA A 1 378 ? 25.248 49.549 23.189 1.00 9.61 446 ALA A N 1
ATOM 3151 C CA . ALA A 1 378 ? 24.390 48.527 22.584 1.00 9.54 446 ALA A CA 1
ATOM 3152 C C . ALA A 1 378 ? 23.824 47.640 23.704 1.00 8.56 446 ALA A C 1
ATOM 3153 O O . ALA A 1 378 ? 24.481 47.438 24.728 1.00 8.88 446 ALA A O 1
ATOM 3155 N N . PRO A 1 379 ? 22.618 47.081 23.516 1.00 8.48 447 PRO A N 1
ATOM 3156 C CA . PRO A 1 379 ? 22.093 46.183 24.558 1.00 7.95 447 PRO A CA 1
ATOM 3157 C C . PRO A 1 379 ? 23.026 45.011 24.848 1.00 7.68 447 PRO A C 1
ATOM 3158 O O . PRO A 1 379 ? 23.630 44.440 23.926 1.00 8.54 447 PRO A O 1
ATOM 3162 N N . PHE A 1 380 ? 23.127 44.660 26.129 1.00 8.03 448 PHE A N 1
ATOM 3163 C CA . PHE A 1 380 ? 23.989 43.579 26.604 1.00 7.85 448 PHE A CA 1
ATOM 3164 C C . PHE A 1 380 ? 23.093 42.404 27.002 1.00 7.52 448 PHE A C 1
ATOM 3165 O O . PHE A 1 380 ? 21.992 42.600 27.521 1.00 8.09 448 PHE A O 1
ATOM 3173 N N . TYR A 1 381 ? 23.601 41.195 26.784 1.00 7.26 449 TYR A N 1
ATOM 3174 C CA . TYR A 1 381 ? 22.830 39.961 26.875 1.00 7.48 449 TYR A CA 1
ATOM 3175 C C . TYR A 1 381 ? 23.714 38.909 27.543 1.00 7.38 449 TYR A C 1
ATOM 3176 O O . TYR A 1 381 ? 24.567 38.300 26.896 1.00 9.05 449 TYR A O 1
ATOM 3185 N N . THR A 1 382 ? 23.522 38.697 28.843 1.00 7.59 450 THR A N 1
ATOM 3186 C CA . THR A 1 382 ? 24.453 37.891 29.626 1.00 7.96 450 THR A CA 1
ATOM 3187 C C . THR A 1 382 ? 23.938 36.485 29.913 1.00 8.67 450 THR A C 1
ATOM 3188 O O . THR A 1 382 ? 22.739 36.256 30.004 1.00 11.70 450 THR A O 1
ATOM 3192 N N . LEU A 1 383 ? 24.861 35.545 30.072 1.00 8.68 451 LEU A N 1
ATOM 3193 C CA . LEU A 1 383 ? 24.523 34.184 30.468 1.00 8.91 451 LEU A CA 1
ATOM 3194 C C . LEU A 1 383 ? 24.767 34.093 31.978 1.00 9.19 451 LEU A C 1
ATOM 3195 O O . LEU A 1 383 ? 25.834 33.671 32.428 1.00 10.66 451 LEU A O 1
ATOM 3200 N N . GLY A 1 384 ? 23.781 34.522 32.761 1.00 9.43 452 GLY A N 1
ATOM 3201 C CA . GLY A 1 384 ? 24.015 34.778 34.169 1.00 9.43 452 GLY A CA 1
ATOM 3202 C C . GLY A 1 384 ? 24.448 36.217 34.377 1.00 9.31 452 GLY A C 1
ATOM 3203 O O . GLY A 1 384 ? 23.751 37.141 33.953 1.00 10.05 452 GLY A O 1
ATOM 3204 N N . PRO A 1 385 ? 25.632 36.429 34.973 1.00 9.13 453 PRO A N 1
ATOM 3205 C CA . PRO A 1 385 ? 26.674 35.425 35.221 1.00 9.77 453 PRO A CA 1
ATOM 3206 C C . PRO A 1 385 ? 26.519 34.611 36.505 1.00 8.69 453 PRO A C 1
ATOM 3207 O O . PRO A 1 385 ? 25.917 35.047 37.491 1.00 9.18 453 PRO A O 1
ATOM 3211 N N . LEU A 1 386 ? 27.092 33.411 36.492 1.00 9.22 454 LEU A N 1
ATOM 3212 C CA . LEU A 1 386 ? 27.256 32.622 37.711 1.00 8.52 454 LEU A CA 1
ATOM 3213 C C . LEU A 1 386 ? 28.280 33.273 38.612 1.00 8.14 454 LEU A C 1
ATOM 3214 O O . LEU A 1 386 ? 29.378 33.590 38.165 1.00 9.08 454 LEU A O 1
ATOM 3219 N N . THR A 1 387 ? 27.950 33.403 39.896 1.00 7.52 455 THR A N 1
ATOM 3220 C CA . THR A 1 387 ? 28.812 34.108 40.834 1.00 7.86 455 THR A CA 1
ATOM 3221 C C . THR A 1 387 ? 29.729 33.180 41.616 1.00 7.79 455 THR A C 1
ATOM 3222 O O . THR A 1 387 ? 30.549 33.637 42.407 1.00 8.20 455 THR A O 1
ATOM 3226 N N . THR A 1 388 ? 29.577 31.878 41.398 1.00 7.98 456 THR A N 1
ATOM 3227 C CA . THR A 1 388 ? 30.422 30.876 42.019 1.00 8.03 456 THR A CA 1
ATOM 3228 C C . THR A 1 388 ? 30.244 29.568 41.270 1.00 7.69 456 THR A C 1
ATOM 3229 O O . THR A 1 388 ? 29.194 29.338 40.665 1.00 8.71 456 THR A O 1
ATOM 3233 N N . ASP A 1 389 ? 31.269 28.719 41.315 1.00 7.68 457 ASP A N 1
ATOM 3234 C CA . ASP A 1 389 ? 31.270 27.433 40.631 1.00 8.74 457 ASP A CA 1
ATOM 3235 C C . ASP A 1 389 ? 30.865 26.259 41.529 1.00 8.74 457 ASP A C 1
ATOM 3236 O O . ASP A 1 389 ? 30.845 25.111 41.063 1.00 9.95 457 ASP A O 1
ATOM 3241 N N . ILE A 1 390 ? 30.567 26.521 42.805 1.00 8.12 458 ILE A N 1
ATOM 3242 C CA . ILE A 1 390 ? 30.508 25.437 43.787 1.00 8.49 458 ILE A CA 1
ATOM 3243 C C . ILE A 1 390 ? 29.218 24.625 43.849 1.00 8.22 458 ILE A C 1
ATOM 3244 O O . ILE A 1 390 ? 29.157 23.646 44.605 1.00 9.69 458 ILE A O 1
ATOM 3249 N N . ALA A 1 391 ? 28.190 25.011 43.091 1.00 8.02 459 ALA A N 1
ATOM 3250 C CA . ALA A 1 391 ? 26.873 24.407 43.305 1.00 8.48 459 ALA A CA 1
ATOM 3251 C C . ALA A 1 391 ? 26.147 23.956 42.040 1.00 8.12 459 ALA A C 1
ATOM 3252 O O . ALA A 1 391 ? 24.997 24.337 41.820 1.00 8.59 459 ALA A O 1
ATOM 3254 N N . PRO A 1 392 ? 26.780 23.095 41.228 1.00 8.82 460 PRO A N 1
ATOM 3255 C CA . PRO A 1 392 ? 26.010 22.489 40.136 1.00 9.60 460 PRO A CA 1
ATOM 3256 C C . PRO A 1 392 ? 24.771 21.795 40.704 1.00 9.11 460 PRO A C 1
ATOM 3257 O O . PRO A 1 392 ? 24.824 21.163 41.766 1.00 9.74 460 PRO A O 1
ATOM 3261 N N . GLY A 1 393 ? 23.655 21.946 39.995 1.00 8.89 461 GLY A N 1
ATOM 3262 C CA . GLY A 1 393 ? 22.355 21.544 40.497 1.00 8.93 461 GLY A CA 1
ATOM 3263 C C . GLY A 1 393 ? 21.566 22.746 40.977 1.00 8.38 461 GLY A C 1
ATOM 3264 O O . GLY A 1 393 ? 20.340 22.693 41.091 1.00 9.73 461 GLY A O 1
ATOM 3265 N N . TYR A 1 394 ? 22.269 23.850 41.227 1.00 7.90 462 TYR A N 1
ATOM 3266 C CA . TYR A 1 394 ? 21.650 25.070 41.735 1.00 7.92 462 TYR A CA 1
ATOM 3267 C C . TYR A 1 394 ? 22.151 26.285 40.967 1.00 7.78 462 TYR A C 1
ATOM 3268 O O . TYR A 1 394 ? 22.144 27.402 41.483 1.00 8.27 462 TYR A O 1
ATOM 3277 N N . ASP A 1 395 ? 22.552 26.094 39.711 1.00 8.15 463 ASP A N 1
ATOM 3278 C CA . ASP A 1 395 ? 23.129 27.216 38.979 1.00 8.92 463 ASP A CA 1
ATOM 3279 C C . ASP A 1 395 ? 22.110 28.259 38.516 1.00 8.36 463 ASP A C 1
ATOM 3280 O O . ASP A 1 395 ? 22.491 29.348 38.102 1.00 8.87 463 ASP A O 1
ATOM 3285 N N . HIS A 1 396 ? 20.824 27.960 38.649 1.00 8.31 464 HIS A N 1
ATOM 3286 C CA . HIS A 1 396 ? 19.808 28.997 38.497 1.00 8.83 464 HIS A CA 1
ATOM 3287 C C . HIS A 1 396 ? 19.898 30.004 39.648 1.00 8.63 464 HIS A C 1
ATOM 3288 O O . HIS A 1 396 ? 19.557 31.166 39.475 1.00 9.80 464 HIS A O 1
ATOM 3295 N N . ILE A 1 397 ? 20.372 29.564 40.811 1.00 7.90 465 ILE A N 1
ATOM 3296 C CA . ILE A 1 397 ? 20.517 30.443 41.965 1.00 8.08 465 ILE A CA 1
ATOM 3297 C C . ILE A 1 397 ? 21.874 31.150 41.955 1.00 7.78 465 ILE A C 1
ATOM 3298 O O . ILE A 1 397 ? 21.949 32.371 42.159 1.00 8.30 465 ILE A O 1
ATOM 3303 N N . THR A 1 398 ? 22.954 30.404 41.699 1.00 7.59 466 THR A N 1
ATOM 3304 C CA . THR A 1 398 ? 24.272 31.031 41.628 1.00 8.24 466 THR A CA 1
ATOM 3305 C C . THR A 1 398 ? 24.285 32.132 40.567 1.00 7.96 466 THR A C 1
ATOM 3306 O O . THR A 1 398 ? 24.950 33.164 40.734 1.00 8.49 466 THR A O 1
ATOM 3310 N N . SER A 1 399 ? 23.543 31.912 39.480 1.00 7.92 467 SER A N 1
ATOM 3311 C CA . SER A 1 399 ? 23.483 32.882 38.400 1.00 7.98 467 SER A CA 1
ATOM 3312 C C . SER A 1 399 ? 22.380 33.920 38.556 1.00 8.12 467 SER A C 1
ATOM 3313 O O . SER A 1 399 ? 22.518 35.009 38.034 1.00 9.24 467 SER A O 1
ATOM 3316 N N . ALA A 1 400 ? 21.296 33.623 39.275 1.00 8.84 468 ALA A N 1
ATOM 3317 C CA . ALA A 1 400 ? 20.298 34.668 39.531 1.00 9.33 468 ALA A CA 1
ATOM 3318 C C . ALA A 1 400 ? 20.946 35.838 40.263 1.00 8.43 468 ALA A C 1
ATOM 3319 O O . ALA A 1 400 ? 20.599 36.994 40.021 1.00 8.66 468 ALA A O 1
ATOM 3321 N N . ILE A 1 401 ? 21.883 35.540 41.161 1.00 8.33 469 ILE A N 1
ATOM 3322 C CA . ILE A 1 401 ? 22.590 36.598 41.867 1.00 8.35 469 ILE A CA 1
ATOM 3323 C C . ILE A 1 401 ? 23.343 37.497 40.876 1.00 8.16 469 ILE A C 1
ATOM 3324 O O . ILE A 1 401 ? 23.237 38.723 40.918 1.00 8.56 469 ILE A O 1
ATOM 332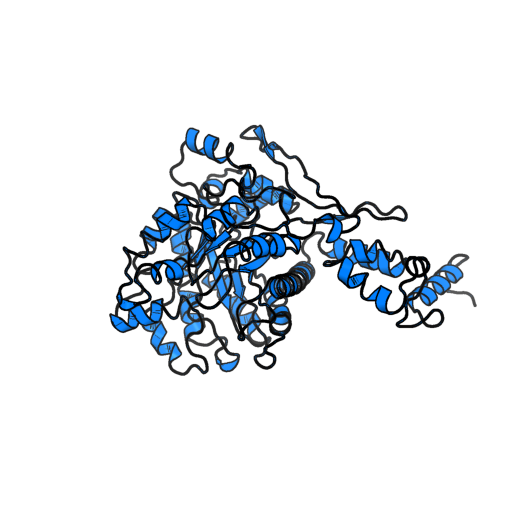9 N N . GLY A 1 402 ? 24.107 36.882 39.974 1.00 7.84 470 GLY A N 1
ATOM 3330 C CA . GLY A 1 402 ? 24.881 37.649 39.016 1.00 8.58 470 GLY A CA 1
ATOM 3331 C C . GLY A 1 402 ? 24.012 38.371 38.003 1.00 7.76 470 GL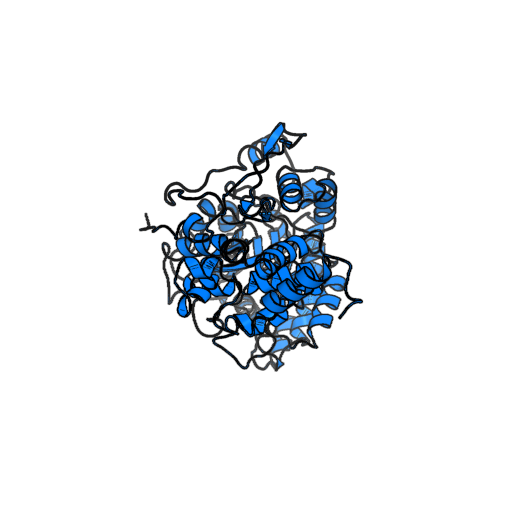Y A C 1
ATOM 3332 O O . GLY A 1 402 ? 24.275 39.529 37.658 1.00 8.44 470 GLY A O 1
ATOM 3333 N N . ALA A 1 403 ? 22.966 37.694 37.538 1.00 7.92 471 ALA A N 1
ATOM 3334 C CA . ALA A 1 403 ? 22.045 38.269 36.557 1.00 7.74 471 ALA A CA 1
ATOM 3335 C C . ALA A 1 403 ? 21.338 39.488 37.144 1.00 7.16 471 ALA A C 1
ATOM 3336 O O . ALA A 1 403 ? 21.204 40.517 36.478 1.00 8.12 471 ALA A O 1
ATOM 3338 N N . ALA A 1 404 ? 20.885 39.384 38.394 1.00 7.49 472 ALA A N 1
ATOM 3339 C CA . ALA A 1 404 ? 20.229 40.522 39.031 1.00 7.95 472 ALA A CA 1
ATOM 3340 C C . ALA A 1 404 ? 21.204 41.689 39.133 1.00 7.81 472 ALA A C 1
ATOM 3341 O O . ALA A 1 404 ? 20.856 42.834 38.848 1.00 8.48 472 ALA A O 1
ATOM 3343 N N A ASN A 1 405 ? 22.439 41.404 39.527 0.45 7.94 473 ASN A N 1
ATOM 3344 N N B ASN A 1 405 ? 22.435 41.393 39.546 0.55 8.25 473 ASN A N 1
ATOM 3345 C CA A ASN A 1 405 ? 23.412 42.478 39.680 0.45 8.27 473 ASN A CA 1
ATOM 3346 C CA B ASN A 1 405 ? 23.445 42.438 39.692 0.55 8.86 473 ASN A CA 1
ATOM 3347 C C A ASN A 1 405 ? 23.803 43.146 38.371 0.45 8.43 473 ASN A C 1
ATOM 3348 C C B ASN A 1 405 ? 23.762 43.133 38.374 0.55 8.74 473 ASN A C 1
ATOM 3349 O O A ASN A 1 405 ? 23.899 44.373 38.293 0.45 9.18 473 ASN A O 1
ATOM 3350 O O B ASN A 1 405 ? 23.762 44.364 38.290 0.55 9.92 473 ASN A O 1
ATOM 3359 N N . ILE A 1 406 ? 24.047 42.348 37.341 1.00 8.14 474 ILE A N 1
ATOM 3360 C CA . ILE A 1 406 ? 24.454 42.922 36.073 1.00 8.41 474 ILE A CA 1
ATOM 3361 C C . ILE A 1 406 ? 23.238 43.573 35.383 1.00 8.34 474 ILE A C 1
ATOM 3362 O O . ILE A 1 406 ? 23.386 44.575 34.680 1.00 9.18 474 ILE A O 1
ATOM 3367 N N . GLY A 1 407 ? 22.036 43.042 35.633 1.00 7.95 475 GLY A N 1
ATOM 3368 C CA . GLY A 1 407 ? 20.802 43.687 35.202 1.00 9.00 475 GLY A CA 1
ATOM 3369 C C . GLY A 1 407 ? 20.649 45.056 35.847 1.00 8.42 475 GLY A C 1
ATOM 3370 O O . GLY A 1 407 ? 20.308 46.044 35.187 1.00 8.77 475 GLY A O 1
ATOM 3371 N N . ALA A 1 408 ? 20.924 45.139 37.147 1.00 8.74 476 ALA A N 1
ATOM 3372 C CA . ALA A 1 408 ? 20.822 46.423 37.833 1.00 9.54 476 ALA A CA 1
ATOM 3373 C C . ALA A 1 408 ? 21.768 47.461 37.229 1.00 9.62 476 ALA A C 1
ATOM 3374 O O . ALA A 1 408 ? 21.451 48.651 37.170 1.00 11.72 476 ALA A O 1
ATOM 3376 N N . LEU A 1 409 ? 22.917 47.001 36.750 1.00 8.92 477 LEU A N 1
ATOM 3377 C CA . LEU A 1 409 ? 23.898 47.898 36.149 1.00 9.28 477 LEU A CA 1
ATOM 3378 C C . LEU A 1 409 ? 23.593 48.258 34.695 1.00 9.65 477 LEU A C 1
ATOM 3379 O O . LEU A 1 409 ? 24.278 49.105 34.113 1.00 11.45 477 LEU A O 1
ATOM 3384 N N . GLY A 1 410 ? 22.579 47.627 34.106 1.00 9.69 478 GLY A N 1
ATOM 3385 C CA . GLY A 1 410 ? 22.129 48.019 32.784 1.00 9.84 478 GLY A CA 1
ATOM 3386 C C . GLY A 1 410 ? 21.957 46.929 31.747 1.00 8.90 478 GLY A C 1
ATOM 3387 O O . GLY A 1 410 ? 21.555 47.237 30.629 1.00 9.56 478 GLY A O 1
ATOM 3388 N N . THR A 1 411 ? 22.242 45.676 32.091 1.00 8.61 479 THR A N 1
ATOM 3389 C CA . THR A 1 411 ? 22.101 44.577 31.137 1.00 8.19 479 THR A CA 1
ATOM 3390 C C . THR A 1 411 ? 20.635 44.398 30.757 1.00 7.46 479 THR A C 1
ATOM 3391 O O . THR A 1 411 ? 19.754 44.359 31.618 1.00 8.59 479 THR A O 1
ATOM 3395 N N . ALA A 1 412 ? 20.379 44.308 29.453 1.00 7.96 480 ALA A N 1
ATOM 3396 C CA . ALA A 1 412 ? 19.027 44.399 28.917 1.00 8.04 480 ALA A CA 1
ATOM 3397 C C . ALA A 1 412 ? 18.318 43.058 28.757 1.00 7.98 480 ALA A C 1
ATOM 3398 O O . ALA A 1 412 ? 17.085 42.987 28.823 1.00 8.13 480 ALA A O 1
ATOM 3400 N N . LEU A 1 413 ? 19.086 42.001 28.519 1.00 7.87 481 LEU A N 1
ATOM 3401 C CA . LEU A 1 413 ? 18.529 40.673 28.291 1.00 7.85 481 LEU A CA 1
ATOM 3402 C C . LEU A 1 413 ? 19.337 39.685 29.113 1.00 7.76 481 LEU A C 1
ATOM 3403 O O . LEU A 1 413 ? 20.569 39.655 29.032 1.00 7.89 481 LEU A O 1
ATOM 3408 N N . LEU A 1 414 ? 18.641 38.912 29.942 1.00 8.32 482 LEU A N 1
ATOM 3409 C CA . LEU A 1 414 ? 19.283 37.918 30.799 1.00 8.71 482 LEU A CA 1
ATOM 3410 C C . LEU A 1 414 ? 18.985 36.530 30.253 1.00 8.36 482 LEU A C 1
ATOM 3411 O O . LEU A 1 414 ? 17.830 36.099 30.227 1.00 9.22 482 LEU A O 1
ATOM 3416 N N . CYS A 1 415 ? 20.016 35.844 29.772 1.00 9.30 483 CYS A N 1
ATOM 3417 C CA . CYS A 1 415 ? 19.823 34.480 29.325 1.00 8.78 483 CYS A CA 1
ATOM 3418 C C . CYS A 1 415 ? 19.744 33.581 30.543 1.00 8.71 483 CYS A C 1
ATOM 3419 O O . CYS A 1 415 ? 20.631 33.612 31.400 1.00 9.46 483 CYS A O 1
ATOM 3422 N N . TYR A 1 416 ? 18.690 32.778 30.625 1.00 8.74 484 TYR A N 1
ATOM 3423 C CA . TYR A 1 416 ? 18.521 31.976 31.816 1.00 8.51 484 TYR A CA 1
ATOM 3424 C C . TYR A 1 416 ? 19.580 30.889 31.934 1.00 8.50 484 TYR A C 1
ATOM 3425 O O . TYR A 1 416 ? 20.309 30.571 30.980 1.00 9.40 484 TYR A O 1
ATOM 3434 N N . VAL A 1 417 ? 19.672 30.363 33.146 1.00 8.72 485 VAL A N 1
ATOM 3435 C CA . VAL A 1 417 ? 20.500 29.219 33.470 1.00 9.30 485 VAL A CA 1
ATOM 3436 C C . VAL A 1 417 ? 19.599 28.346 34.329 1.00 8.85 485 VAL A C 1
ATOM 3437 O O . VAL A 1 417 ? 18.999 28.841 35.286 1.00 10.25 485 VAL A O 1
ATOM 3441 N N . THR A 1 418 ? 19.457 27.074 33.955 1.00 9.13 486 THR A N 1
ATOM 3442 C CA . THR A 1 418 ? 18.545 26.178 34.648 1.00 9.20 486 THR A CA 1
ATOM 3443 C C . THR A 1 418 ? 19.286 25.361 35.705 1.00 8.81 486 THR A C 1
ATOM 3444 O O . THR A 1 418 ? 20.521 25.347 35.730 1.00 9.13 486 THR A O 1
ATOM 3448 N N . PRO A 1 419 ? 18.543 24.630 36.558 1.00 8.80 487 PRO A N 1
ATOM 3449 C CA . PRO A 1 419 ? 19.237 23.761 37.521 1.00 9.44 487 PRO A CA 1
ATOM 3450 C C . PRO A 1 419 ? 20.085 22.664 36.864 1.00 9.26 487 PRO A C 1
ATOM 3451 O O . PRO A 1 419 ? 20.918 22.060 37.557 1.00 10.14 487 PRO A O 1
ATOM 3455 N N . LYS A 1 420 ? 19.902 22.425 35.560 1.00 9.12 488 LYS A N 1
ATOM 3456 C CA . LYS A 1 420 ? 20.679 21.406 34.849 1.00 9.91 488 LYS A CA 1
ATOM 3457 C C . LYS A 1 420 ? 21.975 21.914 34.233 1.00 9.87 488 LYS A C 1
ATOM 3458 O O . LYS A 1 420 ? 22.700 21.133 33.621 1.00 10.85 488 LYS A O 1
ATOM 3464 N N . GLU A 1 421 ? 22.272 23.200 34.383 1.00 9.22 489 GLU A N 1
ATOM 3465 C CA . GLU A 1 421 ? 23.517 23.743 33.847 1.00 9.60 489 GLU A CA 1
ATOM 3466 C C . GLU A 1 421 ? 24.707 22.916 34.325 1.00 9.35 489 GLU A C 1
ATOM 3467 O O . GLU A 1 421 ? 24.816 22.620 35.518 1.00 9.84 489 GLU A O 1
ATOM 3473 N N . HIS A 1 422 ? 25.582 22.553 33.387 1.00 9.80 490 HIS A N 1
ATOM 3474 C CA . HIS A 1 422 ? 26.798 21.760 33.619 1.00 9.96 490 HIS A CA 1
ATOM 3475 C C . HIS A 1 422 ? 26.532 20.269 33.798 1.00 10.02 490 HIS A C 1
ATOM 3476 O O . HIS A 1 422 ? 27.471 19.497 33.999 1.00 11.46 490 HIS A O 1
ATOM 3483 N N . LEU A 1 423 ? 25.267 19.858 33.705 1.00 9.84 491 LEU A N 1
ATOM 3484 C CA . LEU A 1 423 ? 24.883 18.495 34.066 1.00 9.88 491 LEU A CA 1
ATOM 3485 C C . LEU A 1 423 ? 24.123 17.734 32.989 1.00 10.80 491 LEU A C 1
ATOM 3486 O O . LEU A 1 423 ? 24.297 16.526 32.862 1.00 12.00 491 LEU A O 1
ATOM 3491 N N . GLY A 1 424 ? 23.263 18.415 32.237 1.00 11.08 492 GLY A N 1
ATOM 3492 C CA . GLY A 1 424 ? 22.497 17.744 31.203 1.00 12.14 492 GLY A CA 1
ATOM 3493 C C . GLY A 1 424 ? 21.489 18.662 30.568 1.00 12.46 492 GLY A C 1
ATOM 3494 O O . GLY A 1 424 ? 21.379 19.821 30.942 1.00 14.38 492 GLY A O 1
ATOM 3495 N N . LEU A 1 425 ? 20.750 18.132 29.600 1.00 13.08 493 LEU A N 1
ATOM 3496 C CA . LEU A 1 425 ? 19.753 18.914 28.877 1.00 13.92 493 LEU A CA 1
ATOM 3497 C C . LEU A 1 425 ? 18.559 19.231 29.785 1.00 13.80 493 LEU A C 1
ATOM 3498 O O . LEU A 1 425 ? 17.978 18.324 30.376 1.00 14.18 493 LEU A O 1
ATOM 3503 N N . PRO A 1 426 ? 18.178 20.517 29.894 1.00 12.60 494 PRO A N 1
ATOM 3504 C CA . PRO A 1 426 ? 17.029 20.835 30.756 1.00 12.72 494 PRO A CA 1
ATOM 3505 C C . PRO A 1 426 ? 15.722 20.232 30.241 1.00 13.05 494 PRO A C 1
ATOM 3506 O O . PRO A 1 426 ? 15.457 20.235 29.030 1.00 14.04 494 PRO A O 1
ATOM 3510 N N . ASN A 1 427 ? 14.915 19.710 31.157 1.00 13.04 495 ASN A N 1
ATOM 3511 C CA . ASN A 1 427 ? 13.581 19.246 30.803 1.00 13.33 495 ASN A CA 1
ATOM 3512 C C . ASN A 1 427 ? 12.548 20.342 31.084 1.00 12.36 495 ASN A C 1
ATOM 3513 O O . ASN A 1 427 ? 12.900 21.435 31.529 1.00 11.92 495 ASN A O 1
ATOM 3518 N N . ARG A 1 428 ? 11.276 20.055 30.823 1.00 13.09 496 ARG A N 1
ATOM 3519 C CA . ARG A 1 428 ? 10.221 21.050 31.010 1.00 14.20 496 ARG A CA 1
ATOM 3520 C C . ARG A 1 428 ? 10.173 21.642 32.426 1.00 12.85 496 ARG A C 1
ATOM 3521 O O . ARG A 1 428 ? 9.892 22.833 32.596 1.00 12.73 496 ARG A O 1
ATOM 3529 N N . ASP A 1 429 ? 10.439 20.823 33.445 1.00 13.04 497 ASP A N 1
ATOM 3530 C CA . ASP A 1 429 ? 10.450 21.319 34.829 1.00 13.36 497 ASP A CA 1
ATOM 3531 C C . ASP A 1 429 ? 11.609 22.298 35.052 1.00 12.84 497 ASP A C 1
ATOM 3532 O O . ASP A 1 429 ? 11.463 23.338 35.713 1.00 13.35 497 ASP A O 1
ATOM 3537 N N . ASP A 1 430 ? 12.767 21.965 34.492 1.00 11.63 498 ASP A N 1
ATOM 3538 C CA . ASP A 1 430 ? 13.937 22.816 34.619 1.00 11.55 498 ASP A CA 1
ATOM 3539 C C . ASP A 1 430 ? 13.739 24.141 33.896 1.00 10.55 498 ASP A C 1
ATOM 3540 O O . ASP A 1 430 ? 14.243 25.175 34.339 1.00 10.94 498 ASP A O 1
ATOM 3545 N N . VAL A 1 431 ? 13.024 24.106 32.772 1.00 10.89 499 VAL A N 1
ATOM 3546 C CA . VAL A 1 431 ? 12.709 25.315 32.026 1.00 11.23 499 VAL A CA 1
ATOM 3547 C C . VAL A 1 431 ? 11.885 26.256 32.911 1.00 10.47 499 VAL A C 1
ATOM 3548 O O . VAL A 1 431 ? 12.215 27.439 33.034 1.00 10.44 499 VAL A O 1
ATOM 3552 N N . LYS A 1 432 ? 10.831 25.738 33.543 1.00 10.38 500 LYS A N 1
ATOM 3553 C CA . LYS A 1 432 ? 10.044 26.566 34.457 1.00 10.65 500 LYS A CA 1
ATOM 3554 C C . LYS A 1 432 ? 10.923 27.144 35.576 1.00 9.91 500 LYS A C 1
ATOM 3555 O O . LYS A 1 432 ? 10.863 28.335 35.869 1.00 10.02 500 LYS A O 1
ATOM 3561 N N . ALA A 1 433 ? 11.744 26.302 36.199 1.00 10.38 501 ALA A N 1
ATOM 3562 C CA . ALA A 1 433 ? 12.571 26.754 37.321 1.00 10.71 501 ALA A CA 1
ATOM 3563 C C . ALA A 1 433 ? 13.510 27.880 36.891 1.00 9.11 501 ALA A C 1
ATOM 3564 O O . ALA A 1 433 ? 13.706 28.869 37.614 1.00 9.03 501 ALA A O 1
ATOM 3566 N N . GLY A 1 434 ? 14.106 27.725 35.711 1.00 9.13 502 GLY A N 1
ATOM 3567 C CA . GLY A 1 434 ? 14.996 28.739 35.189 1.00 9.48 502 GLY A CA 1
ATOM 3568 C C . GLY A 1 434 ? 14.278 30.036 34.876 1.00 8.42 502 GLY A C 1
ATOM 3569 O O . GLY A 1 434 ? 14.781 31.118 35.187 1.00 8.71 502 GLY A O 1
ATOM 3570 N N . VAL A 1 435 ? 13.100 29.947 34.263 1.00 8.30 503 VAL A N 1
ATOM 3571 C CA . VAL A 1 435 ? 12.365 31.156 33.925 1.00 8.36 503 VAL A CA 1
ATOM 3572 C C . VAL A 1 435 ? 11.952 31.914 35.192 1.00 7.55 503 VAL A C 1
ATOM 3573 O O . VAL A 1 435 ? 12.086 33.132 35.267 1.00 8.03 503 VAL A O 1
ATOM 3577 N N A ILE A 1 436 ? 11.449 31.196 36.194 0.67 8.01 504 ILE A N 1
ATOM 3578 N N B ILE A 1 436 ? 11.467 31.192 36.194 0.33 7.79 504 ILE A N 1
ATOM 3579 C CA A ILE A 1 436 ? 11.049 31.857 37.435 0.67 8.12 504 ILE A CA 1
ATOM 3580 C CA B ILE A 1 436 ? 11.052 31.834 37.437 0.33 7.80 504 ILE A CA 1
ATOM 3581 C C A ILE A 1 436 ? 12.243 32.553 38.091 0.67 7.25 504 ILE A C 1
ATOM 3582 C C B ILE A 1 436 ? 12.222 32.521 38.146 0.33 7.84 504 ILE A C 1
ATOM 3583 O O A ILE A 1 436 ? 12.150 33.713 38.479 0.67 7.12 504 ILE A O 1
ATOM 3584 O O B ILE A 1 436 ? 12.089 33.647 38.621 0.33 8.38 504 ILE A O 1
ATOM 3593 N N . ALA A 1 437 ? 13.373 31.856 38.198 1.00 7.65 505 ALA A N 1
ATOM 3594 C CA . ALA A 1 437 ? 14.559 32.454 38.816 1.00 7.74 505 ALA A CA 1
ATOM 3595 C C . ALA A 1 437 ? 14.982 33.718 38.077 1.00 6.79 505 ALA A C 1
ATOM 3596 O O . ALA A 1 437 ? 15.365 34.708 38.696 1.00 7.44 505 ALA A O 1
ATOM 3598 N N . TYR A 1 438 ? 14.869 33.688 36.750 1.00 7.15 506 TYR A N 1
ATOM 3599 C CA . TYR A 1 438 ? 15.259 34.825 35.932 1.00 7.44 506 TYR A CA 1
ATOM 3600 C C . TYR A 1 438 ? 14.250 35.956 35.916 1.00 7.20 506 TYR A C 1
ATOM 3601 O O . TYR A 1 438 ? 14.639 37.119 35.832 1.00 7.71 506 TYR A O 1
ATOM 3610 N N . LYS A 1 439 ? 12.963 35.640 36.040 1.00 7.20 507 LYS A N 1
ATOM 3611 C CA . LYS A 1 439 ? 11.963 36.693 36.199 1.00 7.27 507 LYS A CA 1
ATOM 3612 C C . LYS A 1 439 ? 12.182 37.424 37.526 1.00 7.55 507 LYS A C 1
ATOM 3613 O O . LYS A 1 439 ? 11.991 38.637 37.615 1.00 7.94 507 LYS A O 1
ATOM 3619 N N . ILE A 1 440 ? 12.577 36.686 38.559 1.00 7.19 508 ILE A N 1
ATOM 3620 C CA . ILE A 1 440 ? 12.971 37.297 39.824 1.00 7.59 508 ILE A CA 1
ATOM 3621 C C . ILE A 1 440 ? 14.147 38.243 39.625 1.00 7.07 508 ILE A C 1
ATOM 3622 O O . ILE A 1 440 ? 14.092 39.400 40.044 1.00 7.66 508 ILE A O 1
ATOM 3627 N N . ALA A 1 441 ? 15.209 37.760 38.982 1.00 7.45 509 ALA A N 1
ATOM 3628 C CA . ALA A 1 441 ? 16.385 38.597 38.767 1.00 7.84 509 ALA A CA 1
ATOM 3629 C C . ALA A 1 441 ? 16.045 39.838 37.949 1.00 7.24 509 ALA A C 1
ATOM 3630 O O . ALA A 1 441 ? 16.501 40.937 38.270 1.00 7.86 509 ALA A O 1
ATOM 3632 N N . ALA A 1 442 ? 15.274 39.654 36.876 1.00 7.33 510 ALA A N 1
ATOM 3633 C CA . ALA A 1 442 ? 14.929 40.760 35.999 1.00 7.62 510 ALA A CA 1
ATOM 3634 C C . ALA A 1 442 ? 14.098 41.809 36.738 1.00 7.43 510 ALA A C 1
ATOM 3635 O O . ALA A 1 442 ? 14.339 43.004 36.607 1.00 7.43 510 ALA A O 1
ATOM 3637 N N . HIS A 1 443 ? 13.119 41.370 37.525 1.00 7.66 511 HIS A N 1
ATOM 3638 C CA . HIS A 1 443 ? 12.297 42.326 38.242 1.00 7.78 511 HIS A CA 1
ATOM 3639 C C . HIS A 1 443 ? 13.078 43.008 39.365 1.00 7.57 511 HIS A C 1
ATOM 3640 O O . HIS A 1 443 ? 12.899 44.199 39.607 1.00 7.90 511 HIS A O 1
ATOM 3647 N N . ALA A 1 444 ? 13.945 42.257 40.038 1.00 7.70 512 ALA A N 1
ATOM 3648 C CA . ALA A 1 444 ? 14.781 42.852 41.076 1.00 7.78 512 ALA A CA 1
ATOM 3649 C C . ALA A 1 444 ? 15.647 43.950 40.459 1.00 7.67 512 ALA A C 1
ATOM 3650 O O . ALA A 1 444 ? 15.837 45.008 41.058 1.00 7.80 512 ALA A O 1
ATOM 3652 N N . ALA A 1 445 ? 16.149 43.703 39.248 1.00 7.59 513 ALA A N 1
ATOM 3653 C CA . ALA A 1 445 ? 16.915 44.707 38.523 1.00 7.95 513 ALA A CA 1
ATOM 3654 C C . ALA A 1 445 ? 16.044 45.912 38.147 1.00 8.20 513 ALA A C 1
ATOM 3655 O O . ALA A 1 445 ? 16.486 47.052 38.281 1.00 8.45 513 ALA A O 1
ATOM 3657 N N . ASP A 1 446 ? 14.816 45.673 37.675 1.00 8.45 514 ASP A N 1
ATOM 3658 C CA . ASP A 1 446 ? 13.916 46.793 37.372 1.00 8.44 514 ASP A CA 1
ATOM 3659 C C . ASP A 1 446 ? 13.735 47.690 38.609 1.00 7.83 514 ASP A C 1
ATOM 3660 O O . ASP A 1 446 ? 13.724 48.923 38.510 1.00 8.69 514 ASP A O 1
ATOM 3665 N N . LEU A 1 447 ? 13.576 47.071 39.780 1.00 8.08 515 LEU A N 1
ATOM 3666 C CA . LEU A 1 447 ? 13.416 47.844 41.012 1.00 8.23 515 LEU A CA 1
ATOM 3667 C C . LEU A 1 447 ? 14.679 48.645 41.301 1.00 8.23 515 LEU A C 1
ATOM 3668 O O . LEU A 1 447 ? 14.611 49.817 41.657 1.00 9.21 515 LEU A O 1
ATOM 3673 N N . ALA A 1 448 ? 15.839 48.014 41.139 1.00 8.28 516 ALA A N 1
ATOM 3674 C CA . ALA A 1 448 ? 17.111 48.674 41.421 1.00 8.87 516 ALA A CA 1
ATOM 3675 C C . ALA A 1 448 ? 17.346 49.879 40.521 1.00 8.85 516 ALA A C 1
ATOM 3676 O O . ALA A 1 448 ? 17.986 50.840 40.930 1.00 10.74 516 ALA A O 1
ATOM 3678 N N . LYS A 1 449 ? 16.817 49.816 39.305 1.00 8.58 517 LYS A N 1
ATOM 3679 C CA . LYS A 1 449 ? 16.933 50.895 38.334 1.00 9.63 517 LYS A CA 1
ATOM 3680 C C . LYS A 1 449 ? 15.855 51.944 38.526 1.00 10.42 517 LYS A C 1
ATOM 3681 O O . LYS A 1 449 ? 15.824 52.948 37.811 1.00 11.83 517 LYS A O 1
ATOM 3687 N N . GLN A 1 450 ? 14.961 51.703 39.483 1.00 10.23 518 GLN A N 1
ATOM 3688 C CA . GLN A 1 450 ? 13.807 52.574 39.704 1.00 11.39 518 GLN A CA 1
ATOM 3689 C C . GLN A 1 450 ? 13.009 52.736 38.412 1.00 11.06 518 GLN A C 1
ATOM 3690 O O . GLN A 1 450 ? 12.552 53.830 38.062 1.00 12.73 518 GLN A O 1
ATOM 3696 N N . HIS A 1 451 ? 12.852 51.631 37.689 1.00 10.51 519 HIS A N 1
ATOM 3697 C CA . HIS A 1 451 ? 12.104 51.656 36.443 1.00 10.70 519 HIS A CA 1
ATOM 3698 C C . HIS A 1 451 ? 10.655 52.038 36.737 1.00 10.97 519 HIS A C 1
ATOM 3699 O O . HIS A 1 451 ? 10.075 51.535 37.689 1.00 11.73 519 HIS A O 1
ATOM 3706 N N . PRO A 1 452 ? 10.065 52.939 35.931 1.00 11.76 520 PRO A N 1
ATOM 3707 C CA . PRO A 1 452 ? 8.722 53.429 36.259 1.00 13.00 520 PRO A CA 1
ATOM 3708 C C . PRO A 1 452 ? 7.719 52.310 36.497 1.00 12.80 520 PRO A C 1
ATOM 3709 O O . PRO A 1 452 ? 7.625 51.372 35.696 1.00 12.27 520 PRO A O 1
ATOM 3713 N N A HIS A 1 453 ? 7.030 52.406 37.633 0.58 14.75 521 HIS A N 1
ATOM 3714 N N B HIS A 1 453 ? 6.988 52.404 37.607 0.42 14.36 521 HIS A N 1
ATOM 3715 C CA A HIS A 1 453 ? 5.908 51.539 37.990 0.58 16.52 521 HIS A CA 1
ATOM 3716 C CA B HIS A 1 453 ? 5.863 51.511 37.907 0.42 15.65 521 HIS A CA 1
ATOM 3717 C C A HIS A 1 453 ? 6.263 50.095 38.343 0.58 14.63 521 HIS A C 1
ATOM 3718 C C B HIS A 1 453 ? 6.258 50.096 38.366 0.42 14.13 521 HIS A C 1
ATOM 3719 O O A HIS A 1 453 ? 5.374 49.294 38.621 0.58 15.68 521 HIS A O 1
ATOM 3720 O O B HIS A 1 453 ? 5.389 49.320 38.754 0.42 14.60 521 HIS A O 1
ATOM 3733 N N . ALA A 1 454 ? 7.547 49.755 38.342 1.00 13.39 522 ALA A N 1
ATOM 3734 C CA . ALA A 1 454 ? 7.947 48.383 38.674 1.00 12.95 522 ALA A CA 1
ATOM 3735 C C . ALA A 1 454 ? 7.534 47.982 40.092 1.00 11.54 522 ALA A C 1
ATOM 3736 O O . ALA A 1 454 ? 7.085 46.860 40.317 1.00 11.95 522 ALA A O 1
ATOM 3738 N N . GLN A 1 455 ? 7.645 48.911 41.035 1.00 10.61 523 GLN A N 1
ATOM 3739 C CA . GLN A 1 455 ? 7.326 48.599 42.420 1.00 9.87 523 GLN A CA 1
ATOM 3740 C C . GLN A 1 455 ? 5.830 48.397 42.656 1.00 9.45 523 GLN A C 1
ATOM 3741 O O . GLN A 1 455 ? 5.440 47.854 43.684 1.00 9.83 523 GLN A O 1
ATOM 3747 N N . ALA A 1 456 ? 4.988 48.821 41.712 1.00 10.27 524 ALA A N 1
ATOM 3748 C CA . ALA A 1 456 ? 3.548 48.638 41.892 1.00 10.67 524 ALA A CA 1
ATOM 3749 C C . ALA A 1 456 ? 3.191 47.166 42.082 1.00 9.42 524 ALA A C 1
ATOM 3750 O O . ALA A 1 456 ? 2.265 46.834 42.815 1.00 9.76 524 ALA A O 1
ATOM 3752 N N . TRP A 1 457 ? 3.938 46.285 41.427 1.00 9.29 525 TRP A N 1
ATOM 3753 C CA . TRP A 1 457 ? 3.704 44.857 41.552 1.00 9.10 525 TRP A CA 1
ATOM 3754 C C . TRP A 1 457 ? 4.011 44.390 42.984 1.00 8.56 525 TRP A C 1
ATOM 3755 O O . TRP A 1 457 ? 3.167 43.766 43.635 1.00 9.15 525 TRP A O 1
ATOM 3766 N N . ASP A 1 458 ? 5.201 44.707 43.486 1.00 7.89 526 ASP A N 1
ATOM 3767 C CA . ASP A 1 458 ? 5.562 44.365 44.855 1.00 8.07 526 ASP A CA 1
ATOM 3768 C C . ASP A 1 458 ? 4.560 44.937 45.839 1.00 8.40 526 ASP A C 1
ATOM 3769 O O . ASP A 1 458 ? 4.191 44.271 46.805 1.00 8.67 526 ASP A O 1
ATOM 3774 N N . ASP A 1 459 ? 4.142 46.179 45.609 1.00 8.56 527 ASP A N 1
ATOM 3775 C CA . ASP A 1 459 ? 3.230 46.836 46.543 1.00 9.28 527 ASP A CA 1
ATOM 3776 C C . ASP A 1 459 ? 1.870 46.145 46.575 1.00 8.74 527 ASP A C 1
ATOM 3777 O O . ASP A 1 459 ? 1.268 45.999 47.637 1.00 9.80 527 ASP A O 1
ATOM 3782 N N . ALA A 1 460 ? 1.371 45.737 45.408 1.00 8.97 528 ALA A N 1
ATOM 3783 C CA . ALA A 1 460 ? 0.077 45.062 45.365 1.00 9.49 528 ALA A CA 1
ATOM 3784 C C . ALA A 1 460 ? 0.131 43.732 46.115 1.00 9.02 528 ALA A C 1
ATOM 3785 O O . ALA A 1 460 ? -0.779 43.399 46.880 1.00 9.60 528 ALA A O 1
ATOM 3787 N N . LEU A 1 461 ? 1.204 42.973 45.924 1.00 8.34 529 LEU A N 1
ATOM 3788 C CA . LEU A 1 461 ? 1.317 41.699 46.619 1.00 8.68 529 LEU A CA 1
ATOM 3789 C C . LEU A 1 461 ? 1.476 41.934 48.128 1.00 8.23 529 LEU A C 1
ATOM 3790 O O . LEU A 1 461 ? 0.832 41.263 48.944 1.00 9.25 529 LEU A O 1
ATOM 3795 N N . SER A 1 462 ? 2.333 42.880 48.498 1.00 8.75 530 SER A N 1
ATOM 3796 C CA . SER A 1 462 ? 2.565 43.160 49.916 1.00 8.98 530 SER A CA 1
ATOM 3797 C C . SER A 1 462 ? 1.314 43.679 50.623 1.00 9.13 530 SER A C 1
ATOM 3798 O O . SER A 1 462 ? 1.084 43.372 51.796 1.00 9.72 530 SER A O 1
ATOM 3801 N N . LYS A 1 463 ? 0.490 44.440 49.909 1.00 9.58 531 LYS A N 1
ATOM 3802 C CA . LYS A 1 463 ? -0.770 44.898 50.486 1.00 9.94 531 LYS A CA 1
ATOM 3803 C C . LYS A 1 463 ? -1.696 43.706 50.751 1.00 9.51 531 LYS A C 1
ATOM 3804 O O . LYS A 1 463 ? -2.320 43.617 51.815 1.00 10.23 531 LYS A O 1
ATOM 3810 N N . ALA A 1 464 ? -1.778 42.786 49.794 1.00 10.02 532 ALA A N 1
ATOM 3811 C CA . ALA A 1 464 ? -2.564 41.570 49.983 1.00 10.02 532 ALA A CA 1
ATOM 3812 C C . ALA A 1 464 ? -2.031 40.741 51.157 1.00 10.17 532 ALA A C 1
ATOM 3813 O O . ALA A 1 464 ? -2.806 40.160 51.918 1.00 11.01 532 ALA A O 1
ATOM 3815 N N . ARG A 1 465 ? -0.708 40.695 51.300 1.00 10.16 533 ARG A N 1
ATOM 3816 C CA . ARG A 1 465 ? -0.063 39.991 52.401 1.00 10.41 533 ARG A CA 1
ATOM 3817 C C . ARG A 1 465 ? -0.471 40.592 53.747 1.00 10.57 533 ARG A C 1
ATOM 3818 O O . ARG A 1 465 ? -0.907 39.880 54.656 1.00 11.04 533 ARG A O 1
ATOM 3826 N N . PHE A 1 466 ? -0.339 41.906 53.875 1.00 10.13 534 PHE A N 1
ATOM 3827 C CA . PHE A 1 466 ? -0.672 42.568 55.127 1.00 10.88 534 PHE A CA 1
ATOM 3828 C C . PHE A 1 466 ? -2.146 42.426 55.479 1.00 11.38 534 PHE A C 1
ATOM 3829 O O . PHE A 1 466 ? -2.487 42.327 56.657 1.00 12.20 534 PHE A O 1
ATOM 3837 N N . GLU A 1 467 ? -3.005 42.401 54.463 1.00 11.31 535 GLU A N 1
ATOM 3838 C CA . GLU A 1 467 ? -4.446 42.370 54.669 1.00 11.26 535 GLU A CA 1
ATOM 3839 C C . GLU A 1 467 ? -5.016 40.956 54.735 1.00 11.63 535 GLU A C 1
ATOM 3840 O O . GLU A 1 467 ? -6.227 40.779 54.865 1.00 13.01 535 GLU A O 1
ATOM 3846 N N . PHE A 1 468 ? -4.139 39.960 54.659 1.00 11.68 536 PHE A N 1
ATOM 3847 C CA . PHE A 1 468 ? -4.542 38.552 54.714 1.00 12.13 536 PHE A CA 1
ATOM 3848 C C . PHE A 1 468 ? -5.503 38.167 53.586 1.00 12.37 536 PHE A C 1
ATOM 3849 O O . PHE A 1 468 ? -6.331 37.269 53.736 1.00 13.34 536 PHE A O 1
ATOM 3857 N N . ARG A 1 469 ? -5.370 38.847 52.449 1.00 11.59 537 ARG A N 1
ATOM 3858 C CA . ARG A 1 469 ? -6.073 38.449 51.237 1.00 11.62 537 ARG A CA 1
ATOM 3859 C C . ARG A 1 469 ? -5.235 37.382 50.540 1.00 11.36 537 ARG A C 1
ATOM 3860 O O . ARG A 1 469 ? -4.567 37.640 49.540 1.00 11.19 537 ARG A O 1
ATOM 3868 N N . TRP A 1 470 ? -5.260 36.176 51.095 1.00 11.56 538 TRP A N 1
ATOM 3869 C CA . TRP A 1 470 ? -4.326 35.132 50.695 1.00 12.30 538 TRP A CA 1
ATOM 3870 C C . TRP A 1 470 ? -4.432 34.774 49.216 1.00 12.55 538 TRP A C 1
ATOM 3871 O O . TRP A 1 470 ? -3.425 34.670 48.521 1.00 12.14 538 TRP A O 1
ATOM 3882 N N A MET A 1 471 ? -5.652 34.579 48.729 0.50 12.26 539 MET A N 1
ATOM 3883 N N B MET A 1 471 ? -5.654 34.582 48.734 0.50 13.39 539 MET A N 1
ATOM 3884 C CA A MET A 1 471 ? -5.821 34.211 47.327 0.50 12.46 539 MET A CA 1
ATOM 3885 C CA B MET A 1 471 ? -5.836 34.216 47.335 0.50 14.59 539 MET A CA 1
ATOM 3886 C C A MET A 1 471 ? -5.344 35.318 46.384 0.50 12.35 539 MET A C 1
ATOM 3887 C C B MET A 1 471 ? -5.307 35.315 46.411 0.50 13.06 539 MET A C 1
ATOM 3888 O O A MET A 1 471 ? -4.800 35.035 45.318 0.50 12.61 539 MET A O 1
ATOM 3889 O O B MET A 1 471 ? -4.684 35.026 45.391 0.50 12.32 539 MET A O 1
ATOM 3898 N N . ASP A 1 472 ? -5.533 36.572 46.783 1.00 12.30 540 ASP A N 1
ATOM 3899 C CA . ASP A 1 472 ? -4.999 37.696 46.016 1.00 12.14 540 ASP A CA 1
ATOM 3900 C C . ASP A 1 472 ? -3.470 37.671 46.016 1.00 10.85 540 ASP A C 1
ATOM 3901 O O . ASP A 1 472 ? -2.841 37.896 44.982 1.00 11.10 540 ASP A O 1
ATOM 3906 N N . GLN A 1 473 ? -2.876 37.422 47.188 1.00 10.82 541 GLN A N 1
ATOM 3907 C CA . GLN A 1 473 ? -1.425 37.318 47.279 1.00 10.75 541 GLN A CA 1
ATOM 3908 C C . GLN A 1 473 ? -0.911 36.269 46.297 1.00 11.24 541 GLN A C 1
ATOM 3909 O O . GLN A 1 473 ? 0.022 36.509 45.529 1.00 11.28 541 GLN A O 1
ATOM 3915 N N . PHE A 1 474 ? -1.513 35.090 46.329 1.00 10.87 542 PHE A N 1
ATOM 3916 C CA . PHE A 1 474 ? -1.062 34.023 45.445 1.00 11.27 542 PHE A CA 1
ATOM 3917 C C . PHE A 1 474 ? -1.252 34.438 43.979 1.00 11.39 542 PHE A C 1
ATOM 3918 O O . PHE A 1 474 ? -0.357 34.258 43.153 1.00 11.31 542 PHE A O 1
ATOM 3926 N N . ALA A 1 475 ? -2.413 35.007 43.663 1.00 10.94 543 ALA A N 1
ATOM 3927 C CA . ALA A 1 475 ? -2.745 35.362 42.288 1.00 10.84 543 ALA A CA 1
ATOM 3928 C C . ALA A 1 475 ? -1.778 36.390 41.711 1.00 10.40 543 ALA A C 1
ATOM 3929 O O . ALA A 1 475 ? -1.534 36.398 40.512 1.00 10.44 543 ALA A O 1
ATOM 3931 N N . LEU A 1 476 ? -1.245 37.258 42.565 1.00 10.64 544 LEU A N 1
ATOM 3932 C CA . LEU A 1 476 ? -0.325 38.304 42.150 1.00 11.28 544 LEU A CA 1
ATOM 3933 C C . LEU A 1 476 ? 1.115 37.827 42.008 1.00 11.23 544 LEU A C 1
ATOM 3934 O O . LEU A 1 476 ? 1.960 38.566 41.521 1.00 13.25 544 LEU A O 1
ATOM 3939 N N A SER A 1 477 ? 1.413 36.610 42.450 0.70 11.26 545 SER A N 1
ATOM 3940 N N B SER A 1 477 ? 1.379 36.596 42.453 0.30 11.91 545 SER A N 1
ATOM 3941 C CA A SER A 1 477 ? 2.805 36.182 42.471 0.70 11.25 545 SER A CA 1
ATOM 3942 C CA B SER A 1 477 ? 2.733 36.039 42.502 0.30 12.69 545 SER A CA 1
ATOM 3943 C C A SER A 1 477 ? 3.240 35.595 41.141 0.70 10.18 545 SER A C 1
ATOM 3944 C C B SER A 1 477 ? 3.237 35.621 41.124 0.30 11.84 545 SER A C 1
ATOM 3945 O O A SER A 1 477 ? 2.421 35.310 40.264 0.70 9.97 545 SER A O 1
ATOM 3946 O O B SER A 1 477 ? 2.458 35.506 40.178 0.30 12.18 545 SER A O 1
ATOM 3951 N N . LEU A 1 478 ? 4.541 35.374 41.017 1.00 11.22 546 LEU A N 1
ATOM 3952 C CA . LEU A 1 478 ? 5.109 34.839 39.783 1.00 12.78 546 LEU A CA 1
ATOM 3953 C C . LEU A 1 478 ? 4.583 33.448 39.477 1.00 11.50 546 LEU A C 1
ATOM 3954 O O . LEU A 1 478 ? 4.468 33.073 38.311 1.00 12.72 546 LEU A O 1
ATOM 3959 N N . ASP A 1 479 ? 4.303 32.672 40.519 1.00 9.85 547 ASP A N 1
ATOM 3960 C CA . ASP A 1 479 ? 3.877 31.281 40.361 1.00 10.21 547 ASP A CA 1
ATOM 3961 C C . ASP A 1 479 ? 2.803 30.976 41.402 1.00 10.24 547 ASP A C 1
ATOM 3962 O O . ASP A 1 479 ? 3.080 30.414 42.460 1.00 10.88 547 ASP A O 1
ATOM 3967 N N . PRO A 1 480 ? 1.559 31.383 41.113 1.00 10.04 548 PRO A N 1
ATOM 3968 C CA . PRO A 1 480 ? 0.479 31.329 42.107 1.00 9.91 548 PRO A CA 1
ATOM 3969 C C . PRO A 1 480 ? 0.249 29.962 42.743 1.00 10.83 548 PRO A C 1
ATOM 3970 O O . PRO A 1 480 ? 0.044 29.889 43.960 1.00 10.93 548 PRO A O 1
ATOM 3974 N N . MET A 1 481 ? 0.257 28.892 41.958 1.00 10.97 549 MET A N 1
ATOM 3975 C CA . MET A 1 481 ? -0.075 27.582 42.514 1.00 12.27 549 MET A CA 1
ATOM 3976 C C . MET A 1 481 ? 1.009 27.033 43.429 1.00 11.81 549 MET A C 1
ATOM 3977 O O . MET A 1 481 ? 0.715 26.258 44.331 1.00 12.85 549 MET A O 1
ATOM 3982 N N . THR A 1 482 ? 2.258 27.431 43.211 1.00 11.24 550 THR A N 1
ATOM 3983 C CA . THR A 1 482 ? 3.315 27.039 44.134 1.00 11.46 550 THR A CA 1
ATOM 3984 C C . THR A 1 482 ? 3.107 27.711 45.484 1.00 11.05 550 THR A C 1
ATOM 3985 O O . THR A 1 482 ? 3.156 27.054 46.524 1.00 11.25 550 THR A O 1
ATOM 3989 N N . ALA A 1 483 ? 2.853 29.016 45.468 1.00 10.24 551 ALA A N 1
ATOM 3990 C CA . ALA A 1 483 ? 2.637 29.737 46.718 1.00 10.32 551 ALA A CA 1
ATOM 3991 C C . ALA A 1 483 ? 1.435 29.155 47.461 1.00 11.47 551 ALA A C 1
ATOM 3992 O O . ALA A 1 483 ? 1.491 28.889 48.665 1.00 12.10 551 ALA A O 1
ATOM 3994 N N . MET A 1 484 ? 0.350 28.922 46.729 1.00 11.42 552 MET A N 1
ATOM 3995 C CA . MET A 1 484 ? -0.851 28.385 47.340 1.00 12.14 552 MET A CA 1
ATOM 3996 C C . MET A 1 484 ? -0.624 26.985 47.919 1.00 12.03 552 MET A C 1
ATOM 3997 O O . MET A 1 484 ? -0.995 26.701 49.062 1.00 13.44 552 MET A O 1
ATOM 4002 N N A SER A 1 485 ? -0.024 26.110 47.118 0.48 12.20 553 SER A N 1
ATOM 4003 N N B SER A 1 485 ? -0.020 26.102 47.131 0.52 12.36 553 SER A N 1
ATOM 4004 C CA A SER A 1 485 ? 0.233 24.742 47.549 0.48 12.59 553 SER A CA 1
ATOM 4005 C CA B SER A 1 485 ? 0.193 24.734 47.589 0.52 12.98 553 SER A CA 1
ATOM 4006 C C A SER A 1 485 ? 1.126 24.707 48.783 0.48 12.47 553 SER A C 1
ATOM 4007 C C B SER A 1 485 ? 1.160 24.664 48.772 0.52 12.69 553 SER A C 1
ATOM 4008 O O A SER A 1 485 ? 0.872 23.948 49.719 0.48 13.10 553 SER A O 1
ATOM 4009 O O B SER A 1 485 ? 0.988 23.836 49.666 0.52 13.10 553 SER A O 1
ATOM 4014 N N . PHE A 1 486 ? 2.174 25.525 48.780 1.00 11.84 554 PHE A N 1
ATOM 4015 C CA . PHE A 1 486 ? 3.112 25.569 49.896 1.00 12.63 554 PHE A CA 1
ATOM 4016 C C . PHE A 1 486 ? 2.400 25.970 51.186 1.00 12.31 554 PHE A C 1
ATOM 4017 O O . PHE A 1 486 ? 2.596 25.342 52.226 1.00 13.96 554 PHE A O 1
ATOM 4025 N N . HIS A 1 487 ? 1.572 27.009 51.122 1.00 12.31 555 HIS A N 1
ATOM 4026 C CA . HIS A 1 487 ? 0.784 27.424 52.272 1.00 13.24 555 HIS A CA 1
ATOM 4027 C C . HIS A 1 487 ? -0.114 26.289 52.748 1.00 14.04 555 HIS A C 1
ATOM 4028 O O . HIS A 1 487 ? -0.239 26.039 53.948 1.00 15.39 555 HIS A O 1
ATOM 4035 N N . ASP A 1 488 ? -0.726 25.595 51.796 1.00 14.57 556 ASP A N 1
ATOM 4036 C CA . ASP A 1 488 ? -1.733 24.588 52.105 1.00 15.60 556 ASP A CA 1
ATOM 4037 C C . ASP A 1 488 ? -1.151 23.274 52.624 1.00 16.90 556 ASP A C 1
ATOM 4038 O O . ASP A 1 488 ? -1.899 22.417 53.080 1.00 18.05 556 ASP A O 1
ATOM 4043 N N . GLU A 1 489 ? 0.170 23.110 52.567 1.00 16.36 557 GLU A N 1
ATOM 4044 C CA . GLU A 1 489 ? 0.788 21.897 53.105 1.00 17.24 557 GLU A CA 1
ATOM 4045 C C . GLU A 1 489 ? 0.517 21.779 54.597 1.00 18.47 557 GLU A C 1
ATOM 4046 O O . GLU A 1 489 ? 0.371 20.676 55.119 1.00 20.12 557 GLU A O 1
ATOM 4052 N N . THR A 1 490 ? 0.453 22.922 55.277 1.00 17.58 558 THR A N 1
ATOM 4053 C CA . THR A 1 490 ? 0.187 22.952 56.713 1.00 18.03 558 THR A CA 1
ATOM 4054 C C . THR A 1 490 ? -1.225 23.432 57.047 1.00 19.73 558 THR A C 1
ATOM 4055 O O . THR A 1 490 ? -1.805 23.001 58.043 1.00 21.82 558 THR A O 1
ATOM 4059 N N . LEU A 1 491 ? -1.773 24.327 56.228 1.00 20.02 559 LEU A N 1
ATOM 4060 C CA . LEU A 1 491 ? -3.133 24.830 56.448 1.00 20.31 559 LEU A CA 1
ATOM 4061 C C . LEU A 1 491 ? -3.977 24.765 55.174 1.00 21.48 559 LEU A C 1
ATOM 4062 O O . LEU A 1 491 ? -4.175 25.779 54.505 1.00 21.62 559 LEU A O 1
ATOM 4067 N N . PRO A 1 492 ? -4.487 23.569 54.838 1.00 23.26 560 PRO A N 1
ATOM 4068 C CA . PRO A 1 492 ? -5.208 23.380 53.573 1.00 24.87 560 PRO A CA 1
ATOM 4069 C C . PRO A 1 492 ? -6.672 23.824 53.597 1.00 26.47 560 PRO A C 1
ATOM 4070 O O . PRO A 1 492 ? -7.259 23.976 52.527 1.00 26.88 560 PRO A O 1
ATOM 4074 N N . ALA A 1 493 ? -7.245 24.031 54.779 1.00 26.71 561 ALA A N 1
ATOM 4075 C CA . ALA A 1 493 ? -8.674 24.334 54.891 1.00 28.30 561 ALA A CA 1
ATOM 4076 C C . ALA A 1 493 ? -9.036 25.680 54.266 1.00 29.31 561 ALA A C 1
ATOM 4077 O O . ALA A 1 493 ? -8.267 26.637 54.351 1.00 27.43 561 ALA A O 1
ATOM 4079 N N . ASP A 1 494 ? -10.214 25.746 53.644 1.00 31.64 562 ASP A N 1
ATOM 4080 C CA . ASP A 1 494 ? -10.676 26.975 53.000 1.00 34.10 562 ASP A CA 1
ATOM 4081 C C . ASP A 1 494 ? -10.649 28.173 53.945 1.00 32.12 562 ASP A C 1
ATOM 4082 O O . ASP A 1 494 ? -10.295 29.282 53.542 1.00 31.79 562 ASP A O 1
ATOM 4087 N N . GLY A 1 495 ? -11.013 27.940 55.204 1.00 30.27 563 GLY A N 1
ATOM 4088 C CA . GLY A 1 495 ? -11.037 28.992 56.203 1.00 28.47 563 GLY A CA 1
ATOM 4089 C C . GLY A 1 495 ? -9.682 29.635 56.437 1.00 26.61 563 GLY A C 1
ATOM 4090 O O . GLY A 1 495 ? -9.597 30.799 56.828 1.00 27.09 563 GLY A O 1
ATOM 4091 N N . ALA A 1 496 ? -8.613 28.883 56.192 1.00 23.46 564 ALA A N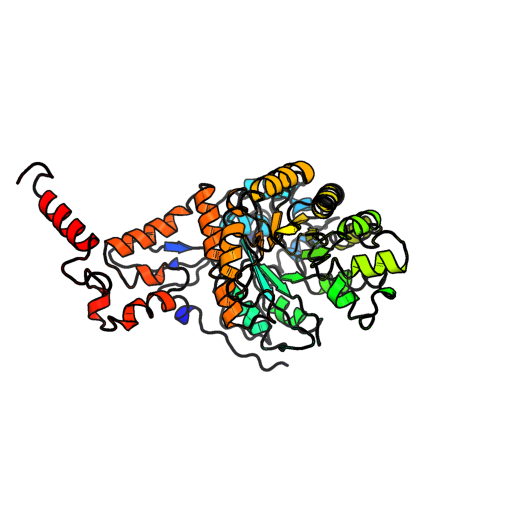 1
ATOM 4092 C CA . ALA A 1 496 ? -7.272 29.417 56.388 1.00 22.22 564 ALA A CA 1
ATOM 4093 C C . ALA A 1 496 ? -6.925 30.488 55.355 1.00 21.03 564 ALA A C 1
ATOM 4094 O O . ALA A 1 496 ? -6.019 31.293 55.571 1.00 20.76 564 ALA A O 1
ATOM 4096 N N . LYS A 1 497 ? -7.652 30.508 54.240 1.00 20.11 565 LYS A N 1
ATOM 4097 C CA . LYS A 1 497 ? -7.403 31.499 53.195 1.00 20.15 565 LYS A CA 1
ATOM 4098 C C . LYS A 1 497 ? -7.861 32.898 53.607 1.00 20.13 565 LYS A C 1
ATOM 4099 O O . LYS A 1 497 ? -7.590 33.875 52.909 1.00 20.11 565 LYS A O 1
ATOM 4105 N N . VAL A 1 498 ? -8.567 32.993 54.732 1.00 21.12 566 VAL A N 1
ATOM 4106 C CA . VAL A 1 498 ? -8.934 34.297 55.283 1.00 22.38 566 VAL A CA 1
ATOM 4107 C C . VAL A 1 498 ? -8.459 34.460 56.730 1.00 22.68 566 VAL A C 1
ATOM 4108 O O . VAL A 1 498 ? -8.841 35.410 57.419 1.00 23.86 566 VAL A O 1
ATOM 4112 N N . ALA A 1 499 ? -7.623 33.532 57.185 1.00 21.02 567 ALA A N 1
ATOM 4113 C CA . ALA A 1 499 ? -7.099 33.576 58.549 1.00 19.48 567 ALA A CA 1
ATOM 4114 C C . ALA A 1 499 ? -6.011 34.635 58.685 1.00 18.15 567 ALA A C 1
ATOM 4115 O O . ALA A 1 499 ? -5.213 34.842 57.766 1.00 17.61 567 ALA A O 1
ATOM 4117 N N . HIS A 1 500 ? -5.988 35.309 59.830 1.00 18.20 568 HIS A N 1
ATOM 4118 C CA . HIS A 1 500 ? -4.982 36.335 60.088 1.00 18.73 568 HIS A CA 1
ATOM 4119 C C . HIS A 1 500 ? -3.750 35.757 60.777 1.00 18.07 568 HIS A C 1
ATOM 4120 O O . HIS A 1 500 ? -3.336 36.217 61.847 1.00 18.65 568 HIS A O 1
ATOM 4127 N N . PHE A 1 501 ? -3.185 34.742 60.127 1.00 17.34 569 PHE A N 1
ATOM 4128 C CA . PHE A 1 501 ? -1.957 34.066 60.525 1.00 17.04 569 PHE A CA 1
ATOM 4129 C C . PHE A 1 501 ? -1.723 32.953 59.514 1.00 16.37 569 PHE A C 1
ATOM 4130 O O . PHE A 1 501 ? -2.577 32.689 58.666 1.00 16.77 569 PHE A O 1
ATOM 4138 N N . CYS A 1 502 ? -0.562 32.314 59.605 1.00 16.15 570 CYS A N 1
ATOM 4139 C CA . CYS A 1 502 ? -0.314 31.041 58.931 1.00 15.55 570 CYS A CA 1
ATOM 4140 C C . CYS A 1 502 ? 0.448 30.150 59.911 1.00 15.09 570 CYS A C 1
ATOM 4141 O O . CYS A 1 502 ? 0.576 30.486 61.095 1.00 15.84 570 CYS A O 1
ATOM 4144 N N . SER A 1 503 ? 0.950 29.014 59.442 1.00 15.15 571 SER A N 1
ATOM 4145 C CA . SER A 1 503 ? 1.544 28.050 60.364 1.00 15.16 571 SER A CA 1
ATOM 4146 C C . SER A 1 503 ? 2.950 28.431 60.828 1.00 14.77 571 SER A C 1
ATOM 4147 O O . SER A 1 503 ? 3.470 27.826 61.766 1.00 15.56 571 SER A O 1
ATOM 4150 N N . MET A 1 504 ? 3.568 29.420 60.186 1.00 14.81 572 MET A N 1
ATOM 4151 C CA . MET A 1 504 ? 4.906 29.856 60.588 1.00 14.25 572 MET A CA 1
ATOM 4152 C C . MET A 1 504 ? 4.913 30.368 62.029 1.00 14.19 572 MET A C 1
ATOM 4153 O O . MET A 1 504 ? 5.739 29.945 62.845 1.00 15.54 572 MET A O 1
ATOM 4158 N N . CYS A 1 505 ? 3.980 31.267 62.340 1.00 15.04 573 CYS A N 1
ATOM 4159 C CA . CYS A 1 505 ? 3.898 31.865 63.674 1.00 15.52 573 CYS A CA 1
ATOM 4160 C C . CYS A 1 505 ? 2.723 31.358 64.490 1.00 17.06 573 CYS A C 1
ATOM 4161 O O . CYS A 1 505 ? 2.757 31.407 65.718 1.00 18.14 573 CYS A O 1
ATOM 4164 N N . GLY A 1 506 ? 1.665 30.908 63.820 1.00 18.60 574 GLY A N 1
ATOM 4165 C CA . GLY A 1 506 ? 0.432 30.585 64.514 1.00 20.40 574 GLY A CA 1
ATOM 4166 C C . GLY A 1 506 ? -0.340 31.841 64.891 1.00 20.43 574 GLY A C 1
ATOM 4167 O O . GLY A 1 506 ? 0.171 32.956 64.758 1.00 18.68 574 GLY A O 1
ATOM 4168 N N . PRO A 1 507 ? -1.576 31.672 65.381 1.00 21.90 575 PRO A N 1
ATOM 4169 C CA . PRO A 1 507 ? -2.468 32.819 65.603 1.00 23.39 575 PRO A CA 1
ATOM 4170 C C . PRO A 1 507 ? -1.952 33.854 66.612 1.00 23.36 575 PRO A C 1
ATOM 4171 O O . PRO A 1 507 ? -2.214 35.046 66.441 1.00 24.06 575 PRO A O 1
ATOM 4175 N N . LYS A 1 508 ? -1.221 33.415 67.631 1.00 22.01 576 LYS A N 1
ATOM 4176 C CA . LYS A 1 508 ? -0.830 34.321 68.710 1.00 22.71 576 LYS A CA 1
ATOM 4177 C C . LYS A 1 508 ? 0.517 35.023 68.508 1.00 21.24 576 LYS A C 1
ATOM 4178 O O . LYS A 1 508 ? 0.886 35.897 69.295 1.00 22.53 576 LYS A O 1
ATOM 4184 N N . PHE A 1 509 ? 1.251 34.649 67.466 1.00 19.63 577 PHE A N 1
ATOM 4185 C CA . PHE A 1 509 ? 2.573 35.231 67.238 1.00 18.72 577 PHE A CA 1
ATOM 4186 C C . PHE A 1 509 ? 2.716 35.873 65.860 1.00 18.13 577 PHE A C 1
ATOM 4187 O O . PHE A 1 509 ? 3.808 36.302 65.486 1.00 20.14 577 PHE A O 1
ATOM 4195 N N . CYS A 1 510 ? 1.621 35.945 65.107 1.00 17.02 578 CYS A N 1
ATOM 4196 C CA . CYS A 1 510 ? 1.642 36.591 63.798 1.00 16.18 578 CYS A CA 1
ATOM 4197 C C . CYS A 1 510 ? 1.836 38.100 63.951 1.00 15.80 578 CYS A C 1
ATOM 4198 O O . CYS A 1 510 ? 0.983 38.793 64.510 1.00 17.42 578 CYS A O 1
ATOM 4201 N N . SER A 1 511 ? 2.959 38.604 63.449 1.00 17.04 579 SER A N 1
ATOM 4202 C CA . SER A 1 511 ? 3.314 40.012 63.630 1.00 17.50 579 SER A CA 1
ATOM 4203 C C . SER A 1 511 ? 2.386 40.971 62.901 1.00 16.90 579 SER A C 1
ATOM 4204 O O . SER A 1 511 ? 2.148 42.088 63.369 1.00 17.68 579 SER A O 1
ATOM 4207 N N . MET A 1 512 ? 1.876 40.554 61.745 1.00 16.80 580 MET A N 1
ATOM 4208 C CA . MET A 1 512 ? 0.957 41.412 61.009 1.00 17.49 580 MET A CA 1
ATOM 4209 C C . MET A 1 512 ? -0.402 41.510 61.689 1.00 17.55 580 MET A C 1
ATOM 4210 O O . MET A 1 512 ? -1.038 42.556 61.628 1.00 18.31 580 MET A O 1
ATOM 4215 N N . LYS A 1 513 ? -0.829 40.439 62.357 1.00 17.76 581 LYS A N 1
ATOM 4216 C CA . LYS A 1 513 ? -2.044 40.480 63.170 1.00 18.00 581 LYS A CA 1
ATOM 4217 C C . LYS A 1 513 ? -1.822 41.365 64.401 1.00 16.32 581 LYS A C 1
ATOM 4218 O O . LYS A 1 513 ? -2.701 42.140 64.784 1.00 17.63 581 LYS A O 1
ATOM 4224 N N . ILE A 1 514 ? -0.645 41.273 65.015 1.00 16.63 582 ILE A N 1
ATOM 4225 C CA . ILE A 1 514 ? -0.340 42.155 66.133 1.00 16.74 582 ILE A CA 1
ATOM 4226 C C . ILE A 1 514 ? -0.338 43.624 65.679 1.00 17.38 582 ILE A C 1
ATOM 4227 O O . ILE A 1 514 ? -0.863 44.501 66.376 1.00 18.07 582 ILE A O 1
ATOM 4232 N N . THR A 1 515 ? 0.216 43.891 64.500 1.00 17.96 583 THR A N 1
ATOM 4233 C CA . THR A 1 515 ? 0.191 45.249 63.959 1.00 19.00 583 THR A CA 1
ATOM 4234 C C . THR A 1 515 ? -1.251 45.696 63.702 1.00 20.04 583 THR A C 1
ATOM 4235 O O . THR A 1 515 ? -1.630 46.823 64.037 1.00 19.96 583 THR A O 1
ATOM 4239 N N . GLU A 1 516 ? -2.051 44.792 63.137 1.00 22.72 584 GLU A N 1
ATOM 4240 C CA . GLU A 1 516 ? -3.482 45.021 62.920 1.00 26.33 584 GLU A CA 1
ATOM 4241 C C . GLU A 1 516 ? -4.184 45.470 64.203 1.00 26.99 584 GLU A C 1
ATOM 4242 O O . GLU A 1 516 ? -4.929 46.456 64.202 1.00 26.67 584 GLU A O 1
ATOM 4248 N N . ASP A 1 517 ? -3.938 44.753 65.297 1.00 27.37 585 ASP A N 1
ATOM 4249 C CA . ASP A 1 517 ? -4.549 45.091 66.581 1.00 28.52 585 ASP A CA 1
ATOM 4250 C C . ASP A 1 517 ? -4.025 46.420 67.111 1.00 26.83 585 ASP A C 1
ATOM 4251 O O . ASP A 1 517 ? -4.786 47.235 67.638 1.00 26.80 585 ASP A O 1
ATOM 4256 N N . ILE A 1 518 ? -2.719 46.623 66.976 1.00 26.66 586 ILE A N 1
ATOM 4257 C CA . ILE A 1 518 ? -2.072 47.870 67.370 1.00 27.09 586 ILE A CA 1
ATOM 4258 C C . ILE A 1 518 ? -2.708 49.080 66.678 1.00 27.67 586 ILE A C 1
ATOM 4259 O O . ILE A 1 518 ? -3.051 50.072 67.325 1.00 28.02 586 ILE A O 1
ATOM 4264 N N . ARG A 1 519 ? -2.878 48.990 65.363 1.00 27.42 587 ARG A N 1
ATOM 4265 C CA . ARG A 1 519 ? -3.481 50.083 64.607 1.00 28.21 587 ARG A CA 1
ATOM 4266 C C . ARG A 1 519 ? -4.960 50.271 64.944 1.00 31.18 587 ARG A C 1
ATOM 4267 O O . ARG A 1 519 ? -5.472 51.391 64.918 1.00 31.95 587 ARG A O 1
ATOM 4275 N N . LYS A 1 520 ? -5.651 49.175 65.244 1.00 32.88 588 LYS A N 1
ATOM 4276 C CA . LYS A 1 520 ? -7.056 49.257 65.642 1.00 35.83 588 LYS A CA 1
ATOM 4277 C C . LYS A 1 520 ? -7.172 50.025 66.951 1.00 36.10 588 LYS A C 1
ATOM 4278 O O . LYS A 1 520 ? -8.035 50.894 67.099 1.00 35.53 588 LYS A O 1
ATOM 4284 N N . TYR A 1 521 ? -6.292 49.703 67.894 1.00 36.99 589 TYR A N 1
ATOM 4285 C CA . TYR A 1 521 ? -6.242 50.406 69.175 1.00 40.15 589 TYR A CA 1
ATOM 4286 C C . TYR A 1 521 ? -6.015 51.899 68.954 1.00 41.33 589 TYR A C 1
ATOM 4287 O O . TYR A 1 521 ? -6.627 52.738 69.616 1.00 40.55 589 TYR A O 1
ATOM 4296 N N . ALA A 1 522 ? -5.140 52.224 68.008 1.00 43.08 590 ALA A N 1
ATOM 4297 C CA . ALA A 1 522 ? -4.736 53.607 67.777 1.00 45.43 590 ALA A CA 1
ATOM 4298 C C . ALA A 1 522 ? -5.800 54.429 67.050 1.00 48.52 590 ALA A C 1
ATOM 4299 O O . ALA A 1 522 ? -5.676 55.647 66.936 1.00 48.82 590 ALA A O 1
ATOM 4301 N N . GLU A 1 523 ? -6.841 53.762 66.562 1.00 51.43 591 GLU A N 1
ATOM 4302 C CA . GLU A 1 523 ? -7.895 54.429 65.794 1.00 54.45 591 GLU A CA 1
ATOM 4303 C C . GLU A 1 523 ? -8.577 55.570 66.546 1.00 56.32 591 GLU A C 1
ATOM 4304 O O . GLU A 1 523 ? -8.629 56.699 66.060 1.00 56.54 591 GLU A O 1
ATOM 4310 N N . GLU A 1 524 ? -9.084 55.269 67.738 1.00 57.76 592 GLU A N 1
ATOM 4311 C CA . GLU A 1 524 ? -9.925 56.203 68.490 1.00 59.28 592 GLU A CA 1
ATOM 4312 C C . GLU A 1 524 ? -9.317 57.597 68.691 1.00 60.05 592 GLU A C 1
ATOM 4313 O O . GLU A 1 524 ? -10.028 58.602 68.617 1.00 59.20 592 GLU A O 1
ATOM 4319 N N . ASN A 1 525 ? -8.009 57.660 68.938 1.00 61.40 593 ASN A N 1
ATOM 4320 C CA . ASN A 1 525 ? -7.345 58.952 69.121 1.00 62.70 593 ASN A CA 1
ATOM 4321 C C . ASN A 1 525 ? -5.828 58.964 68.901 1.00 64.13 593 ASN A C 1
ATOM 4322 O O . ASN A 1 525 ? -5.219 60.033 68.872 1.00 64.53 593 ASN A O 1
ATOM 4327 N N . GLY A 1 526 ? -5.217 57.790 68.758 1.00 64.75 594 GLY A N 1
ATOM 4328 C CA . GLY A 1 526 ? -3.797 57.730 68.450 1.00 64.82 594 GLY A CA 1
ATOM 4329 C C . GLY A 1 526 ? -2.940 56.797 69.290 1.00 64.58 594 GLY A C 1
ATOM 4330 O O . GLY A 1 526 ? -3.443 55.919 69.991 1.00 64.95 594 GLY A O 1
ATOM 4331 N N . TYR A 1 527 ? -1.628 57.011 69.208 1.00 63.53 595 TYR A N 1
ATOM 4332 C CA . TYR A 1 527 ? -0.624 56.159 69.841 1.00 62.35 595 TYR A CA 1
ATOM 4333 C C . TYR A 1 527 ? -0.182 56.686 71.207 1.00 62.83 595 TYR A C 1
ATOM 4334 O O . TYR A 1 527 ? 0.713 56.118 71.834 1.00 62.75 595 TYR A O 1
ATOM 4343 N N . GLY A 1 528 ? -0.804 57.768 71.666 1.00 63.31 596 GLY A N 1
ATOM 4344 C CA . GLY A 1 528 ? -0.333 58.467 72.850 1.00 63.80 596 GLY A CA 1
ATOM 4345 C C . GLY A 1 528 ? -0.972 58.092 74.176 1.00 64.34 596 GLY A C 1
ATOM 4346 O O . GLY A 1 528 ? -0.574 58.608 75.222 1.00 64.28 596 GLY A O 1
ATOM 4347 N N . SER A 1 529 ? -1.957 57.199 74.145 1.00 64.66 597 SER A N 1
ATOM 4348 C CA . SER A 1 529 ? -2.674 56.822 75.361 1.00 64.81 597 SER A CA 1
ATOM 4349 C C . SER A 1 529 ? -2.473 55.352 75.728 1.00 64.25 597 SER A C 1
ATOM 4350 O O . SER A 1 529 ? -2.370 54.491 74.855 1.00 64.26 597 SER A O 1
ATOM 4353 N N . ALA A 1 530 ? -2.420 55.076 77.028 1.00 63.57 598 ALA A N 1
ATOM 4354 C CA . ALA A 1 530 ? -2.248 53.714 77.522 1.00 62.95 598 ALA A CA 1
ATOM 4355 C C . ALA A 1 530 ? -3.465 52.848 77.208 1.00 62.96 598 ALA A C 1
ATOM 4356 O O . ALA A 1 530 ? -4.592 53.341 77.151 1.00 62.95 598 ALA A O 1
#

GO terms:
  GO:0051536 iron-sulfur cluster binding (F, IDA)
  GO:0009507 chloroplast (C, IDA)
  GO:0009536 plastid (C, IDA)
  GO:0009570 chloroplast stroma (C, IDA)
  GO:0010266 response to vitamin B1 (P, IEP)
  GO:0009507 chloroplast (C, HDA)
  GO:0009570 chloroplast stroma (C, HDA)
  GO:0009228 thiamine biosynthetic process (P, IMP)
  GO:0019904 protein domain specific binding (F, IPI)

Sequence (520 aa):
SPDFQPIPSFEECFPKSTKEHHKEVVVHEESGHVLKVPFRRRVHLSGGEPAFDNYDTSGPQNVNAHHIGLAKLRKEEWIDRREKLGTPRYTQMYYAKQQGIITEEMLYCATREKLDPEFVRSEVARGRAIIPSNKKHLELEPMIVGRKFLVKVNANIGNSAVASSIEEEEVYKVQWATMWGADTIMDLSSTTGGRRHHIIHHEETREWILRNSAVPVGTVPIYQALEEKKVDGIAENLNWEVVFREETLIEQAEQGVDYFTIHAGVLLRYIPLTAKRLTGIVSRGGSSIHAKWCLAYHKKENFAYEEHWDDILDICNNQYDVALSIGDGLRPGSIYDANDTAQFAELLTQQGELTRRAWEKDVQVMNEGPGHVPMMHKIPENMQKQLEWCNEAPFYTLGPLTTDIAPGYDHITSAIGAANNIGALGTALLCYVTPKEHLGLPNRDDVKAGVIIAYKIAAHAADLAKQHPHHAQAWDDALSKARFEFRWMMDQFALSSLDPMTAMSSFHDETLPADGAKVAHFCSMCGPKFCSMKITEDIRKYAEENGYGSA

Radius of gyration: 23.92 Å; Cα contacts (8 Å, |Δi|>4): 1142; chains: 1; bounding box: 58×47×79 Å

Secondary structure (DSSP, 8-state):
-----PPPPHHHHSTTEEEEEEEEEETTTTEEEEEEEEEE--STTPPPEEE-----S-S--TTT----TTHHHHHHHHHH--S---HHHHHHTT---HHHHHHHHHHTS-HHHHHHHHHTTSEE----TT-TT-----EETTS--EEEEEE---SSS--HHHHHHHHHHHHHTT-SEEEE---SS-HHHHHHHHHHT-SS-EEE-HHHHHHHHTTT-GGG--HHHHHHHHHHHHHHT--EEEE-TT--GGGGGGGTT-SS----HHHHHHHHHHHHHT---HHHHTHHHHHHHHHHHTPEEEE--TT--SSGGGTT-HHHHHHHHHHHHHHHHHHHTT--EEEEE--B--GGGHHHHHHHHHHHTTT--EEEE--BS-SS-TT-HHHHHHHHHHHHHHTT--EEE---TTTTTS---HHHHHHHHHHHHHHHHHHHHHTT-TTTHHHHHHHHHHHHTT-HHHHHHHSSSHHHHHHHHHTT--SGGGGG-S--TTT-TTT-HHHHHHHHHHHHHTT-SS--